Protein AF-A0AAD8YFC7-F1 (afdb_monomer)

InterPro domains:
  IPR011990 Tetratricopeptide-like helical domain superfamily [G3DSA:1.25.40.10] (7-144)
  IPR011990 Tetratricopeptide-like helical domain superfamily [G3DSA:1.25.40.10] (148-356)
  IPR051222 Pentatricopeptide/CCM1 RNA-binding [PTHR47942] (24-373)

Sequence (386 aa):
MMERRGSITSAKLAEDLLHLLEEYYFELAPTTAIYNSVLNAWSQAGKMGNDAKVSLYAAVRASALLDQMLDEERQLSGMLPPPNESSFLMVINAMSHAANSALKAGNISDAKNAAINAEELLQKMELQPLETRQIALSCRGSVVRIWASLSGMSGSHDYAARAHTLLMNMAEEAGHLPIDVIYFNVVLDAWARDLSRKDTGQAMSRLSKPRALLMDLIGGKYNAMPDNSSFNHVIRACYAPWASRQNVEEDEDRRNAWEMAFDVYSRMAERHHGACRPDAHTYTHMFKAIACLWPKNTAKSSDERVALCKNIFQSCCQDGQLSKTSFWVISTLLESSELMDLLSHELRDHNIMIKGGLNPDRLYTQMPAEWSRNGRNVKSLNRHKQ

Nearest PDB structures (foldseek):
  4wnd-assembly1_A  TM=4.357E-01  e=2.420E-02  Homo sapiens
  8qai-assembly2_B  TM=3.362E-01  e=2.344E-01  synthetic construct
  7sqc-assembly1_R1  TM=3.229E-01  e=4.050E-01  Chlamydomonas reinhardtii
  4c0p-assembly3_C  TM=2.498E-01  e=8.634E-01  Homo sapiens
  8e0m-assembly3_G  TM=3.744E-01  e=4.093E+00  synthetic construct

pLDDT: mean 91.7, std 10.82, range [36.81, 98.62]

Organism: NCBI:txid267567

Radius of gyration: 25.77 Å; Cα contacts (8 Å, |Δi|>4): 517; chains: 1; bounding box: 64×41×80 Å

Structure (mmCIF, N/CA/C/O backbone):
data_AF-A0AAD8YFC7-F1
#
_entry.id   AF-A0AAD8YFC7-F1
#
loop_
_atom_site.group_PDB
_atom_site.id
_atom_site.type_symbol
_atom_site.label_atom_id
_atom_site.label_alt_id
_atom_site.label_comp_id
_atom_site.label_asym_id
_atom_site.label_entity_id
_atom_site.label_seq_id
_atom_site.pdbx_PDB_ins_code
_atom_site.Cartn_x
_atom_site.Cartn_y
_atom_site.Cartn_z
_atom_site.occupancy
_atom_site.B_iso_or_equiv
_atom_site.auth_seq_id
_atom_site.auth_comp_id
_atom_site.auth_asym_id
_atom_site.auth_atom_id
_atom_site.pdbx_PDB_model_num
ATOM 1 N N . MET A 1 1 ? -33.783 20.210 6.476 1.00 64.56 1 MET A N 1
ATOM 2 C CA . MET A 1 1 ? -32.550 19.952 5.701 1.00 64.56 1 MET A CA 1
ATOM 3 C C . MET A 1 1 ? -31.983 18.641 6.231 1.00 64.56 1 MET A C 1
ATOM 5 O O . MET A 1 1 ? -31.776 18.563 7.431 1.00 64.56 1 MET A O 1
ATOM 9 N N . MET A 1 2 ? -31.884 17.582 5.418 1.00 72.12 2 MET A N 1
ATOM 10 C CA . MET A 1 2 ? -31.328 16.301 5.885 1.00 72.12 2 MET A CA 1
ATOM 11 C C . MET A 1 2 ? -29.807 16.434 5.987 1.00 72.12 2 MET A C 1
ATOM 13 O O . MET A 1 2 ? -29.159 16.758 4.993 1.00 72.12 2 MET A O 1
ATOM 17 N N . GLU A 1 3 ? -29.255 16.222 7.180 1.00 82.38 3 GLU A N 1
ATOM 18 C CA . GLU A 1 3 ? -27.808 16.250 7.395 1.00 82.38 3 GLU A CA 1
ATOM 19 C C . GLU A 1 3 ? -27.111 15.129 6.618 1.00 82.38 3 GLU A C 1
ATOM 21 O O . GLU A 1 3 ? -27.609 14.004 6.507 1.00 82.38 3 GLU A O 1
ATOM 26 N N . ARG A 1 4 ? -25.944 15.440 6.048 1.00 87.62 4 ARG A N 1
ATOM 27 C CA . ARG A 1 4 ? -25.206 14.482 5.220 1.00 87.62 4 ARG A CA 1
ATOM 28 C C . ARG A 1 4 ? -24.544 13.443 6.122 1.00 87.62 4 ARG A C 1
ATOM 30 O O . ARG A 1 4 ? -23.765 13.794 7.003 1.00 87.62 4 ARG A O 1
ATOM 37 N N . ARG A 1 5 ? -24.795 12.156 5.859 1.00 89.88 5 ARG A N 1
ATOM 38 C CA . ARG A 1 5 ? -24.138 11.042 6.563 1.00 89.88 5 ARG A CA 1
ATOM 39 C C . ARG A 1 5 ? -22.612 11.199 6.519 1.00 89.88 5 ARG A C 1
ATOM 41 O O . ARG A 1 5 ? -22.046 11.355 5.437 1.00 89.88 5 ARG A O 1
ATOM 48 N N . GLY A 1 6 ? -21.970 11.107 7.685 1.00 92.06 6 GLY A N 1
ATOM 49 C CA . GLY A 1 6 ? -20.519 11.237 7.820 1.00 92.06 6 GLY A CA 1
ATOM 50 C C . GLY A 1 6 ? -20.032 12.688 7.832 1.00 92.06 6 GLY A C 1
ATOM 51 O O . GLY A 1 6 ? -18.889 12.936 7.479 1.00 92.06 6 GLY A O 1
ATOM 52 N N . SER A 1 7 ? -20.877 13.659 8.185 1.00 96.19 7 SER A N 1
ATOM 53 C CA . SER A 1 7 ? -20.438 15.015 8.534 1.00 96.19 7 SER A CA 1
ATOM 54 C C . SER A 1 7 ? -20.063 15.099 10.019 1.00 96.19 7 SER A C 1
ATOM 56 O O . SER A 1 7 ? -20.542 14.306 10.833 1.00 96.19 7 SER A O 1
ATOM 58 N N . ILE A 1 8 ? -19.259 16.098 10.400 1.00 97.12 8 ILE A N 1
ATOM 59 C CA . ILE A 1 8 ? -18.986 16.395 11.818 1.00 97.12 8 ILE A CA 1
ATOM 60 C C . ILE A 1 8 ? -20.279 16.698 12.574 1.00 97.12 8 ILE A C 1
ATOM 62 O O . ILE A 1 8 ? -20.436 16.243 13.700 1.00 97.12 8 ILE A O 1
ATOM 66 N N . THR A 1 9 ? -21.224 17.409 11.953 1.00 96.69 9 THR A N 1
ATOM 67 C CA . THR A 1 9 ? -22.540 17.676 12.547 1.00 96.69 9 THR A CA 1
ATOM 68 C C . THR A 1 9 ? -23.287 16.379 12.845 1.00 96.69 9 THR A C 1
ATOM 70 O O . THR A 1 9 ? -23.831 16.230 13.931 1.00 96.69 9 THR A O 1
ATOM 73 N N . SER A 1 10 ? -23.265 15.410 11.921 1.00 96.06 10 SER A N 1
ATOM 74 C CA . SER A 1 10 ? -23.913 14.111 12.135 1.00 96.06 10 SER A CA 1
ATOM 75 C C . SER A 1 10 ? -23.256 13.289 13.248 1.00 96.06 10 SER A C 1
ATOM 77 O O . SER A 1 10 ? -23.961 12.602 13.980 1.00 96.06 10 SER A O 1
ATOM 79 N N . ALA A 1 11 ? -21.930 13.380 13.405 1.00 97.44 11 ALA A N 1
ATOM 80 C CA . ALA A 1 11 ? -21.210 12.705 14.483 1.00 97.44 11 ALA A CA 1
ATOM 81 C C . ALA A 1 11 ? -21.487 13.349 15.850 1.00 97.44 11 ALA A C 1
ATOM 83 O O . ALA A 1 11 ? -21.782 12.633 16.799 1.00 97.44 11 ALA A O 1
ATOM 84 N N . LYS A 1 12 ? -21.493 14.688 15.919 1.00 97.50 12 LYS A N 1
ATOM 85 C CA . LYS A 1 12 ? -21.897 15.433 17.121 1.00 97.50 12 LYS A CA 1
ATOM 86 C C . LYS A 1 12 ? -23.318 15.100 17.542 1.00 97.50 12 LYS A C 1
ATOM 88 O O . LYS A 1 12 ? -23.528 14.746 18.684 1.00 97.50 12 LYS A O 1
ATOM 93 N N . LEU A 1 13 ? -24.266 15.115 16.603 1.00 97.12 13 LEU A N 1
ATOM 94 C CA . LEU A 1 13 ? -25.650 14.752 16.898 1.00 97.12 13 LEU A CA 1
ATOM 95 C C . LEU A 1 13 ? -25.763 13.322 17.452 1.00 97.12 13 LEU A C 1
ATOM 97 O O . LEU A 1 13 ? -26.562 13.079 18.348 1.00 97.12 13 LEU A O 1
ATOM 101 N N . ALA A 1 14 ? -24.982 12.374 16.927 1.00 97.44 14 ALA A N 1
ATOM 102 C CA . ALA A 1 14 ? -24.961 11.009 17.450 1.00 97.44 14 ALA A CA 1
ATOM 103 C C . ALA A 1 14 ? -24.411 10.945 18.889 1.00 97.44 14 ALA A C 1
ATOM 105 O O . ALA A 1 14 ? -24.946 10.196 19.700 1.00 97.44 14 ALA A O 1
ATOM 106 N N . GLU A 1 15 ? -23.381 11.733 19.204 1.00 98.06 15 GLU A N 1
ATOM 107 C CA . GLU A 1 15 ? -22.818 11.851 20.556 1.00 98.06 15 GLU A CA 1
ATOM 108 C C . GLU A 1 15 ? -23.777 12.573 21.521 1.00 98.06 15 GLU A C 1
ATOM 110 O O . GLU A 1 15 ? -24.009 12.088 22.621 1.00 98.06 15 GLU A O 1
ATOM 115 N N . ASP A 1 16 ? -24.432 13.653 21.086 1.00 97.44 16 ASP A N 1
ATOM 116 C CA . ASP A 1 16 ? -25.447 14.368 21.873 1.00 97.44 16 ASP A CA 1
ATOM 117 C C . ASP A 1 16 ? -26.636 13.450 22.222 1.00 97.44 16 ASP A C 1
ATOM 119 O O . ASP A 1 16 ? -27.164 13.488 23.333 1.00 97.44 16 ASP A O 1
ATOM 123 N N . LEU A 1 17 ? -27.054 12.588 21.284 1.00 96.81 17 LEU A N 1
ATOM 124 C CA . LEU A 1 17 ? -28.098 11.586 21.525 1.00 96.81 17 LEU A CA 1
ATOM 125 C C . LEU A 1 17 ? -27.654 10.497 22.509 1.00 96.81 17 LEU A C 1
ATOM 127 O O . LEU A 1 17 ? -28.483 10.017 23.281 1.00 96.81 17 LEU A O 1
ATOM 131 N N . LEU A 1 18 ? -26.378 10.105 22.485 1.00 96.19 18 LEU A N 1
ATOM 132 C CA . LEU A 1 18 ? -25.812 9.180 23.466 1.00 96.19 18 LEU A CA 1
ATOM 133 C C . LEU A 1 18 ? -25.806 9.810 24.864 1.00 96.19 18 LEU A C 1
ATOM 135 O O . LEU A 1 18 ? -26.295 9.180 25.795 1.00 96.19 18 LEU A O 1
ATOM 139 N N . HIS A 1 19 ? -25.376 11.065 24.997 1.00 95.75 19 HIS A N 1
ATOM 140 C CA . HIS A 1 19 ? -25.431 11.779 26.276 1.00 95.75 19 HIS A CA 1
ATOM 141 C C . HIS A 1 19 ? -26.859 11.919 26.809 1.00 95.75 19 HIS A C 1
ATOM 143 O O . HIS A 1 19 ? -27.105 11.695 27.991 1.00 95.75 19 HIS A O 1
ATOM 149 N N . LEU A 1 20 ? -27.834 12.209 25.940 1.00 95.94 20 LEU A N 1
ATOM 150 C CA . LEU A 1 20 ? -29.241 12.246 26.344 1.00 95.94 20 LEU A CA 1
ATOM 151 C C . LEU A 1 20 ? -29.729 10.875 26.850 1.00 95.94 20 LEU A C 1
ATOM 153 O O . LEU A 1 20 ? -30.516 10.808 27.795 1.00 95.94 20 LEU A O 1
ATOM 157 N N . LEU A 1 21 ? -29.279 9.787 26.217 1.00 94.62 21 LEU A N 1
ATOM 158 C CA . LEU A 1 21 ? -29.601 8.417 26.620 1.00 94.62 21 LEU A CA 1
ATOM 159 C C . LEU A 1 21 ? -29.003 8.087 27.997 1.00 94.62 21 LEU A C 1
ATOM 161 O O . LEU A 1 21 ? -29.706 7.533 28.837 1.00 94.62 21 LEU A O 1
ATOM 165 N N . GLU A 1 22 ? -27.744 8.462 28.230 1.00 92.50 22 GLU A N 1
ATOM 166 C CA . GLU A 1 22 ? -27.043 8.301 29.511 1.00 92.50 22 GLU A CA 1
ATOM 167 C C . GLU A 1 22 ? -27.713 9.102 30.640 1.00 92.50 22 GLU A C 1
ATOM 169 O O . GLU A 1 22 ? -27.899 8.583 31.739 1.00 92.50 22 GLU A O 1
ATOM 174 N N . GLU A 1 23 ? -28.108 10.351 30.369 1.00 93.94 23 GLU A N 1
ATOM 175 C CA . GLU A 1 23 ? -28.617 11.279 31.386 1.00 93.94 23 GLU A CA 1
ATOM 176 C C . GLU A 1 23 ? -30.092 11.036 31.742 1.00 93.94 23 GLU A C 1
ATOM 178 O O . GLU A 1 23 ? -30.451 11.010 32.920 1.00 93.94 23 GLU A O 1
ATOM 183 N N . TYR A 1 24 ? -30.965 10.851 30.745 1.00 94.81 24 TYR A N 1
ATOM 184 C CA . TYR A 1 24 ? -32.421 10.842 30.961 1.00 94.81 24 TYR A CA 1
ATOM 185 C C . TYR A 1 24 ? -33.059 9.459 30.873 1.00 94.81 24 TYR A C 1
ATOM 187 O O . TYR A 1 24 ? -34.174 9.267 31.357 1.00 94.81 24 TYR A O 1
ATOM 195 N N . TYR A 1 25 ? -32.374 8.495 30.261 1.00 89.31 25 TYR A N 1
ATOM 196 C CA . TYR A 1 25 ? -32.916 7.167 29.987 1.00 89.31 25 TYR A CA 1
ATOM 197 C C . TYR A 1 25 ? -31.998 6.074 30.534 1.00 89.31 25 TYR A C 1
ATOM 199 O O . TYR A 1 25 ? -31.744 5.073 29.865 1.00 89.31 25 TYR A O 1
ATOM 207 N N . PHE A 1 26 ? -31.534 6.245 31.775 1.00 82.94 26 PHE A N 1
ATOM 208 C CA . PHE A 1 26 ? -30.659 5.285 32.455 1.00 82.94 26 PHE A CA 1
ATOM 209 C C . PHE A 1 26 ? -31.232 3.854 32.471 1.00 82.94 26 PHE A C 1
ATOM 211 O O . PHE A 1 26 ? -30.473 2.890 32.433 1.00 82.94 26 PHE A O 1
ATOM 218 N N . GLU A 1 27 ? -32.563 3.700 32.453 1.00 88.31 27 GLU A N 1
ATOM 219 C CA . GLU A 1 27 ? -33.243 2.398 32.359 1.00 88.31 27 GLU A CA 1
ATOM 220 C C . GLU A 1 27 ? -32.969 1.656 31.040 1.00 88.31 27 GLU A C 1
ATOM 222 O O . GLU A 1 27 ? -33.056 0.430 30.997 1.00 88.31 27 GLU A O 1
ATOM 227 N N . LEU A 1 28 ? -32.640 2.378 29.963 1.00 86.81 28 LEU A N 1
ATOM 228 C CA . LEU A 1 28 ? -32.327 1.783 28.664 1.00 86.81 28 LEU A CA 1
ATOM 229 C C . LEU A 1 28 ? -30.892 1.261 28.574 1.00 86.81 28 LEU A C 1
ATOM 231 O O . LEU A 1 28 ? -30.648 0.461 27.677 1.00 86.81 28 LEU A O 1
ATOM 235 N N . ALA A 1 29 ? -29.993 1.704 29.469 1.00 87.88 29 ALA A N 1
ATOM 236 C CA . ALA A 1 29 ? -28.572 1.348 29.554 1.00 87.88 29 ALA A CA 1
ATOM 237 C C . ALA A 1 29 ? -27.866 1.275 28.176 1.00 87.88 29 ALA A C 1
ATOM 239 O O . ALA A 1 29 ? -27.958 0.254 27.484 1.00 87.88 29 ALA A O 1
ATOM 240 N N . PRO A 1 30 ? -27.142 2.331 27.744 1.00 92.94 30 PRO A N 1
ATOM 241 C CA . PRO A 1 30 ? -26.466 2.336 26.449 1.00 92.94 30 PRO A CA 1
ATOM 242 C C . PRO A 1 30 ? -25.640 1.063 26.237 1.00 92.94 30 PRO A C 1
ATOM 244 O O . PRO A 1 30 ? -24.869 0.664 27.100 1.00 92.94 30 PRO A O 1
ATOM 247 N N . THR A 1 31 ? -25.802 0.404 25.089 1.00 95.00 31 THR A N 1
ATOM 248 C CA . THR A 1 31 ? -25.088 -0.847 24.776 1.00 95.00 31 THR A CA 1
ATOM 249 C C . THR A 1 31 ? -23.784 -0.566 24.024 1.00 95.00 31 THR A C 1
ATOM 251 O O . THR A 1 31 ? -23.656 0.476 23.378 1.00 95.00 31 THR A O 1
ATOM 254 N N . THR A 1 32 ? -22.832 -1.516 23.995 1.00 95.56 32 THR A N 1
ATOM 255 C CA . THR A 1 32 ? -21.593 -1.378 23.193 1.00 95.56 32 THR A CA 1
ATOM 256 C C . THR A 1 32 ? -21.908 -1.075 21.725 1.00 95.56 32 THR A C 1
ATOM 258 O O . THR A 1 32 ? -21.164 -0.367 21.055 1.00 95.56 32 THR A O 1
ATOM 261 N N . ALA A 1 33 ? -23.038 -1.573 21.206 1.00 96.69 33 ALA A N 1
ATOM 262 C CA . ALA A 1 33 ? -23.485 -1.300 19.843 1.00 96.69 33 ALA A CA 1
ATOM 263 C C . ALA A 1 33 ? -23.845 0.181 19.611 1.00 96.69 33 ALA A C 1
ATOM 265 O O . ALA A 1 33 ? -23.591 0.709 18.524 1.00 96.69 33 ALA A O 1
ATOM 266 N N . ILE A 1 34 ? -24.404 0.861 20.619 1.00 96.56 34 ILE A N 1
ATOM 267 C CA . ILE A 1 34 ? -24.724 2.293 20.554 1.00 96.56 34 ILE A CA 1
ATOM 268 C C . ILE A 1 34 ? -23.429 3.108 20.566 1.00 96.56 34 ILE A C 1
ATOM 270 O O . ILE A 1 34 ? -23.219 3.896 19.643 1.00 96.56 34 ILE A O 1
ATOM 274 N N . TYR A 1 35 ? -22.510 2.845 21.502 1.00 97.44 35 TYR A N 1
ATOM 275 C CA . TYR A 1 35 ? -21.186 3.486 21.506 1.00 97.44 35 TYR A CA 1
ATOM 276 C C . TYR A 1 35 ? -20.442 3.270 20.186 1.00 97.44 35 TYR A C 1
ATOM 278 O O . TYR A 1 35 ? -19.979 4.225 19.566 1.00 97.44 35 TYR A O 1
ATOM 286 N N . ASN A 1 36 ? -20.409 2.035 19.679 1.00 97.62 36 ASN A N 1
ATOM 287 C CA . ASN A 1 36 ? -19.799 1.714 18.388 1.00 97.62 36 ASN A CA 1
ATOM 288 C C . ASN A 1 36 ? -20.461 2.477 17.226 1.00 97.62 36 ASN A C 1
ATOM 290 O O . ASN A 1 36 ? -19.798 2.863 16.264 1.00 97.62 36 ASN A O 1
ATOM 294 N N . SER A 1 37 ? -21.758 2.766 17.300 1.00 97.62 37 SER A N 1
ATOM 295 C CA . SER A 1 37 ? -22.420 3.596 16.290 1.00 97.62 37 SER A CA 1
ATOM 296 C C . SER A 1 37 ? -21.907 5.042 16.312 1.00 97.62 37 SER A C 1
ATOM 298 O O . SER A 1 37 ? -21.644 5.602 15.243 1.00 97.62 37 SER A O 1
ATOM 300 N N . VAL A 1 38 ? -21.689 5.617 17.499 1.00 97.94 38 VAL A N 1
ATOM 301 C CA . VAL A 1 38 ? -21.128 6.971 17.675 1.00 97.94 38 VAL A CA 1
ATOM 302 C C . VAL A 1 38 ? -19.647 7.020 17.279 1.00 97.94 38 VAL A C 1
ATOM 304 O O . VAL A 1 38 ? -19.246 7.882 16.495 1.00 97.94 38 VAL A O 1
ATOM 307 N N . LEU A 1 39 ? -18.839 6.048 17.716 1.00 98.44 39 LEU A N 1
ATOM 308 C CA . LEU A 1 39 ? -17.429 5.916 17.329 1.00 98.44 39 LEU A CA 1
ATOM 309 C C . LEU A 1 39 ? -17.273 5.790 15.808 1.00 98.44 39 LEU A C 1
ATOM 311 O O . LEU A 1 39 ? -16.431 6.456 15.198 1.00 98.44 39 LEU A O 1
ATOM 315 N N . ASN A 1 40 ? -18.121 4.986 15.159 1.00 98.06 40 ASN A N 1
ATOM 316 C CA . ASN A 1 40 ? -18.145 4.889 13.704 1.00 98.06 40 ASN A CA 1
ATOM 317 C C . ASN A 1 40 ? -18.568 6.213 13.050 1.00 98.06 40 ASN A C 1
ATOM 319 O O . ASN A 1 40 ? -17.988 6.586 12.031 1.00 98.06 40 ASN A O 1
ATOM 323 N N . ALA A 1 41 ? -19.538 6.944 13.611 1.00 97.69 41 ALA A N 1
ATOM 324 C CA . ALA A 1 41 ? -19.939 8.250 13.089 1.00 97.69 41 ALA A CA 1
ATOM 325 C C . ALA A 1 41 ? -18.763 9.243 13.094 1.00 97.69 41 ALA A C 1
ATOM 327 O O . ALA A 1 41 ? -18.495 9.868 12.063 1.00 97.69 41 ALA A O 1
ATOM 328 N N . TRP A 1 42 ? -18.003 9.310 14.192 1.00 98.44 42 TRP A N 1
ATOM 329 C CA . TRP A 1 42 ? -16.772 10.103 14.274 1.00 98.44 42 TRP A CA 1
ATOM 330 C C . TRP A 1 42 ? -15.706 9.636 13.276 1.00 98.44 42 TRP A C 1
ATOM 332 O O . TRP A 1 42 ? -15.150 10.449 12.536 1.00 98.44 42 TRP A O 1
ATOM 342 N N . SER A 1 43 ? -15.480 8.327 13.164 1.00 97.94 43 SER A N 1
ATOM 343 C CA . SER A 1 43 ? -14.544 7.752 12.189 1.00 97.94 43 SER A CA 1
ATOM 344 C C . SER A 1 43 ? -14.897 8.135 10.740 1.00 97.94 43 SER A C 1
ATOM 346 O O . SER A 1 43 ? -14.045 8.617 9.986 1.00 97.94 43 SER A O 1
ATOM 348 N N . GLN A 1 44 ? -16.175 8.022 10.351 1.00 97.62 44 GLN A N 1
ATOM 349 C CA . GLN A 1 44 ? -16.645 8.433 9.022 1.00 97.62 44 GLN A CA 1
ATOM 350 C C . GLN A 1 44 ? -16.556 9.947 8.809 1.00 97.62 44 GLN A C 1
ATOM 352 O O . GLN A 1 44 ? -16.244 10.376 7.696 1.00 97.62 44 GLN A O 1
ATOM 357 N N . ALA A 1 45 ? -16.790 10.752 9.848 1.00 97.19 45 ALA A N 1
ATOM 358 C CA . ALA A 1 45 ? -16.640 12.201 9.766 1.00 97.19 45 ALA A CA 1
ATOM 359 C C . ALA A 1 45 ? -15.205 12.614 9.423 1.00 97.19 45 ALA A C 1
ATOM 361 O O . ALA A 1 45 ? -15.001 13.469 8.557 1.00 97.19 45 ALA A O 1
ATOM 362 N N . GLY A 1 46 ? -14.214 11.940 10.011 1.00 96.75 46 GLY A N 1
ATOM 363 C CA . GLY A 1 46 ? -12.813 12.128 9.640 1.00 96.75 46 GLY A CA 1
ATOM 364 C C . GLY A 1 46 ? -12.491 11.648 8.222 1.00 96.75 46 GLY A C 1
ATOM 365 O O . GLY A 1 46 ? -11.716 12.286 7.520 1.00 96.75 46 GLY A O 1
ATOM 366 N N . LYS A 1 47 ? -13.123 10.566 7.752 1.00 96.75 47 LYS A N 1
ATOM 367 C CA . LYS A 1 47 ? -12.918 10.038 6.390 1.00 96.75 47 LYS A CA 1
ATOM 368 C C . LYS A 1 47 ? -13.454 10.955 5.289 1.00 96.75 47 LYS A C 1
ATOM 370 O O . LYS A 1 47 ? -12.850 11.048 4.222 1.00 96.75 47 LYS A O 1
ATOM 375 N N . MET A 1 48 ? -14.632 11.540 5.501 1.00 95.19 48 MET A N 1
ATOM 376 C CA . MET A 1 48 ? -15.308 12.388 4.510 1.00 95.19 48 MET A CA 1
ATOM 377 C C . MET A 1 48 ? -14.737 13.810 4.474 1.00 95.19 48 MET A C 1
ATOM 379 O O . MET A 1 48 ? -14.893 14.508 3.470 1.00 95.19 48 MET A O 1
ATOM 383 N N . GLY A 1 49 ? -14.087 14.246 5.554 1.00 85.56 49 GLY A N 1
ATOM 384 C CA . GLY A 1 49 ? -13.382 15.518 5.603 1.00 85.56 49 GLY A CA 1
ATOM 385 C C . GLY A 1 49 ? -12.115 15.488 4.747 1.00 85.56 49 GLY A C 1
ATOM 386 O O . GLY A 1 49 ? -11.203 14.713 5.000 1.00 85.56 49 GLY A O 1
ATOM 387 N N . ASN A 1 50 ? -12.011 16.390 3.768 1.00 88.25 50 ASN A N 1
ATOM 388 C CA . ASN A 1 50 ? -10.742 16.647 3.069 1.00 88.25 50 ASN A CA 1
ATOM 389 C C . ASN A 1 50 ? -9.786 17.545 3.883 1.00 88.25 50 ASN A C 1
ATOM 391 O O . ASN A 1 50 ? -8.707 17.886 3.407 1.00 88.25 50 ASN A O 1
ATOM 395 N N . ASP A 1 51 ? -10.189 17.951 5.089 1.00 96.75 51 ASP A N 1
ATOM 396 C CA . ASP A 1 51 ? -9.435 18.834 5.973 1.00 96.75 51 ASP A CA 1
ATOM 397 C C . ASP A 1 51 ? -8.743 18.015 7.078 1.00 96.75 51 ASP A C 1
ATOM 399 O O . ASP A 1 51 ? -9.371 17.224 7.794 1.00 96.75 51 ASP A O 1
ATOM 403 N N . ALA A 1 52 ? -7.430 18.214 7.217 1.00 97.38 52 ALA A N 1
ATOM 404 C CA . ALA A 1 52 ? -6.607 17.563 8.229 1.00 97.38 52 ALA A CA 1
ATOM 405 C C . ALA A 1 52 ? -7.051 17.893 9.663 1.00 97.38 52 ALA A C 1
ATOM 407 O O . ALA A 1 52 ? -7.110 16.991 10.496 1.00 97.38 52 ALA A O 1
ATOM 408 N N . LYS A 1 53 ? -7.433 19.146 9.948 1.00 97.69 53 LYS A N 1
ATOM 409 C CA . LYS A 1 53 ? -7.904 19.575 11.275 1.00 97.69 53 LYS A CA 1
ATOM 410 C C . LYS A 1 53 ? -9.224 18.910 11.633 1.00 97.69 53 LYS A C 1
ATOM 412 O O . LYS A 1 53 ? -9.402 18.471 12.764 1.00 97.69 53 LYS A O 1
ATOM 417 N N . VAL A 1 54 ? -10.132 18.807 10.663 1.00 97.06 54 VAL A N 1
ATOM 418 C CA . VAL A 1 54 ? -11.420 18.122 10.842 1.00 97.06 54 VAL A CA 1
ATOM 419 C C . VAL A 1 54 ? -11.208 16.635 11.123 1.00 97.06 54 VAL A C 1
ATOM 421 O O . VAL A 1 54 ? -11.813 16.093 12.046 1.00 97.06 54 VAL A O 1
ATOM 424 N N . SER A 1 55 ? -10.314 15.993 10.366 1.00 97.75 55 SER A N 1
ATOM 425 C CA . SER A 1 55 ? -9.981 14.576 10.546 1.00 97.75 55 SER A CA 1
ATOM 426 C C . SER A 1 55 ? -9.348 14.307 11.914 1.00 97.75 55 SER A C 1
ATOM 428 O O . SER A 1 55 ? -9.737 13.361 12.596 1.00 97.75 55 SER A O 1
ATOM 430 N N . LEU A 1 56 ? -8.418 15.169 12.339 1.00 97.94 56 LEU A N 1
ATOM 431 C CA . LEU A 1 56 ? -7.776 15.086 13.649 1.00 97.94 56 LEU A CA 1
ATOM 432 C C . LEU A 1 56 ? -8.776 15.310 14.788 1.00 97.94 56 LEU A C 1
ATOM 434 O O . LEU A 1 56 ? -8.801 14.528 15.732 1.00 97.94 56 LEU A O 1
ATOM 438 N N . TYR A 1 57 ? -9.637 16.327 14.684 1.00 97.75 57 TYR A N 1
ATOM 439 C CA . TYR A 1 57 ? -10.683 16.584 15.676 1.00 97.75 57 TYR A CA 1
ATOM 440 C C . TYR A 1 57 ? -11.612 15.377 15.844 1.00 97.75 57 TYR A C 1
ATOM 442 O O . TYR A 1 57 ? -11.874 14.959 16.969 1.00 97.75 57 TYR A O 1
ATOM 450 N N . ALA A 1 58 ? -12.057 14.778 14.737 1.00 98.00 58 ALA A N 1
ATOM 451 C CA . ALA A 1 58 ? -12.903 13.593 14.775 1.00 98.00 58 ALA A CA 1
ATOM 452 C C . ALA A 1 58 ? -12.211 12.394 15.449 1.00 98.00 58 ALA A C 1
ATOM 454 O O . ALA A 1 58 ? -12.829 11.702 16.255 1.00 98.00 58 ALA A O 1
ATOM 455 N N . ALA A 1 59 ? -10.922 12.176 15.169 1.00 98.31 59 ALA A N 1
ATOM 456 C CA . ALA A 1 59 ? -10.140 11.119 15.806 1.00 98.31 59 ALA A CA 1
ATOM 457 C C . ALA A 1 59 ? -9.950 11.351 17.316 1.00 98.31 59 ALA A C 1
ATOM 459 O O . ALA A 1 59 ? -10.087 10.413 18.098 1.00 98.31 59 ALA A O 1
ATOM 460 N N . VAL A 1 60 ? -9.699 12.598 17.733 1.00 98.31 60 VAL A N 1
ATOM 461 C CA . VAL A 1 60 ? -9.585 12.974 19.153 1.00 98.31 60 VAL A CA 1
ATOM 462 C C . VAL A 1 60 ? -10.907 12.759 19.890 1.00 98.31 60 VAL A C 1
ATOM 464 O O . VAL A 1 60 ? -10.896 12.202 20.983 1.00 98.31 60 VAL A O 1
ATOM 467 N N . ARG A 1 61 ? -12.048 13.140 19.297 1.00 98.38 61 ARG A N 1
ATOM 468 C CA . ARG A 1 61 ? -13.371 12.881 19.895 1.00 98.38 61 ARG A CA 1
ATOM 469 C C . ARG A 1 61 ? -13.665 11.390 20.026 1.00 98.38 61 ARG A C 1
ATOM 471 O O . ARG A 1 61 ? -14.064 10.956 21.099 1.00 98.38 61 ARG A O 1
ATOM 478 N N . ALA A 1 62 ? -13.393 10.602 18.983 1.00 98.38 62 ALA A N 1
ATOM 479 C CA . ALA A 1 62 ? -13.550 9.149 19.046 1.00 98.38 62 ALA A CA 1
ATOM 480 C C . ALA A 1 62 ? -12.675 8.518 20.147 1.00 98.38 62 ALA A C 1
ATOM 482 O O . ALA A 1 62 ? -13.136 7.632 20.858 1.00 98.38 62 ALA A O 1
ATOM 483 N N . SER A 1 63 ? -11.434 8.992 20.316 1.00 98.38 63 SER A N 1
ATOM 484 C CA . SER A 1 63 ? -10.542 8.519 21.383 1.00 98.38 63 SER A CA 1
ATOM 485 C C . SER A 1 63 ? -11.057 8.884 22.769 1.00 98.38 63 SER A C 1
ATOM 487 O O . SER A 1 63 ? -11.061 8.028 23.642 1.00 98.38 63 SER A O 1
ATOM 489 N N . ALA A 1 64 ? -11.523 10.122 22.959 1.00 98.00 64 ALA A N 1
ATOM 490 C CA . ALA A 1 64 ? -12.063 10.572 24.239 1.00 98.00 64 ALA A CA 1
ATOM 491 C C . ALA A 1 64 ? -13.286 9.747 24.667 1.00 98.00 64 ALA A C 1
ATOM 493 O O . ALA A 1 64 ? -13.383 9.368 25.828 1.00 98.00 64 ALA A O 1
ATOM 494 N N . LEU A 1 65 ? -14.175 9.418 23.723 1.00 97.81 65 LEU A N 1
ATOM 495 C CA . LEU A 1 65 ? -15.336 8.571 23.998 1.00 97.81 65 LEU A CA 1
ATOM 496 C C . LEU A 1 65 ? -14.931 7.134 24.373 1.00 97.81 65 LEU A C 1
ATOM 498 O O . LEU A 1 65 ? -15.519 6.542 25.269 1.00 97.81 65 LEU A O 1
ATOM 502 N N . LEU A 1 66 ? -13.911 6.568 23.722 1.00 97.62 66 LEU A N 1
ATOM 503 C CA . LEU A 1 66 ? -13.394 5.246 24.089 1.00 97.62 66 LEU A CA 1
ATOM 504 C C . LEU A 1 66 ? -12.703 5.250 25.462 1.00 97.62 66 LEU A C 1
ATOM 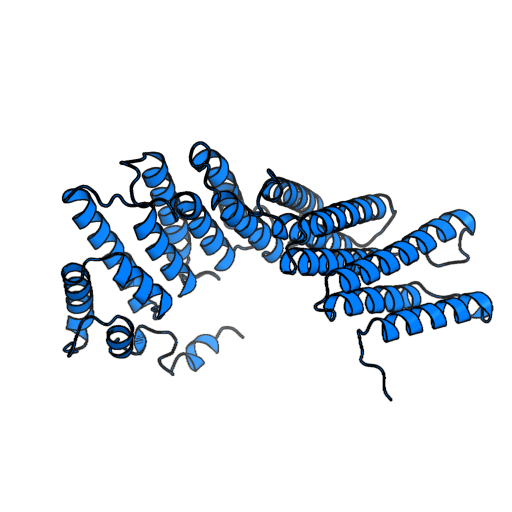506 O O . LEU A 1 66 ? -12.870 4.305 26.226 1.00 97.62 66 LEU A O 1
ATOM 510 N N . ASP A 1 67 ? -11.939 6.297 25.779 1.00 97.19 67 ASP A N 1
ATOM 511 C CA . ASP A 1 67 ? -11.322 6.450 27.099 1.00 97.19 67 ASP A CA 1
ATOM 512 C C . ASP A 1 67 ? -12.395 6.581 28.195 1.00 97.19 67 ASP A C 1
ATOM 514 O O . ASP A 1 67 ? -12.262 5.946 29.238 1.00 97.19 67 ASP A O 1
ATOM 518 N N . GLN A 1 68 ? -13.500 7.290 27.927 1.00 95.62 68 GLN A N 1
ATOM 519 C CA . GLN A 1 68 ? -14.659 7.339 28.825 1.00 95.62 68 GLN A CA 1
ATOM 520 C C . GLN A 1 68 ? -15.223 5.933 29.097 1.00 95.62 68 GLN A C 1
ATOM 522 O O . GLN A 1 68 ? -15.342 5.552 30.260 1.00 95.62 68 GLN A O 1
ATOM 527 N N . MET A 1 69 ? -15.473 5.132 28.050 1.00 95.38 69 MET A N 1
ATOM 528 C CA . MET A 1 69 ? -15.953 3.748 28.212 1.00 95.38 69 MET A CA 1
ATOM 529 C C . MET A 1 69 ? -15.007 2.906 29.088 1.00 95.38 69 MET A C 1
ATOM 531 O O . MET A 1 69 ? -15.460 2.140 29.937 1.00 95.38 69 MET A O 1
ATOM 535 N N . LEU A 1 70 ? -13.688 3.049 28.895 1.00 94.81 70 LEU A N 1
ATOM 536 C CA . LEU A 1 70 ? -12.664 2.330 29.666 1.00 94.81 70 LEU A CA 1
ATOM 537 C C . LEU A 1 70 ? -12.587 2.778 31.131 1.00 94.81 70 LEU A C 1
ATOM 539 O O . LEU A 1 70 ? -12.243 1.975 32.002 1.00 94.81 70 LEU A O 1
ATOM 543 N N . ASP A 1 71 ? -12.819 4.058 31.410 1.00 94.06 71 ASP A N 1
ATOM 544 C CA . ASP A 1 71 ? -12.784 4.601 32.769 1.00 94.06 71 ASP A CA 1
ATOM 545 C C . ASP A 1 71 ? -14.049 4.224 33.548 1.00 94.06 71 ASP A C 1
ATOM 547 O O . ASP A 1 71 ? -13.970 3.845 34.720 1.00 94.06 71 ASP A O 1
ATOM 551 N N . GLU A 1 72 ? -15.209 4.255 32.897 1.00 91.75 72 GLU A N 1
ATOM 552 C CA . GLU A 1 72 ? -16.491 3.882 33.497 1.00 91.75 72 GLU A CA 1
ATOM 553 C C . GLU A 1 72 ? -16.580 2.383 33.798 1.00 91.75 72 GLU A C 1
ATOM 555 O O . GLU A 1 72 ? -17.063 2.009 34.870 1.00 91.75 72 GLU A O 1
ATOM 560 N N . GLU A 1 73 ? -16.045 1.522 32.923 1.00 91.25 73 GLU A N 1
ATOM 561 C CA . GLU A 1 73 ? -15.918 0.082 33.183 1.00 91.25 73 GLU A CA 1
ATOM 562 C C . GLU A 1 73 ? -15.164 -0.183 34.497 1.00 91.25 73 GLU A C 1
ATOM 564 O O . GLU A 1 73 ? -15.599 -0.990 35.323 1.00 91.25 73 GLU A O 1
ATOM 569 N N . ARG A 1 74 ? -14.064 0.549 34.731 1.00 91.44 74 ARG A N 1
ATOM 570 C CA . ARG A 1 74 ? -13.250 0.414 35.950 1.00 91.44 74 ARG A CA 1
ATOM 571 C C . ARG A 1 74 ? -13.956 0.922 37.202 1.00 91.44 74 ARG A C 1
ATOM 573 O O . ARG A 1 74 ? -13.718 0.385 38.281 1.00 91.44 74 ARG A O 1
ATOM 580 N N . GLN A 1 75 ? -14.757 1.979 37.084 1.00 92.81 75 GLN A N 1
ATOM 581 C CA . GLN A 1 75 ? -15.367 2.647 38.236 1.00 92.81 75 GLN A CA 1
ATOM 582 C C . GLN A 1 75 ? -16.697 2.019 38.657 1.00 92.81 75 GLN A C 1
ATOM 584 O O . GLN A 1 75 ? -16.958 1.888 39.852 1.00 92.81 75 GLN A O 1
ATOM 589 N N . LEU A 1 76 ? -17.542 1.648 37.694 1.00 83.81 76 LEU A N 1
ATOM 590 C CA . LEU A 1 76 ? -18.950 1.333 37.943 1.00 83.81 76 LEU A CA 1
ATOM 591 C C . LEU A 1 76 ? -19.283 -0.160 37.820 1.00 83.81 76 LEU A C 1
ATOM 593 O O . LEU A 1 76 ? -20.454 -0.513 37.936 1.00 83.81 76 LEU A O 1
ATOM 597 N N . SER A 1 77 ? -18.275 -1.017 37.598 1.00 76.75 77 SER A N 1
ATOM 598 C CA . SER A 1 77 ? -18.341 -2.490 37.586 1.00 76.75 77 SER A CA 1
ATOM 599 C C . SER A 1 77 ? -19.691 -3.041 37.099 1.00 76.75 77 SER A C 1
ATOM 601 O O . SER A 1 77 ? -20.469 -3.620 37.860 1.00 76.75 77 SER A O 1
ATOM 603 N N . GLY A 1 78 ? -19.986 -2.809 35.816 1.00 77.00 78 GLY A N 1
ATOM 604 C CA . GLY A 1 78 ? -21.149 -3.378 35.128 1.00 77.00 78 GLY A CA 1
ATOM 605 C C . GLY A 1 78 ? -22.307 -2.424 34.825 1.00 77.00 78 GLY A C 1
ATOM 606 O O . GLY A 1 78 ? -23.280 -2.871 34.223 1.00 77.00 78 GLY A O 1
ATOM 607 N N . MET A 1 79 ? -22.235 -1.135 35.188 1.00 80.94 79 MET A N 1
ATOM 608 C CA . MET A 1 79 ? -23.263 -0.172 34.749 1.00 80.94 79 MET A CA 1
ATOM 609 C C . MET A 1 79 ? -23.185 0.164 33.260 1.00 80.94 79 MET A C 1
ATOM 611 O O . MET A 1 79 ? -24.221 0.357 32.628 1.00 80.94 79 MET A O 1
ATOM 615 N N . LEU A 1 80 ? -21.973 0.244 32.711 1.00 82.31 80 LEU A N 1
ATOM 616 C CA . LEU A 1 80 ? -21.755 0.509 31.297 1.00 82.31 80 LEU A CA 1
ATOM 617 C C . LEU A 1 80 ? -21.057 -0.670 30.637 1.00 82.31 80 LEU A C 1
ATOM 619 O O . LEU A 1 80 ? -20.298 -1.398 31.287 1.00 82.31 80 LEU A O 1
ATOM 623 N N . PRO A 1 81 ? -21.366 -0.914 29.359 1.00 89.88 81 PRO A N 1
ATOM 624 C CA . PRO A 1 81 ? -20.856 -2.076 28.679 1.00 89.88 81 PRO A CA 1
ATOM 625 C C . PRO A 1 81 ? -19.379 -1.849 28.324 1.00 89.88 81 PRO A C 1
ATOM 627 O O . PRO A 1 81 ? -19.025 -0.776 27.825 1.00 89.88 81 PRO A O 1
ATOM 630 N N . PRO A 1 82 ? -18.514 -2.852 28.529 1.00 93.62 82 PRO A N 1
ATOM 631 C CA . PRO A 1 82 ? -17.098 -2.712 28.233 1.00 93.62 82 PRO A CA 1
ATOM 632 C C . PRO A 1 82 ? -16.880 -2.454 26.731 1.00 93.62 82 PRO A C 1
ATOM 634 O O . PRO A 1 82 ? -17.636 -2.976 25.889 1.00 93.62 82 PRO A O 1
ATOM 637 N N . PRO A 1 83 ? -15.868 -1.651 26.355 1.00 96.19 83 PRO A N 1
ATOM 638 C CA . PRO A 1 83 ? -15.475 -1.526 24.964 1.00 96.19 83 PRO A CA 1
ATOM 639 C C . PRO A 1 83 ? -14.973 -2.874 24.448 1.00 96.19 83 PRO A C 1
ATOM 641 O O . PRO A 1 83 ? -14.286 -3.620 25.140 1.00 96.19 83 PRO A O 1
ATOM 644 N N . ASN A 1 84 ? -15.297 -3.175 23.195 1.00 96.00 84 ASN A N 1
ATOM 645 C CA . ASN A 1 84 ? -14.811 -4.374 22.521 1.00 96.00 84 ASN A CA 1
ATOM 646 C C . ASN A 1 84 ? -13.836 -4.007 21.397 1.00 96.00 84 ASN A C 1
ATOM 648 O O . ASN A 1 84 ? -13.573 -2.839 21.112 1.00 96.00 84 ASN A O 1
ATOM 652 N N . GLU A 1 85 ? -13.304 -5.006 20.707 1.00 95.69 85 GLU A N 1
ATOM 653 C CA . GLU A 1 85 ? -12.340 -4.835 19.621 1.00 95.69 85 GLU A CA 1
ATOM 654 C C . GLU A 1 85 ? -12.901 -3.956 18.495 1.00 95.69 85 GLU A C 1
ATOM 656 O O . GLU A 1 85 ? -12.151 -3.234 17.839 1.00 95.69 85 GLU A O 1
ATOM 661 N N . SER A 1 86 ? -14.224 -3.972 18.275 1.00 97.00 86 SER A N 1
ATOM 662 C CA . SER A 1 86 ? -14.858 -3.077 17.299 1.00 97.00 86 SER A CA 1
ATOM 663 C C . SER A 1 86 ? -14.791 -1.615 17.739 1.00 97.00 86 SER A C 1
ATOM 665 O O . SER A 1 86 ? -14.559 -0.752 16.890 1.00 97.00 86 SER A O 1
ATOM 667 N N . SER A 1 87 ? -14.930 -1.337 19.040 1.00 97.81 87 SER A N 1
ATOM 668 C CA . SER A 1 87 ? -14.751 0.003 19.611 1.00 97.81 87 SER A CA 1
ATOM 669 C C . SER A 1 87 ? -13.342 0.527 19.315 1.00 97.81 87 SER A C 1
ATOM 671 O O . SER A 1 87 ? -13.188 1.592 18.713 1.00 97.81 87 SER A O 1
ATOM 673 N N . PHE A 1 88 ? -12.309 -0.269 19.616 1.00 98.00 88 PHE A N 1
ATOM 674 C CA . PHE A 1 88 ? -10.914 0.071 19.310 1.00 98.00 88 PHE A CA 1
ATOM 675 C C . PHE A 1 88 ? -10.668 0.247 17.806 1.00 98.00 88 PHE A C 1
ATOM 677 O O . PHE A 1 88 ? -10.063 1.238 17.388 1.00 98.00 88 PHE A O 1
ATOM 684 N N . LEU A 1 89 ? -11.175 -0.667 16.971 1.00 97.75 89 LEU A N 1
ATOM 685 C CA . LEU A 1 89 ? -11.005 -0.610 15.519 1.00 97.75 89 LEU A CA 1
ATOM 686 C C . LEU A 1 89 ? -11.554 0.695 14.927 1.00 97.75 89 LEU A C 1
ATOM 688 O O . LEU A 1 89 ? -10.937 1.278 14.033 1.00 97.75 89 LEU A O 1
ATOM 692 N N . MET A 1 90 ? -12.702 1.175 15.409 1.00 98.31 90 MET A N 1
ATOM 693 C CA . MET A 1 90 ? -13.312 2.419 14.930 1.00 98.31 90 MET A CA 1
ATOM 694 C C . MET A 1 90 ? -12.453 3.646 15.246 1.00 98.31 90 MET A C 1
ATOM 696 O O . MET A 1 90 ? -12.259 4.486 14.357 1.00 98.31 90 MET A O 1
ATOM 700 N N . VAL A 1 91 ? -11.887 3.719 16.457 1.00 98.56 91 VAL A N 1
ATOM 701 C CA . VAL A 1 91 ? -10.979 4.806 16.861 1.00 98.56 91 VAL A CA 1
ATOM 702 C C . VAL A 1 91 ? -9.657 4.734 16.099 1.00 98.56 91 VAL A C 1
ATOM 704 O O . VAL A 1 91 ? -9.211 5.743 15.555 1.00 98.56 91 VAL A O 1
ATOM 707 N N . ILE A 1 92 ? -9.061 3.546 15.956 1.00 98.50 92 ILE A N 1
ATOM 708 C CA . ILE A 1 92 ? -7.836 3.352 15.162 1.00 98.50 92 ILE A CA 1
ATOM 709 C C . ILE A 1 92 ? -8.071 3.745 13.694 1.00 98.50 92 ILE A C 1
ATOM 711 O O . ILE A 1 92 ? -7.227 4.397 13.077 1.00 98.50 92 ILE A O 1
ATOM 715 N N . ASN A 1 93 ? -9.232 3.416 13.121 1.00 98.12 93 ASN A N 1
ATOM 716 C CA . ASN A 1 93 ? -9.593 3.865 11.776 1.00 98.12 93 ASN A CA 1
ATOM 717 C C . ASN A 1 93 ? -9.741 5.394 11.703 1.00 98.12 93 ASN A C 1
ATOM 719 O O . ASN A 1 93 ? -9.288 5.996 10.728 1.00 98.12 93 ASN A O 1
ATOM 723 N N . ALA A 1 94 ? -10.295 6.040 12.735 1.00 98.19 94 ALA A N 1
ATOM 724 C CA . ALA A 1 94 ? -10.362 7.500 12.807 1.00 98.19 94 ALA A CA 1
ATOM 725 C C . ALA A 1 94 ? -8.952 8.123 12.837 1.00 98.19 94 ALA A C 1
ATOM 727 O O . ALA A 1 94 ? -8.674 9.046 12.067 1.00 98.19 94 ALA A O 1
ATOM 728 N N . MET A 1 95 ? -8.030 7.558 13.627 1.00 98.56 95 MET A N 1
ATOM 729 C CA . MET A 1 95 ? -6.613 7.951 13.639 1.00 98.56 95 MET A CA 1
ATOM 730 C C . MET A 1 95 ? -5.949 7.733 12.274 1.00 98.56 95 MET A C 1
ATOM 732 O O . MET A 1 95 ? -5.179 8.574 11.813 1.00 98.56 95 MET A O 1
ATOM 736 N N . SER A 1 96 ? -6.295 6.652 11.570 1.00 98.06 96 SER A N 1
ATOM 737 C CA . SER A 1 96 ? -5.818 6.408 10.205 1.00 98.06 96 SER A CA 1
ATOM 738 C C . SER A 1 96 ? -6.282 7.482 9.223 1.00 98.06 96 SER A C 1
ATOM 740 O O . SER A 1 96 ? -5.503 7.944 8.384 1.00 98.06 96 SER A O 1
ATOM 742 N N . HIS A 1 97 ? -7.537 7.921 9.323 1.00 97.56 97 HIS A N 1
ATOM 743 C CA . HIS A 1 97 ? -8.051 9.027 8.519 1.00 97.56 97 HIS A CA 1
ATOM 744 C C . HIS A 1 97 ? -7.341 10.343 8.854 1.00 97.56 97 HIS A C 1
ATOM 746 O O . HIS A 1 97 ? -6.891 11.027 7.934 1.00 97.56 97 HIS A O 1
ATOM 752 N N . ALA A 1 98 ? -7.139 10.644 10.141 1.00 98.00 98 ALA A N 1
ATOM 753 C CA . ALA A 1 98 ? -6.370 11.805 10.584 1.00 98.00 98 ALA A CA 1
ATOM 754 C C . ALA A 1 98 ? -4.939 11.806 10.025 1.00 98.00 98 ALA A C 1
ATOM 756 O O . ALA A 1 98 ? -4.524 12.796 9.422 1.00 98.00 98 ALA A O 1
ATOM 757 N N . ALA A 1 99 ? -4.220 10.683 10.132 1.00 97.50 99 ALA A N 1
ATOM 758 C CA . ALA A 1 99 ? -2.857 10.555 9.624 1.00 97.50 99 ALA A CA 1
ATOM 759 C C . ALA A 1 99 ? -2.774 10.776 8.106 1.00 97.50 99 ALA A C 1
ATOM 761 O O . ALA A 1 99 ? -1.944 11.547 7.625 1.00 97.50 99 ALA A O 1
ATOM 762 N N . ASN A 1 100 ? -3.678 10.155 7.343 1.00 96.69 100 ASN A N 1
ATOM 763 C CA . ASN A 1 100 ? -3.717 10.296 5.889 1.00 96.69 100 ASN A CA 1
ATOM 764 C C . ASN A 1 100 ? -4.066 11.724 5.442 1.00 96.69 100 ASN A C 1
ATOM 766 O O . ASN A 1 100 ? -3.457 12.240 4.502 1.00 96.69 100 ASN A O 1
ATOM 770 N N . SER A 1 101 ? -5.036 12.373 6.091 1.00 96.88 101 SER A N 1
ATOM 771 C CA . SER A 1 101 ? -5.403 13.760 5.786 1.00 96.88 101 SER A CA 1
ATOM 772 C C . SER A 1 101 ? -4.274 14.730 6.145 1.00 96.88 101 SER A C 1
ATOM 774 O O . SER A 1 101 ? -3.964 15.621 5.354 1.00 96.88 101 SER A O 1
ATOM 776 N N . ALA A 1 102 ? -3.598 14.521 7.280 1.00 97.06 102 ALA A N 1
ATOM 777 C CA . ALA A 1 102 ? -2.431 15.302 7.682 1.00 97.06 102 ALA A CA 1
ATOM 778 C C . ALA A 1 102 ? -1.263 15.154 6.691 1.00 97.06 102 ALA A C 1
ATOM 780 O O . ALA A 1 102 ? -0.692 16.162 6.272 1.00 97.06 102 ALA A O 1
ATOM 781 N N . LEU A 1 103 ? -0.971 13.933 6.224 1.00 96.06 103 LEU A N 1
ATOM 782 C CA . LEU A 1 103 ? 0.028 13.688 5.176 1.00 96.06 103 LEU A CA 1
ATOM 783 C C . LEU A 1 103 ? -0.298 14.426 3.874 1.00 96.06 103 LEU A C 1
ATOM 785 O O . LEU A 1 103 ? 0.577 15.076 3.305 1.00 96.06 103 LEU A O 1
ATOM 789 N N . LYS A 1 104 ? -1.554 14.368 3.414 1.00 96.06 104 LYS A N 1
ATOM 790 C CA . LYS A 1 104 ? -1.999 15.094 2.209 1.00 96.06 104 LYS A CA 1
ATOM 791 C C . LYS A 1 104 ? -1.859 16.610 2.356 1.00 96.06 104 LYS A C 1
ATOM 793 O O . LYS A 1 104 ? -1.567 17.283 1.374 1.00 96.06 104 LYS A O 1
ATOM 798 N N . ALA A 1 105 ? -2.043 17.132 3.568 1.00 96.69 105 ALA A N 1
ATOM 799 C CA . ALA A 1 105 ? -1.843 18.541 3.894 1.00 96.69 105 ALA A CA 1
ATOM 800 C C . ALA A 1 105 ? -0.364 18.918 4.131 1.00 96.69 105 ALA A C 1
ATOM 802 O O . ALA A 1 105 ? -0.072 20.078 4.412 1.00 96.69 105 ALA A O 1
ATOM 803 N N . GLY A 1 106 ? 0.571 17.962 4.048 1.00 95.75 106 GLY A N 1
ATOM 804 C CA . GLY A 1 106 ? 1.994 18.181 4.325 1.00 95.75 106 GLY A CA 1
ATOM 805 C C . GLY A 1 106 ? 2.338 18.331 5.812 1.00 95.75 106 GLY A C 1
ATOM 806 O O . GLY A 1 106 ? 3.476 18.664 6.140 1.00 95.75 106 GLY A O 1
ATOM 807 N N . ASN A 1 107 ? 1.396 18.070 6.725 1.00 96.75 107 ASN A N 1
ATOM 808 C CA . ASN A 1 107 ? 1.630 18.138 8.165 1.00 96.75 107 ASN A CA 1
ATOM 809 C C . ASN A 1 107 ? 2.123 16.787 8.709 1.00 96.75 107 ASN A C 1
ATOM 811 O O . ASN A 1 107 ? 1.366 15.983 9.254 1.00 96.75 107 ASN A O 1
ATOM 815 N N . ILE A 1 108 ? 3.424 16.537 8.545 1.00 95.62 108 ILE A N 1
ATOM 816 C CA . ILE A 1 108 ? 4.075 15.283 8.961 1.00 95.62 108 ILE A CA 1
ATOM 817 C C . ILE A 1 108 ? 3.996 15.084 10.485 1.00 95.62 108 ILE A C 1
ATOM 819 O O . ILE A 1 108 ? 3.865 13.950 10.944 1.00 95.62 108 ILE A O 1
ATOM 823 N N . SER A 1 109 ? 4.049 16.168 11.268 1.00 95.88 109 SER A N 1
ATOM 824 C CA . SER A 1 109 ? 3.986 16.102 12.734 1.00 95.88 109 SER A CA 1
ATOM 825 C C . SER A 1 109 ? 2.645 15.547 13.210 1.00 95.88 109 SER A C 1
ATOM 827 O O . SER A 1 109 ? 2.618 14.585 13.975 1.00 95.88 109 SER A O 1
ATOM 829 N N . ASP A 1 110 ? 1.533 16.090 12.708 1.00 96.81 110 ASP A N 1
ATOM 830 C CA . ASP A 1 110 ? 0.194 15.611 13.072 1.00 96.81 110 ASP A CA 1
ATOM 831 C C . ASP A 1 110 ? -0.026 14.165 12.620 1.00 96.81 110 ASP A C 1
ATOM 833 O O . ASP A 1 110 ? -0.598 13.364 13.359 1.00 96.81 110 ASP A O 1
ATOM 837 N N . ALA A 1 111 ? 0.479 13.799 11.437 1.00 97.06 111 ALA A N 1
ATOM 838 C CA . ALA A 1 111 ? 0.389 12.427 10.953 1.00 97.06 111 ALA A CA 1
ATOM 839 C C . ALA A 1 111 ? 1.155 11.439 11.847 1.00 97.06 111 ALA A C 1
ATOM 841 O O . ALA A 1 111 ? 0.659 10.349 12.136 1.00 97.06 111 ALA A O 1
ATOM 842 N N . LYS A 1 112 ? 2.342 11.834 12.323 1.00 97.00 112 LYS A N 1
ATOM 843 C CA . LYS A 1 112 ? 3.134 11.057 13.281 1.00 97.00 112 LYS A CA 1
ATOM 844 C C . LYS A 1 112 ? 2.414 10.931 14.625 1.00 97.00 112 LYS A C 1
ATOM 846 O O . LYS A 1 112 ? 2.365 9.834 15.168 1.00 97.00 112 LYS A O 1
ATOM 851 N N . ASN A 1 113 ? 1.842 12.016 15.142 1.00 97.38 113 ASN A N 1
ATOM 852 C CA . ASN A 1 113 ? 1.095 11.991 16.402 1.00 97.38 113 ASN A CA 1
ATOM 853 C C . ASN A 1 113 ? -0.121 11.059 16.309 1.00 97.38 113 ASN A C 1
ATOM 855 O O . ASN A 1 113 ? -0.337 10.245 17.199 1.00 97.38 113 ASN A O 1
ATOM 859 N N . ALA A 1 114 ? -0.861 11.098 15.198 1.00 97.94 114 ALA A N 1
ATOM 860 C CA . ALA A 1 114 ? -1.962 10.167 14.959 1.00 97.94 114 ALA A CA 1
ATOM 861 C C . ALA A 1 114 ? -1.493 8.697 14.906 1.00 97.94 114 ALA A C 1
ATOM 863 O O . ALA A 1 114 ? -2.193 7.818 15.402 1.00 97.94 114 ALA A O 1
ATOM 864 N N . ALA A 1 115 ? -0.307 8.423 14.350 1.00 98.00 115 ALA A N 1
ATOM 865 C CA . ALA A 1 115 ? 0.287 7.084 14.345 1.00 98.00 115 ALA A CA 1
ATOM 866 C C . ALA A 1 115 ? 0.667 6.592 15.748 1.00 98.00 115 ALA A C 1
ATOM 868 O O . ALA A 1 115 ? 0.361 5.452 16.089 1.00 98.00 115 ALA A O 1
ATOM 869 N N . ILE A 1 116 ? 1.281 7.459 16.560 1.00 98.00 116 ILE A N 1
ATOM 870 C CA . ILE A 1 116 ? 1.627 7.166 17.959 1.00 98.00 116 ILE A CA 1
ATOM 871 C C . ILE A 1 116 ? 0.356 6.853 18.752 1.00 98.00 116 ILE A C 1
ATOM 873 O O . ILE A 1 116 ? 0.266 5.786 19.349 1.00 98.00 116 ILE A O 1
ATOM 877 N N . ASN A 1 117 ? -0.662 7.713 18.663 1.00 98.38 117 ASN A N 1
ATOM 878 C CA . ASN A 1 117 ? -1.928 7.505 19.364 1.00 98.38 117 ASN A CA 1
ATOM 879 C C . ASN A 1 117 ? -2.622 6.205 18.926 1.00 98.38 117 ASN A C 1
ATOM 881 O O . ASN A 1 117 ? -3.181 5.490 19.752 1.00 98.38 117 ASN A O 1
ATOM 885 N N . ALA A 1 118 ? -2.591 5.868 17.631 1.00 98.50 118 ALA A N 1
ATOM 886 C CA . ALA A 1 118 ? -3.157 4.611 17.138 1.00 98.50 118 ALA A CA 1
ATOM 887 C C . ALA A 1 118 ? -2.434 3.379 17.707 1.00 98.50 118 ALA A C 1
ATOM 889 O O . ALA A 1 118 ? -3.068 2.362 17.980 1.00 98.50 118 ALA A O 1
ATOM 890 N N . GLU A 1 119 ? -1.117 3.464 17.884 1.00 98.31 119 GLU A N 1
ATOM 891 C CA . GLU A 1 119 ? -0.319 2.399 18.483 1.00 98.31 119 GLU A CA 1
ATOM 892 C C . GLU A 1 119 ? -0.525 2.291 20.002 1.00 98.31 119 GLU A C 1
ATOM 894 O O . GLU A 1 119 ? -0.639 1.185 20.521 1.00 98.31 119 GLU A O 1
ATOM 899 N N . GLU A 1 120 ? -0.660 3.412 20.712 1.00 98.25 120 GLU A N 1
ATOM 900 C CA . GLU A 1 120 ? -1.036 3.426 22.133 1.00 98.25 120 GLU A CA 1
ATOM 901 C C . GLU A 1 120 ? -2.425 2.808 22.356 1.00 98.25 120 GLU A C 1
ATOM 903 O O . GLU A 1 120 ? -2.621 2.025 23.284 1.00 98.25 120 GLU A O 1
ATOM 908 N N . LEU A 1 121 ? -3.388 3.101 21.477 1.00 98.12 121 LEU A N 1
ATOM 909 C CA . LEU A 1 121 ? -4.716 2.479 21.502 1.00 98.12 121 LEU A CA 1
ATOM 910 C C . LEU A 1 121 ? -4.654 0.968 21.264 1.00 98.12 121 LEU A C 1
ATOM 912 O O . LEU A 1 121 ? -5.393 0.220 21.901 1.00 98.12 121 LEU A O 1
ATOM 916 N N . LEU A 1 122 ? -3.766 0.513 20.378 1.00 97.56 122 LEU A N 1
ATOM 917 C CA . LEU A 1 122 ? -3.531 -0.910 20.160 1.00 97.56 122 LEU A CA 1
ATOM 918 C C . LEU A 1 122 ? -2.958 -1.580 21.420 1.00 97.56 122 LEU A C 1
ATOM 920 O O . LEU A 1 122 ? -3.458 -2.625 21.819 1.00 97.56 122 LEU A O 1
ATOM 924 N N . GLN A 1 123 ? -1.996 -0.951 22.098 1.00 97.19 123 GLN A N 1
ATOM 925 C CA . GLN A 1 123 ? -1.470 -1.455 23.375 1.00 97.19 123 GLN A CA 1
ATOM 926 C C . GLN A 1 123 ? -2.554 -1.500 24.461 1.00 97.19 123 GLN A C 1
ATOM 928 O O . GLN A 1 123 ? -2.666 -2.487 25.181 1.00 97.19 123 GLN A O 1
ATOM 933 N N . LYS A 1 124 ? -3.404 -0.466 24.559 1.00 96.94 124 LYS A N 1
ATOM 934 C CA . LYS A 1 124 ? -4.556 -0.464 25.480 1.00 96.94 124 LYS A CA 1
ATOM 935 C C . LYS A 1 124 ? -5.506 -1.632 25.203 1.00 96.94 124 LYS A C 1
ATOM 937 O O . LYS A 1 124 ? -5.969 -2.249 26.158 1.00 96.94 124 LYS A O 1
ATOM 942 N N . MET A 1 125 ? -5.776 -1.928 23.928 1.00 96.69 125 MET A N 1
ATOM 943 C CA . MET A 1 125 ? -6.614 -3.054 23.498 1.00 96.69 125 MET A CA 1
ATOM 944 C C . MET A 1 125 ? -6.005 -4.402 23.895 1.00 96.69 125 MET A C 1
ATOM 946 O O . MET A 1 125 ? -6.722 -5.273 24.368 1.00 96.69 125 MET A O 1
ATOM 950 N N . GLU A 1 126 ? -4.692 -4.576 23.729 1.00 94.81 126 GLU A N 1
ATOM 951 C CA . GLU A 1 126 ? -3.975 -5.814 24.081 1.00 94.81 126 GLU A CA 1
ATOM 952 C C . GLU A 1 126 ? -3.990 -6.121 25.584 1.00 94.81 126 GLU A C 1
ATOM 954 O O . GLU A 1 126 ? -3.871 -7.279 25.979 1.00 94.81 126 GLU A O 1
ATOM 959 N N . LEU A 1 127 ? -4.143 -5.093 26.422 1.00 95.44 127 LEU A N 1
ATOM 960 C CA . LEU A 1 127 ? -4.293 -5.245 27.870 1.00 95.44 127 LEU A CA 1
ATOM 961 C C . LEU A 1 127 ? -5.716 -5.644 28.289 1.00 95.44 127 LEU A C 1
ATOM 963 O O . LEU A 1 127 ? -5.920 -5.996 29.451 1.00 95.44 127 LEU A O 1
ATOM 967 N N . GLN A 1 128 ? -6.693 -5.576 27.381 1.00 93.88 128 GLN A N 1
ATOM 968 C CA . GLN A 1 128 ? -8.070 -5.967 27.668 1.00 93.88 128 GLN A CA 1
ATOM 969 C C . GLN A 1 128 ? -8.256 -7.486 27.487 1.00 93.88 128 GLN A C 1
ATOM 971 O O . GLN A 1 128 ? -7.697 -8.068 26.553 1.00 93.88 128 GLN A O 1
ATOM 976 N N . PRO A 1 129 ? -9.072 -8.151 28.326 1.00 91.81 129 PRO A N 1
ATOM 977 C CA . PRO A 1 129 ? -9.365 -9.581 28.212 1.00 91.81 129 PRO A CA 1
ATOM 978 C C . PRO A 1 129 ? -10.382 -9.862 27.088 1.00 91.81 129 PRO A C 1
ATOM 980 O O . PRO A 1 129 ? -11.490 -10.333 27.334 1.00 91.81 129 PRO A O 1
ATOM 983 N N . LEU A 1 130 ? -10.022 -9.538 25.846 1.00 90.12 130 LEU A N 1
ATOM 984 C CA . LEU A 1 130 ? -10.899 -9.641 24.679 1.00 90.12 130 LEU A CA 1
ATOM 985 C C . LEU A 1 130 ? -10.758 -11.005 23.976 1.00 90.12 130 LEU A C 1
ATOM 987 O O . LEU A 1 130 ? -9.660 -11.550 23.855 1.00 90.12 130 LEU A O 1
ATOM 991 N N . GLU A 1 131 ? -11.872 -11.574 23.508 1.00 83.56 131 GLU A N 1
ATOM 992 C CA . GLU A 1 131 ? -11.924 -12.953 22.993 1.00 83.56 131 GLU A CA 1
ATOM 993 C C . GLU A 1 131 ? -11.635 -13.075 21.481 1.00 83.56 131 GLU A C 1
ATOM 995 O O . GLU A 1 131 ? -11.232 -14.142 21.003 1.00 83.56 131 GLU A O 1
ATOM 1000 N N . THR A 1 132 ? -11.837 -12.017 20.684 1.00 79.88 132 THR A N 1
ATOM 1001 C CA . THR A 1 132 ? -11.864 -12.120 19.216 1.00 79.88 132 THR A CA 1
ATOM 1002 C C . THR A 1 132 ? -10.519 -11.796 18.559 1.00 79.88 132 THR A C 1
ATOM 1004 O O . THR A 1 132 ? -10.120 -10.655 18.318 1.00 79.88 132 THR A O 1
ATOM 1007 N N . ARG A 1 133 ? -9.827 -12.855 18.127 1.00 86.75 133 ARG A N 1
ATOM 1008 C CA . ARG A 1 133 ? -8.528 -12.734 17.441 1.00 86.75 133 ARG A CA 1
ATOM 1009 C C . ARG A 1 133 ? -8.600 -11.992 16.099 1.00 86.75 133 ARG A C 1
ATOM 1011 O O . ARG A 1 133 ? -7.682 -11.257 15.756 1.00 86.75 133 ARG A O 1
ATOM 1018 N N . GLN A 1 134 ? -9.683 -12.140 15.332 1.00 90.88 134 GLN A N 1
ATOM 1019 C CA . GLN A 1 134 ? -9.758 -11.584 13.970 1.00 90.88 134 GLN A CA 1
ATOM 1020 C C . GLN A 1 134 ? -9.854 -10.050 13.941 1.00 90.88 134 GLN A C 1
ATOM 1022 O O . GLN A 1 134 ? -9.254 -9.397 13.079 1.00 90.88 134 GLN A O 1
ATOM 1027 N N . ILE A 1 135 ? -10.614 -9.456 14.865 1.00 90.50 135 ILE A N 1
ATOM 1028 C CA . ILE A 1 135 ? -10.753 -7.997 14.927 1.00 90.50 135 ILE A CA 1
ATOM 1029 C C . ILE A 1 135 ? -9.461 -7.387 15.475 1.00 90.50 135 ILE A C 1
ATOM 1031 O O . ILE A 1 135 ? -8.988 -6.395 14.921 1.00 90.50 135 ILE A O 1
ATOM 1035 N N . ALA A 1 136 ? -8.817 -8.037 16.449 1.00 93.88 136 ALA A N 1
ATOM 1036 C CA . ALA A 1 136 ? -7.492 -7.642 16.920 1.00 93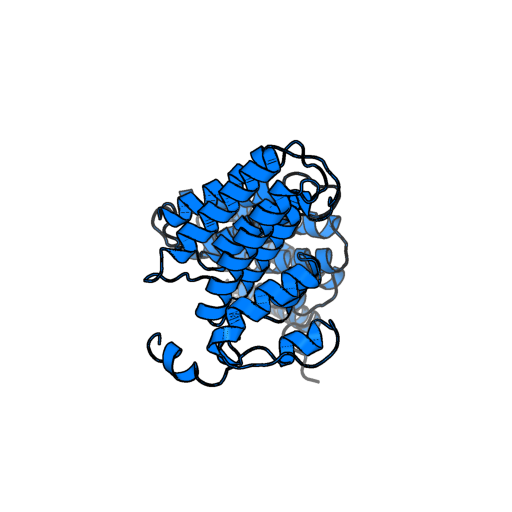.88 136 ALA A CA 1
ATOM 1037 C C . ALA A 1 136 ? -6.456 -7.588 15.775 1.00 93.88 136 ALA A C 1
ATOM 1039 O O . ALA A 1 136 ? -5.746 -6.590 15.633 1.00 93.88 136 ALA A O 1
ATOM 1040 N N . LEU A 1 137 ? -6.434 -8.588 14.880 1.00 95.50 137 LEU A N 1
ATOM 1041 C CA . LEU A 1 137 ? -5.593 -8.557 13.671 1.00 95.50 137 LEU A CA 1
ATOM 1042 C C . LEU A 1 137 ? -5.936 -7.378 12.746 1.00 95.50 137 LEU A C 1
ATOM 1044 O O . LEU A 1 137 ? -5.042 -6.751 12.179 1.00 95.50 137 LEU A O 1
ATOM 1048 N N . SER A 1 138 ? -7.218 -7.025 12.628 1.00 96.44 138 SER A N 1
ATOM 1049 C CA . SER A 1 138 ? -7.653 -5.863 11.838 1.00 96.44 138 SER A CA 1
ATOM 1050 C C . SER A 1 138 ? -7.170 -4.538 12.445 1.00 96.44 138 SER A C 1
ATOM 1052 O O . SER A 1 138 ? -6.736 -3.652 11.703 1.00 96.44 138 SER A O 1
ATOM 1054 N N . CYS A 1 139 ? -7.187 -4.410 13.778 1.00 97.38 139 CYS A N 1
ATOM 1055 C CA . CYS A 1 139 ? -6.625 -3.266 14.504 1.00 97.38 139 CYS A CA 1
ATOM 1056 C C . CYS A 1 139 ? -5.121 -3.131 14.240 1.00 97.38 139 CYS A C 1
ATOM 1058 O O . CYS A 1 139 ? -4.676 -2.075 13.781 1.00 97.38 139 CYS A O 1
ATOM 1060 N N . ARG A 1 140 ? -4.353 -4.215 14.431 1.00 97.69 140 ARG A N 1
ATOM 1061 C CA . ARG A 1 140 ? -2.910 -4.263 14.132 1.00 97.69 140 ARG A CA 1
ATOM 1062 C C . ARG A 1 140 ? -2.621 -3.863 12.691 1.00 97.69 140 ARG A C 1
ATOM 1064 O O . ARG A 1 140 ? -1.811 -2.973 12.437 1.00 97.69 140 ARG A O 1
ATOM 1071 N N . GLY A 1 141 ? -3.344 -4.456 11.746 1.00 97.88 141 GLY A N 1
ATOM 1072 C CA . GLY A 1 141 ? -3.210 -4.162 10.327 1.00 97.88 141 GLY A CA 1
ATOM 1073 C C . GLY A 1 141 ? -3.498 -2.695 9.982 1.00 97.88 141 GLY A C 1
ATOM 1074 O O . GLY A 1 141 ? -2.825 -2.105 9.134 1.00 97.88 141 GLY A O 1
ATOM 1075 N N . SER A 1 142 ? -4.457 -2.054 10.659 1.00 98.19 142 SER A N 1
ATOM 1076 C CA . SER A 1 142 ? -4.669 -0.608 10.534 1.00 98.19 142 SER A CA 1
ATOM 1077 C C . SER A 1 142 ? -3.481 0.204 11.056 1.00 98.19 142 SER A C 1
ATOM 1079 O O . SER A 1 142 ? -3.037 1.102 10.343 1.00 98.19 142 SER A O 1
ATOM 1081 N N . VAL A 1 143 ? -2.905 -0.134 12.213 1.00 98.50 143 VAL A N 1
ATOM 1082 C CA . VAL A 1 143 ? -1.712 0.552 12.751 1.00 98.50 143 VAL A CA 1
ATOM 1083 C C . VAL A 1 143 ? -0.491 0.369 11.836 1.00 98.50 143 VAL A C 1
ATOM 1085 O O . VAL A 1 143 ? 0.193 1.347 11.528 1.00 98.50 143 VAL A O 1
ATOM 1088 N N . VAL A 1 144 ? -0.274 -0.838 11.294 1.00 98.62 144 VAL A N 1
ATOM 1089 C CA . VAL A 1 144 ? 0.759 -1.117 10.273 1.00 98.62 144 VAL A CA 1
ATOM 1090 C C . VAL A 1 144 ? 0.600 -0.187 9.069 1.00 98.62 144 VAL A C 1
ATOM 1092 O O . VAL A 1 144 ? 1.570 0.441 8.643 1.00 98.62 144 VAL A O 1
ATOM 1095 N N . ARG A 1 145 ? -0.624 -0.042 8.537 1.00 98.25 145 ARG A N 1
ATOM 1096 C CA . ARG A 1 145 ? -0.905 0.860 7.404 1.00 98.25 145 ARG A CA 1
ATOM 1097 C C . ARG A 1 145 ? -0.594 2.319 7.726 1.00 98.25 145 ARG A C 1
ATOM 1099 O O . ARG A 1 145 ? -0.065 3.015 6.860 1.00 98.25 145 ARG A O 1
ATOM 1106 N N . ILE A 1 146 ? -0.906 2.781 8.938 1.00 98.06 146 ILE A N 1
ATOM 1107 C CA . ILE A 1 146 ? -0.623 4.160 9.354 1.00 98.06 146 ILE A CA 1
ATOM 1108 C C . ILE A 1 146 ? 0.886 4.406 9.349 1.00 98.06 146 ILE A C 1
ATOM 1110 O O . ILE A 1 146 ? 1.344 5.313 8.654 1.00 98.06 146 ILE A O 1
ATOM 1114 N N . TRP A 1 147 ? 1.671 3.569 10.031 1.00 98.31 147 TRP A N 1
ATOM 1115 C CA . TRP A 1 147 ? 3.129 3.713 10.051 1.00 98.31 147 TRP A CA 1
ATOM 1116 C C . TRP A 1 147 ? 3.749 3.596 8.657 1.00 98.31 147 TRP A C 1
ATOM 1118 O O . TRP A 1 147 ? 4.562 4.434 8.271 1.00 98.31 147 TRP A O 1
ATOM 1128 N N . ALA A 1 148 ? 3.310 2.619 7.859 1.00 97.88 148 ALA A N 1
ATOM 1129 C CA . ALA A 1 148 ? 3.764 2.446 6.484 1.00 97.88 148 ALA A CA 1
ATOM 1130 C C . ALA A 1 148 ? 3.484 3.689 5.620 1.00 97.88 148 ALA A C 1
ATOM 1132 O O . ALA A 1 148 ? 4.296 4.056 4.767 1.00 97.88 148 ALA A O 1
ATOM 1133 N N . SER A 1 149 ? 2.357 4.380 5.833 1.00 97.12 149 SER A N 1
ATOM 1134 C CA . SER A 1 149 ? 2.000 5.591 5.078 1.00 97.12 149 SER A CA 1
ATOM 1135 C C . SER A 1 149 ? 2.986 6.748 5.286 1.00 97.12 149 SER A C 1
ATOM 1137 O O . SER A 1 149 ? 3.208 7.519 4.353 1.00 97.12 149 SER A O 1
ATOM 1139 N N . LEU A 1 150 ? 3.655 6.816 6.442 1.00 96.62 150 LEU A N 1
ATOM 1140 C CA . LEU A 1 150 ? 4.622 7.867 6.773 1.00 96.62 150 LEU A CA 1
ATOM 1141 C C . LEU A 1 150 ? 5.982 7.689 6.065 1.00 96.62 150 LEU A C 1
ATOM 1143 O O . LEU A 1 150 ? 6.789 8.621 6.018 1.00 96.62 150 LEU A O 1
ATOM 1147 N N . SER A 1 151 ? 6.271 6.512 5.500 1.00 95.56 151 SER A N 1
ATOM 1148 C CA . SER A 1 151 ? 7.570 6.225 4.881 1.00 95.56 151 SER A CA 1
ATOM 1149 C C . SER A 1 151 ? 7.867 7.076 3.642 1.00 95.56 151 SER A C 1
ATOM 1151 O O . SER A 1 151 ? 6.988 7.420 2.848 1.00 95.56 151 SER A O 1
ATOM 1153 N N . GLY A 1 152 ? 9.146 7.415 3.459 1.00 91.56 152 GLY A N 1
ATOM 1154 C CA . GLY A 1 152 ? 9.610 8.278 2.368 1.00 91.56 152 GLY A CA 1
ATOM 1155 C C . GLY A 1 152 ? 9.486 9.784 2.638 1.00 91.56 152 GLY A C 1
ATOM 1156 O O . GLY A 1 152 ? 10.023 10.566 1.862 1.00 91.56 152 GLY A O 1
ATOM 1157 N N . MET A 1 153 ? 8.864 10.212 3.743 1.00 92.38 153 MET A N 1
ATOM 1158 C CA . MET A 1 153 ? 8.779 11.635 4.116 1.00 92.38 153 MET A CA 1
ATOM 1159 C C . MET A 1 153 ? 10.126 12.192 4.612 1.00 92.38 153 MET A C 1
ATOM 1161 O O . MET A 1 153 ? 10.908 11.467 5.221 1.00 92.38 153 MET A O 1
ATOM 1165 N N . SER A 1 154 ? 10.433 13.467 4.367 1.00 84.56 154 SER A N 1
ATOM 1166 C CA . SER A 1 154 ? 11.701 14.081 4.801 1.00 84.56 154 SER A CA 1
ATOM 1167 C C . SER A 1 154 ? 11.841 14.110 6.329 1.00 84.56 154 SER A C 1
ATOM 1169 O O . SER A 1 154 ? 10.878 14.392 7.034 1.00 84.56 154 SER A O 1
ATOM 1171 N N . GLY A 1 155 ? 13.048 13.862 6.848 1.00 80.81 155 GLY A N 1
ATOM 1172 C CA . GLY A 1 155 ? 13.374 14.088 8.264 1.00 80.81 155 GLY A CA 1
ATOM 1173 C C . GLY A 1 155 ? 12.985 12.977 9.243 1.00 80.81 155 GLY A C 1
ATOM 1174 O O . GLY A 1 155 ? 13.183 13.145 10.442 1.00 80.81 155 GLY A O 1
ATOM 1175 N N . SER A 1 156 ? 12.475 11.836 8.773 1.00 70.69 156 SER A N 1
ATOM 1176 C CA . SER A 1 156 ? 12.248 10.686 9.648 1.00 70.69 156 SER A CA 1
ATOM 1177 C C . SER A 1 156 ? 12.872 9.416 9.109 1.00 70.69 156 SER A C 1
ATOM 1179 O O . SER A 1 156 ? 12.551 8.959 8.013 1.00 70.69 156 SER A O 1
ATOM 1181 N N . HIS A 1 157 ? 13.730 8.816 9.918 1.00 74.06 157 HIS A N 1
ATOM 1182 C CA . HIS A 1 157 ? 14.258 7.488 9.685 1.00 74.06 157 HIS A CA 1
ATOM 1183 C C . HIS A 1 157 ? 13.347 6.465 10.375 1.00 74.06 157 HIS A C 1
ATOM 1185 O O . HIS A 1 157 ? 12.810 6.735 11.446 1.00 74.06 157 HIS A O 1
ATOM 1191 N N . ASP A 1 158 ? 13.192 5.300 9.745 1.00 91.75 158 ASP A N 1
ATOM 1192 C CA . ASP A 1 158 ? 12.698 4.068 10.375 1.00 91.75 158 ASP A CA 1
ATOM 1193 C C . ASP A 1 158 ? 11.179 3.786 10.420 1.00 91.75 158 ASP A C 1
ATOM 1195 O O . ASP A 1 158 ? 10.774 2.746 10.932 1.00 91.75 158 ASP A O 1
ATOM 1199 N N . TYR A 1 159 ? 10.311 4.594 9.796 1.00 95.88 159 TYR A N 1
ATOM 1200 C CA . TYR A 1 159 ? 8.870 4.259 9.725 1.00 95.88 159 TYR A CA 1
ATOM 1201 C C . TYR A 1 159 ? 8.570 2.939 8.997 1.00 95.88 159 TYR A C 1
ATOM 1203 O O . TYR A 1 159 ? 7.701 2.180 9.423 1.00 95.88 159 TYR A O 1
ATOM 1211 N N . ALA A 1 160 ? 9.316 2.627 7.930 1.00 96.44 160 ALA A N 1
ATOM 1212 C CA . ALA A 1 160 ? 9.167 1.356 7.220 1.00 96.44 160 ALA A CA 1
ATOM 1213 C C . ALA A 1 160 ? 9.576 0.170 8.107 1.00 96.44 160 ALA A C 1
ATOM 1215 O O . ALA A 1 160 ? 8.925 -0.873 8.075 1.00 96.44 160 ALA A O 1
ATOM 1216 N N . ALA A 1 161 ? 10.611 0.340 8.938 1.00 96.50 161 ALA A N 1
ATOM 1217 C CA . ALA A 1 161 ? 11.012 -0.681 9.893 1.00 96.50 161 ALA A CA 1
ATOM 1218 C C . ALA A 1 161 ? 9.994 -0.831 11.019 1.00 96.50 161 ALA A C 1
ATOM 1220 O O . ALA A 1 161 ? 9.634 -1.959 11.329 1.00 96.50 161 ALA A O 1
ATOM 1221 N N . ARG A 1 162 ? 9.459 0.270 11.566 1.00 97.38 162 ARG A N 1
ATOM 1222 C CA . ARG A 1 162 ? 8.402 0.210 12.587 1.00 97.38 162 ARG A CA 1
ATOM 1223 C C . ARG A 1 162 ? 7.169 -0.534 12.075 1.00 97.38 162 ARG A C 1
ATOM 1225 O O . ARG A 1 162 ? 6.686 -1.438 12.750 1.00 97.38 162 ARG A O 1
ATOM 1232 N N . ALA A 1 163 ? 6.710 -0.210 10.863 1.00 98.06 163 ALA A N 1
ATOM 1233 C CA . ALA A 1 163 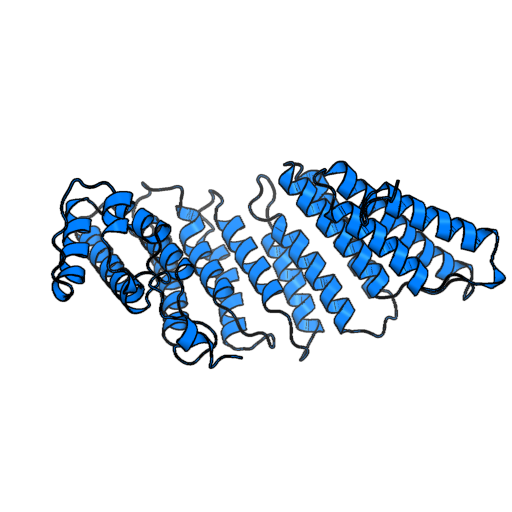? 5.601 -0.913 10.219 1.00 98.06 163 ALA A CA 1
ATOM 1234 C C . ALA A 1 163 ? 5.912 -2.403 9.993 1.00 98.06 163 ALA A C 1
ATOM 1236 O O . ALA A 1 163 ? 5.049 -3.251 10.203 1.00 98.06 163 ALA A O 1
ATOM 1237 N N . HIS A 1 164 ? 7.150 -2.729 9.609 1.00 97.94 164 HIS A N 1
ATOM 1238 C CA . HIS A 1 164 ? 7.603 -4.109 9.452 1.00 97.94 164 HIS A CA 1
ATOM 1239 C C . HIS A 1 164 ? 7.611 -4.870 10.786 1.00 97.94 164 HIS A C 1
ATOM 1241 O O . HIS A 1 164 ? 7.069 -5.967 10.844 1.00 97.94 164 HIS A O 1
ATOM 1247 N N . THR A 1 165 ? 8.149 -4.296 11.865 1.00 97.94 165 THR A N 1
ATOM 1248 C CA . THR A 1 165 ? 8.137 -4.917 13.200 1.00 97.94 165 THR A CA 1
ATOM 1249 C C . THR A 1 165 ? 6.712 -5.221 13.654 1.00 97.94 165 THR A C 1
ATOM 1251 O O . THR A 1 165 ? 6.428 -6.339 14.067 1.00 97.94 165 THR A O 1
ATOM 1254 N N . LEU A 1 166 ? 5.793 -4.262 13.508 1.00 98.06 166 LEU A N 1
ATOM 1255 C CA . LEU A 1 166 ? 4.382 -4.465 13.848 1.00 98.06 166 LEU A CA 1
ATOM 1256 C C . LEU A 1 166 ? 3.733 -5.572 13.005 1.00 98.06 166 LEU A C 1
ATOM 1258 O O . LEU A 1 166 ? 2.977 -6.379 13.539 1.00 98.06 166 LEU A O 1
ATOM 1262 N N . LEU A 1 167 ? 4.053 -5.645 11.710 1.00 98.25 167 LEU A N 1
ATOM 1263 C CA . LEU A 1 167 ? 3.584 -6.716 10.829 1.00 98.25 167 LEU A CA 1
ATOM 1264 C C . LEU A 1 167 ? 4.131 -8.090 11.247 1.00 98.25 167 LEU A C 1
ATOM 1266 O O . LEU A 1 167 ? 3.395 -9.069 11.184 1.00 98.25 167 LEU A O 1
ATOM 1270 N N . MET A 1 168 ? 5.394 -8.178 11.675 1.00 98.00 168 MET A N 1
ATOM 1271 C CA . MET A 1 168 ? 5.985 -9.439 12.139 1.00 98.00 168 MET A CA 1
ATOM 1272 C C . MET A 1 168 ? 5.359 -9.911 13.450 1.00 98.00 168 MET A C 1
ATOM 1274 O O . MET A 1 168 ? 4.988 -11.077 13.533 1.00 98.00 168 MET A O 1
ATOM 1278 N N . ASN A 1 169 ? 5.141 -9.009 14.413 1.00 96.75 169 ASN A N 1
ATOM 1279 C CA . ASN A 1 169 ? 4.428 -9.333 15.653 1.00 96.75 169 ASN A CA 1
ATOM 1280 C C . ASN A 1 169 ? 2.998 -9.808 15.350 1.00 96.75 169 ASN A C 1
ATOM 1282 O O . ASN A 1 169 ? 2.555 -10.838 15.847 1.00 96.75 169 ASN A O 1
ATOM 1286 N N . MET A 1 170 ? 2.297 -9.099 14.456 1.00 96.88 170 MET A N 1
ATOM 1287 C CA . MET A 1 170 ? 0.966 -9.498 13.994 1.00 96.88 170 MET A CA 1
ATOM 1288 C C . MET A 1 170 ? 0.976 -10.893 13.355 1.00 96.88 170 MET A C 1
ATOM 1290 O O . MET A 1 170 ? 0.037 -11.658 13.556 1.00 96.88 170 MET A O 1
ATOM 1294 N N . ALA A 1 171 ? 2.018 -11.227 12.590 1.00 96.69 171 ALA A N 1
ATOM 1295 C CA . ALA A 1 171 ? 2.125 -12.520 11.931 1.00 96.69 171 ALA A CA 1
ATOM 1296 C C . ALA A 1 171 ? 2.457 -13.671 12.884 1.00 96.69 171 ALA A C 1
ATOM 1298 O O . ALA A 1 171 ? 1.913 -14.763 12.730 1.00 96.69 171 ALA A O 1
ATOM 1299 N N . GLU A 1 172 ? 3.304 -13.421 13.879 1.00 96.00 172 GLU A N 1
ATOM 1300 C CA . GLU A 1 172 ? 3.601 -14.377 14.943 1.00 96.00 172 GLU A CA 1
ATOM 1301 C C . GLU A 1 172 ? 2.345 -14.701 15.764 1.00 96.00 172 GLU A C 1
ATOM 1303 O O . GLU A 1 172 ? 2.008 -15.868 15.956 1.00 96.00 172 GLU A O 1
ATOM 1308 N N . GLU A 1 173 ? 1.591 -13.676 16.165 1.00 93.81 173 GLU A N 1
ATOM 1309 C CA . GLU A 1 173 ? 0.364 -13.839 16.950 1.00 93.81 173 GLU A CA 1
ATOM 1310 C C . GLU A 1 173 ? -0.791 -14.472 16.167 1.00 93.81 173 GLU A C 1
ATOM 1312 O O . GLU A 1 173 ? -1.595 -15.219 16.733 1.00 93.81 173 GLU A O 1
ATOM 1317 N N . ALA A 1 174 ? -0.891 -14.192 14.863 1.00 94.88 174 ALA A N 1
ATOM 1318 C CA . ALA A 1 174 ? -1.890 -14.816 13.999 1.00 94.88 174 ALA A CA 1
ATOM 1319 C C . ALA A 1 174 ? -1.721 -16.346 13.949 1.00 94.88 174 ALA A C 1
ATOM 1321 O O . ALA A 1 174 ? -2.709 -17.072 13.788 1.00 94.88 174 ALA A O 1
ATOM 1322 N N . GLY A 1 175 ? -0.489 -16.847 14.096 1.00 94.31 175 GLY A N 1
ATOM 1323 C CA . GLY A 1 175 ? -0.165 -18.265 13.993 1.00 94.31 175 GLY A CA 1
ATOM 1324 C C . GLY A 1 175 ? -0.575 -18.829 12.631 1.00 94.31 175 GLY A C 1
ATOM 1325 O O . GLY A 1 175 ? 0.029 -18.526 11.607 1.00 94.31 175 GLY A O 1
ATOM 1326 N N . HIS A 1 176 ? -1.622 -19.656 12.610 1.00 94.06 176 HIS A N 1
ATOM 1327 C CA . HIS A 1 176 ? -2.162 -20.241 11.376 1.00 94.06 176 HIS A CA 1
ATOM 1328 C C . HIS A 1 176 ? -3.303 -19.433 10.747 1.00 94.06 176 HIS A C 1
ATOM 1330 O O . HIS A 1 176 ? -3.793 -19.807 9.680 1.00 94.06 176 HIS A O 1
ATOM 1336 N N . LEU A 1 177 ? -3.761 -18.354 11.383 1.00 94.19 177 LEU A N 1
ATOM 1337 C CA . LEU A 1 177 ? -4.822 -17.527 10.820 1.00 94.19 177 LEU A CA 1
ATOM 1338 C C . LEU A 1 177 ? -4.327 -16.832 9.540 1.00 94.19 177 LEU A C 1
ATOM 1340 O O . LEU A 1 177 ? -3.192 -16.357 9.504 1.00 94.19 177 LEU A O 1
ATOM 1344 N N . PRO A 1 178 ? -5.149 -16.781 8.478 1.00 94.94 178 PRO A N 1
ATOM 1345 C CA . PRO A 1 178 ? -4.764 -16.118 7.242 1.00 94.94 178 PRO A CA 1
ATOM 1346 C C . PRO A 1 178 ? -4.635 -14.612 7.471 1.00 94.94 178 PRO A C 1
ATOM 1348 O O . PRO A 1 178 ? -5.535 -13.968 8.016 1.00 94.94 178 PRO A O 1
ATOM 1351 N N . ILE A 1 179 ? -3.522 -14.048 7.014 1.00 96.69 179 ILE A N 1
ATOM 1352 C CA . ILE A 1 179 ? -3.274 -12.609 7.047 1.00 96.69 179 ILE A CA 1
ATOM 1353 C C . ILE A 1 179 ? -3.520 -12.045 5.655 1.00 96.69 179 ILE A C 1
ATOM 1355 O O . ILE A 1 179 ? -3.055 -12.592 4.657 1.00 96.69 179 ILE A O 1
ATOM 1359 N N . ASP A 1 180 ? -4.228 -10.921 5.582 1.00 96.94 180 ASP A N 1
ATOM 1360 C CA . ASP A 1 180 ? -4.453 -10.247 4.310 1.00 96.94 180 ASP A CA 1
ATOM 1361 C C . ASP A 1 180 ? -3.119 -9.743 3.721 1.00 96.94 180 ASP A C 1
ATOM 1363 O O . ASP A 1 180 ? -2.366 -8.998 4.361 1.00 96.94 180 ASP A O 1
ATOM 1367 N N . VAL A 1 181 ? -2.839 -10.134 2.472 1.00 97.56 181 VAL A N 1
ATOM 1368 C CA . VAL A 1 181 ? -1.646 -9.726 1.712 1.00 97.56 181 VAL A CA 1
ATOM 1369 C C . VAL A 1 181 ? -1.513 -8.202 1.623 1.00 97.56 181 VAL A C 1
ATOM 1371 O O . VAL A 1 181 ? -0.400 -7.682 1.513 1.00 97.56 181 VAL A O 1
ATOM 1374 N N . ILE A 1 182 ? -2.619 -7.457 1.750 1.00 97.75 182 ILE A N 1
ATOM 1375 C CA . ILE A 1 182 ? -2.605 -5.994 1.739 1.00 97.75 182 ILE A CA 1
ATOM 1376 C C . ILE A 1 182 ? -1.672 -5.408 2.808 1.00 97.75 182 ILE A C 1
ATOM 1378 O O . ILE A 1 182 ? -1.022 -4.394 2.548 1.00 97.75 182 ILE A O 1
ATOM 1382 N N . TYR A 1 183 ? -1.549 -6.043 3.980 1.00 98.25 183 TYR A N 1
ATOM 1383 C CA . TYR A 1 183 ? -0.678 -5.564 5.058 1.00 98.25 183 TYR A CA 1
ATOM 1384 C C . TYR A 1 183 ? 0.807 -5.740 4.723 1.00 98.25 183 TYR A C 1
ATOM 1386 O O . TYR A 1 183 ? 1.627 -4.884 5.052 1.00 98.25 183 TYR A O 1
ATOM 1394 N N . PHE A 1 184 ? 1.151 -6.795 3.988 1.00 98.50 184 PHE A N 1
ATOM 1395 C CA . PHE A 1 184 ? 2.499 -6.982 3.463 1.00 98.50 184 PHE A CA 1
ATOM 1396 C C . PHE A 1 184 ? 2.803 -5.987 2.344 1.00 98.50 184 PHE A C 1
ATOM 1398 O O . PHE A 1 184 ? 3.858 -5.354 2.348 1.00 98.50 184 PHE A O 1
ATOM 1405 N N . ASN A 1 185 ? 1.855 -5.787 1.426 1.00 98.56 185 ASN A N 1
ATOM 1406 C CA . ASN A 1 185 ? 2.007 -4.864 0.304 1.00 98.56 185 ASN A CA 1
ATOM 1407 C C . ASN A 1 185 ? 2.270 -3.426 0.765 1.00 98.56 185 ASN A C 1
ATOM 1409 O O . ASN A 1 185 ? 3.149 -2.766 0.211 1.00 98.56 185 ASN A O 1
ATOM 1413 N N . VAL A 1 186 ? 1.590 -2.947 1.815 1.00 98.25 186 VAL A N 1
ATOM 1414 C CA . VAL A 1 186 ? 1.864 -1.599 2.349 1.00 98.25 186 VAL A CA 1
ATOM 1415 C C . VAL A 1 186 ? 3.255 -1.476 2.973 1.00 98.25 186 VAL A C 1
ATOM 1417 O O . VAL A 1 186 ? 3.877 -0.425 2.835 1.00 98.25 186 VAL A O 1
ATOM 1420 N N . VAL A 1 187 ? 3.779 -2.530 3.611 1.00 98.56 187 VAL A N 1
ATOM 1421 C CA . VAL A 1 187 ? 5.144 -2.535 4.165 1.00 98.56 187 VAL A CA 1
ATOM 1422 C C . VAL A 1 187 ? 6.186 -2.592 3.045 1.00 98.56 187 VAL A C 1
ATOM 1424 O O . VAL A 1 187 ? 7.177 -1.863 3.093 1.00 98.56 187 VAL A O 1
ATOM 1427 N N . LEU A 1 188 ? 5.955 -3.389 1.999 1.00 98.50 188 LEU A N 1
ATOM 1428 C CA . LEU A 1 188 ? 6.819 -3.429 0.816 1.00 98.50 188 LEU A CA 1
ATOM 1429 C C . LEU A 1 188 ? 6.847 -2.073 0.089 1.00 98.50 188 LEU A C 1
ATOM 1431 O O . LEU A 1 188 ? 7.925 -1.582 -0.251 1.00 98.50 188 LEU A O 1
ATOM 1435 N N . ASP A 1 189 ? 5.693 -1.418 -0.091 1.00 98.00 189 ASP A N 1
ATOM 1436 C CA . ASP A 1 189 ? 5.631 -0.058 -0.643 1.00 98.00 189 ASP A CA 1
ATOM 1437 C C . ASP A 1 189 ? 6.353 0.961 0.248 1.00 98.00 189 ASP A C 1
ATOM 1439 O O . ASP A 1 189 ? 7.074 1.828 -0.251 1.00 98.00 189 ASP A O 1
ATOM 1443 N N . ALA A 1 190 ? 6.193 0.847 1.570 1.00 97.31 190 ALA A N 1
ATOM 1444 C CA . ALA A 1 190 ? 6.870 1.702 2.535 1.00 97.31 190 ALA A CA 1
ATOM 1445 C C . ALA A 1 190 ? 8.396 1.594 2.425 1.00 97.31 190 ALA A C 1
ATOM 1447 O O . ALA A 1 190 ? 9.070 2.626 2.399 1.00 97.31 190 ALA A O 1
ATOM 1448 N N . TRP A 1 191 ? 8.942 0.380 2.293 1.00 97.25 191 TRP A N 1
ATOM 1449 C CA . TRP A 1 191 ? 10.368 0.175 2.021 1.00 97.25 191 TRP A CA 1
ATOM 1450 C C . TRP A 1 191 ? 10.794 0.784 0.685 1.00 97.25 191 TRP A C 1
ATOM 1452 O O . TRP A 1 191 ? 11.800 1.489 0.633 1.00 97.25 191 TRP A O 1
ATOM 1462 N N . ALA A 1 192 ? 10.017 0.587 -0.384 1.00 96.62 192 ALA A N 1
ATOM 1463 C CA . ALA A 1 192 ? 10.319 1.166 -1.693 1.00 96.62 192 ALA A CA 1
ATOM 1464 C C . ALA A 1 192 ? 10.347 2.709 -1.664 1.00 96.62 192 ALA A C 1
ATOM 1466 O O . ALA A 1 192 ? 11.194 3.340 -2.304 1.00 96.62 192 ALA A O 1
ATOM 1467 N N . ARG A 1 193 ? 9.440 3.338 -0.904 1.00 95.12 193 ARG A N 1
ATOM 1468 C CA . ARG A 1 193 ? 9.432 4.792 -0.671 1.00 95.12 193 ARG A CA 1
ATOM 1469 C C . ARG A 1 193 ? 10.605 5.255 0.185 1.00 95.12 193 ARG A C 1
ATOM 1471 O O . ARG A 1 193 ? 11.202 6.278 -0.137 1.00 95.12 193 ARG A O 1
ATOM 1478 N N . ASP A 1 194 ? 10.954 4.520 1.237 1.00 94.12 194 ASP A N 1
ATOM 1479 C CA . ASP A 1 194 ? 12.108 4.843 2.084 1.00 94.12 194 ASP A CA 1
ATOM 1480 C C . ASP A 1 194 ? 13.428 4.786 1.297 1.00 94.12 194 ASP A C 1
ATOM 1482 O O . ASP A 1 194 ? 14.253 5.693 1.394 1.00 94.12 194 ASP A O 1
ATOM 1486 N N . LEU A 1 195 ? 13.576 3.783 0.429 1.00 93.56 195 LEU A N 1
ATOM 1487 C CA . LEU A 1 195 ? 14.719 3.616 -0.473 1.00 93.56 195 LEU A CA 1
ATOM 1488 C C . LEU A 1 195 ? 14.801 4.680 -1.573 1.00 93.56 195 LEU A C 1
ATOM 1490 O O . LEU A 1 195 ? 15.866 4.880 -2.140 1.00 93.56 195 LEU A O 1
ATOM 1494 N N . SER A 1 196 ? 13.717 5.407 -1.861 1.00 92.38 196 SER A N 1
ATOM 1495 C CA . SER A 1 196 ? 13.737 6.518 -2.830 1.00 92.38 196 SER A CA 1
ATOM 1496 C C . SER A 1 196 ? 14.510 7.748 -2.317 1.00 92.38 196 SER A C 1
ATOM 1498 O O . SER A 1 196 ? 14.624 8.756 -3.016 1.00 92.38 196 SER A O 1
ATOM 1500 N N . ARG A 1 197 ? 15.014 7.707 -1.077 1.00 85.06 197 ARG A N 1
ATOM 1501 C CA . ARG A 1 197 ? 15.817 8.773 -0.472 1.00 85.06 197 ARG A CA 1
ATOM 1502 C C . ARG A 1 197 ? 17.253 8.744 -1.000 1.00 85.06 197 ARG A C 1
ATOM 1504 O O . ARG A 1 197 ? 17.769 7.714 -1.408 1.00 85.06 197 ARG A O 1
ATOM 1511 N N . LYS A 1 198 ? 17.925 9.898 -0.960 1.00 73.38 198 LYS A N 1
ATOM 1512 C CA . LYS A 1 198 ? 19.223 10.126 -1.625 1.00 73.38 198 LYS A CA 1
ATOM 1513 C C . LYS A 1 198 ? 20.423 9.380 -1.017 1.00 73.38 198 LYS A C 1
ATOM 1515 O O . LYS A 1 198 ? 21.526 9.580 -1.518 1.00 73.38 198 LYS A O 1
ATOM 1520 N N . ASP A 1 199 ? 20.255 8.584 0.033 1.00 80.75 199 ASP A N 1
ATOM 1521 C CA . ASP A 1 199 ? 21.362 7.875 0.683 1.00 80.75 199 ASP A CA 1
ATOM 1522 C C . ASP A 1 199 ? 21.557 6.483 0.067 1.00 80.75 199 ASP A C 1
ATOM 1524 O O . ASP A 1 199 ? 20.907 5.512 0.453 1.00 80.75 199 ASP A O 1
ATOM 1528 N N . THR A 1 200 ? 22.439 6.405 -0.929 1.00 80.50 200 THR A N 1
ATOM 1529 C CA . THR A 1 200 ? 22.729 5.158 -1.648 1.00 80.50 200 THR A CA 1
ATOM 1530 C C . THR A 1 200 ? 23.680 4.240 -0.887 1.00 80.50 200 THR A C 1
ATOM 1532 O O . THR A 1 200 ? 23.651 3.042 -1.129 1.00 80.50 200 THR A O 1
ATOM 1535 N N . GLY A 1 201 ? 24.476 4.754 0.060 1.00 85.06 201 GLY A N 1
ATOM 1536 C CA . GLY A 1 201 ? 25.532 3.971 0.720 1.00 85.06 201 GLY A CA 1
ATOM 1537 C C . GLY A 1 201 ? 25.010 2.820 1.586 1.00 85.06 201 GLY A C 1
ATOM 1538 O O . GLY A 1 201 ? 25.755 1.915 1.940 1.00 85.06 201 GLY A O 1
ATOM 1539 N N . GLN A 1 202 ? 23.720 2.838 1.926 1.00 89.25 202 GLN A N 1
ATOM 1540 C CA . GLN A 1 202 ? 23.047 1.764 2.662 1.00 89.25 202 GLN A CA 1
ATOM 1541 C C . GLN A 1 202 ? 21.931 1.096 1.848 1.00 89.25 202 GLN A C 1
ATOM 1543 O O . GLN A 1 202 ? 21.139 0.334 2.411 1.00 89.25 202 GLN A O 1
ATOM 1548 N N . ALA A 1 203 ? 21.834 1.387 0.546 1.00 92.00 203 ALA A N 1
ATOM 1549 C CA . ALA A 1 203 ? 20.731 0.932 -0.293 1.00 92.00 203 ALA A CA 1
ATOM 1550 C C . ALA A 1 203 ? 20.617 -0.595 -0.288 1.00 92.00 203 ALA A C 1
ATOM 1552 O O . ALA A 1 203 ? 19.540 -1.112 -0.006 1.00 92.00 203 ALA A O 1
ATOM 1553 N N . MET A 1 204 ? 21.723 -1.317 -0.495 1.00 94.31 204 MET A N 1
ATOM 1554 C CA . MET A 1 204 ? 21.711 -2.783 -0.558 1.00 94.31 204 MET A CA 1
ATOM 1555 C C . MET A 1 204 ? 21.340 -3.444 0.770 1.00 94.31 204 MET A C 1
ATOM 1557 O O . MET A 1 204 ? 20.490 -4.337 0.805 1.00 94.31 204 MET A O 1
ATOM 1561 N N . SER A 1 205 ? 21.903 -2.961 1.882 1.00 93.62 205 SER A N 1
ATOM 1562 C CA . SER A 1 205 ? 21.543 -3.446 3.221 1.00 93.62 205 SER A CA 1
ATOM 1563 C C . SER A 1 205 ? 20.048 -3.253 3.496 1.00 93.62 205 SER A C 1
ATOM 1565 O O . SER A 1 205 ? 19.371 -4.171 3.962 1.00 93.62 205 SER A O 1
ATOM 1567 N N . ARG A 1 206 ? 19.481 -2.099 3.124 1.00 93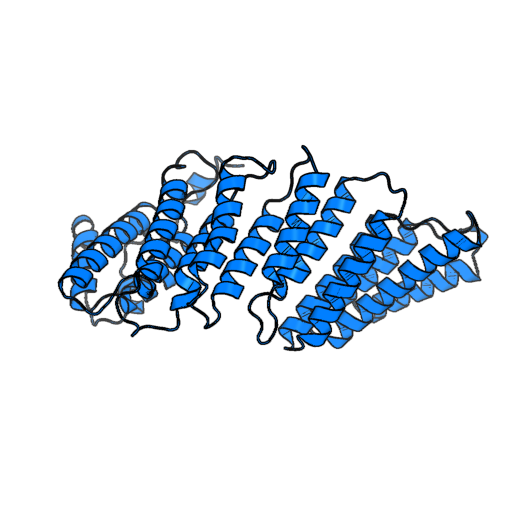.81 206 ARG A N 1
ATOM 1568 C CA . ARG A 1 206 ? 18.044 -1.831 3.284 1.00 93.81 206 ARG A CA 1
ATOM 1569 C C . ARG A 1 206 ? 17.177 -2.626 2.310 1.00 93.81 206 ARG A C 1
ATOM 1571 O O . ARG A 1 206 ? 16.114 -3.085 2.714 1.00 93.81 206 ARG A O 1
ATOM 1578 N N . LEU A 1 207 ? 17.631 -2.829 1.075 1.00 95.75 207 LEU A N 1
ATOM 1579 C CA . LEU A 1 207 ? 16.937 -3.584 0.031 1.00 95.75 207 LEU A CA 1
ATOM 1580 C C . LEU A 1 207 ? 16.800 -5.077 0.373 1.00 95.75 207 LEU A C 1
ATOM 1582 O O . LEU A 1 207 ? 15.822 -5.715 -0.021 1.00 95.75 207 LEU A O 1
ATOM 1586 N N . SER A 1 208 ? 17.718 -5.621 1.178 1.00 96.25 208 SER A N 1
ATOM 1587 C CA . SER A 1 208 ? 17.612 -6.996 1.680 1.00 96.25 208 SER A CA 1
ATOM 1588 C C . SER A 1 208 ? 16.300 -7.261 2.436 1.00 96.25 208 SER A C 1
ATOM 1590 O O . SER A 1 208 ? 15.751 -8.357 2.335 1.00 96.25 208 SER A O 1
ATOM 1592 N N . LYS A 1 209 ? 15.744 -6.249 3.122 1.00 97.25 209 LYS A N 1
ATOM 1593 C CA . LYS A 1 209 ? 14.529 -6.364 3.945 1.00 97.25 209 LYS A CA 1
ATOM 1594 C C . LYS A 1 209 ? 13.256 -6.627 3.122 1.00 97.25 209 LYS A C 1
ATOM 1596 O O . LYS A 1 209 ? 12.625 -7.656 3.364 1.00 97.25 209 LYS A O 1
ATOM 1601 N N . PRO A 1 210 ? 12.853 -5.777 2.149 1.00 97.81 210 PRO A N 1
ATOM 1602 C CA . PRO A 1 210 ? 11.677 -6.055 1.324 1.00 97.81 210 PRO A CA 1
ATOM 1603 C C . PRO A 1 210 ? 11.847 -7.318 0.469 1.00 97.81 210 PRO A C 1
ATOM 1605 O O . PRO A 1 210 ? 10.870 -8.034 0.258 1.00 97.81 210 PRO A O 1
ATOM 1608 N N . ARG A 1 211 ? 13.073 -7.647 0.029 1.00 97.75 211 ARG A N 1
ATOM 1609 C CA . ARG A 1 211 ? 13.332 -8.909 -0.678 1.00 97.75 211 ARG A CA 1
ATOM 1610 C C . ARG A 1 211 ? 13.083 -10.119 0.223 1.00 97.75 211 ARG A C 1
ATOM 1612 O O . ARG A 1 211 ? 12.365 -11.023 -0.188 1.00 97.75 211 ARG A O 1
ATOM 1619 N N . ALA A 1 212 ? 13.650 -10.136 1.430 1.00 98.25 212 ALA A N 1
ATOM 1620 C CA . ALA A 1 212 ? 13.459 -11.229 2.382 1.00 98.25 212 ALA A CA 1
ATOM 1621 C C . ALA A 1 212 ? 11.973 -11.424 2.719 1.00 98.25 212 ALA A C 1
ATOM 1623 O O . ALA A 1 212 ? 11.478 -12.544 2.641 1.00 98.25 212 ALA A O 1
ATOM 1624 N N . LEU A 1 213 ? 11.243 -10.330 2.972 1.00 98.44 213 LEU A N 1
ATOM 1625 C CA . LEU A 1 213 ? 9.804 -10.376 3.245 1.00 98.44 213 LEU A CA 1
ATOM 1626 C C . LEU A 1 213 ? 9.005 -10.995 2.083 1.00 98.44 213 LEU A C 1
ATOM 1628 O O . LEU A 1 213 ? 8.117 -11.817 2.311 1.00 98.44 213 LEU A O 1
ATOM 1632 N N . LEU A 1 214 ? 9.330 -10.644 0.833 1.00 98.06 214 LEU A N 1
ATOM 1633 C CA . LEU A 1 214 ? 8.695 -11.252 -0.339 1.00 98.06 214 LEU A CA 1
ATOM 1634 C C . LEU A 1 214 ? 9.051 -12.738 -0.486 1.00 98.06 214 LEU A C 1
ATOM 1636 O O . LEU A 1 214 ? 8.176 -13.533 -0.819 1.00 98.06 214 LEU A O 1
ATOM 1640 N N . MET A 1 215 ? 10.302 -13.131 -0.239 1.00 97.81 215 MET A N 1
ATOM 1641 C CA . MET A 1 215 ? 10.703 -14.542 -0.319 1.00 97.81 215 MET A CA 1
ATOM 1642 C C . MET A 1 215 ? 10.005 -15.393 0.749 1.00 97.81 215 MET A C 1
ATOM 1644 O O . MET A 1 215 ? 9.548 -16.494 0.443 1.00 97.81 215 MET A O 1
ATOM 1648 N N . ASP A 1 216 ? 9.824 -14.854 1.953 1.00 97.69 216 ASP A N 1
ATOM 1649 C CA . ASP A 1 216 ? 9.058 -15.499 3.020 1.00 97.69 216 ASP A CA 1
ATOM 1650 C C . ASP A 1 216 ? 7.569 -15.671 2.640 1.00 97.69 216 ASP A C 1
ATOM 1652 O O . ASP A 1 216 ? 6.989 -16.736 2.871 1.00 97.69 216 ASP A O 1
ATOM 1656 N N . LEU A 1 217 ? 6.955 -14.676 1.983 1.00 96.62 217 LEU A N 1
ATOM 1657 C CA . LEU A 1 217 ? 5.597 -14.792 1.422 1.00 96.62 217 LEU A CA 1
ATOM 1658 C C . LEU A 1 217 ? 5.510 -15.846 0.314 1.00 96.62 217 LEU A C 1
ATOM 1660 O O . LEU A 1 217 ? 4.589 -16.658 0.288 1.00 96.62 217 LEU A O 1
ATOM 1664 N N . ILE A 1 218 ? 6.480 -15.857 -0.602 1.00 95.69 218 ILE A N 1
ATOM 1665 C CA . ILE A 1 218 ? 6.581 -16.841 -1.689 1.00 95.69 218 ILE A CA 1
ATOM 1666 C C . ILE A 1 218 ? 6.671 -18.265 -1.133 1.00 95.69 218 ILE A C 1
ATOM 1668 O O . ILE A 1 218 ? 6.092 -19.169 -1.742 1.00 95.69 218 ILE A O 1
ATOM 1672 N N . GLY A 1 219 ? 7.371 -18.443 -0.008 1.00 95.81 219 GLY A N 1
ATOM 1673 C CA . GLY A 1 219 ? 7.500 -19.703 0.726 1.00 95.81 219 GLY A CA 1
ATOM 1674 C C . GLY A 1 219 ? 6.300 -20.061 1.610 1.00 95.81 219 GLY A C 1
ATOM 1675 O O . GLY A 1 219 ? 6.315 -21.118 2.232 1.00 95.81 219 GLY A O 1
ATOM 1676 N N . GLY A 1 220 ? 5.267 -19.214 1.677 1.00 95.75 220 GLY A N 1
ATOM 1677 C CA . GLY A 1 220 ? 4.049 -19.479 2.447 1.00 95.75 220 GLY A CA 1
ATOM 1678 C C . GLY A 1 220 ? 4.203 -19.331 3.963 1.00 95.75 220 GLY A C 1
ATOM 1679 O O . GLY A 1 220 ? 3.343 -19.804 4.703 1.00 95.75 220 GLY A O 1
ATOM 1680 N N . LYS A 1 221 ? 5.259 -18.659 4.445 1.00 96.88 221 LYS A N 1
ATOM 1681 C CA . LYS A 1 221 ? 5.570 -18.525 5.881 1.00 96.88 221 LYS A CA 1
ATOM 1682 C C . LYS A 1 221 ? 4.445 -17.881 6.699 1.00 96.88 221 LYS A C 1
ATOM 1684 O O . LYS A 1 221 ? 4.304 -18.184 7.877 1.00 96.88 221 LYS A O 1
ATOM 1689 N N . TYR A 1 222 ? 3.652 -17.006 6.080 1.00 96.12 222 TYR A N 1
ATOM 1690 C CA . TYR A 1 222 ? 2.664 -16.165 6.766 1.00 96.12 222 TYR A CA 1
ATOM 1691 C C . TYR A 1 222 ? 1.200 -16.520 6.465 1.00 96.12 222 TYR A C 1
ATOM 1693 O O . TYR A 1 222 ? 0.321 -15.689 6.682 1.00 96.12 222 TYR A O 1
ATOM 1701 N N . ASN A 1 223 ? 0.934 -17.701 5.888 1.00 95.31 223 ASN A N 1
ATOM 1702 C CA . ASN A 1 223 ? -0.399 -18.078 5.389 1.00 95.31 223 ASN A CA 1
ATOM 1703 C C . ASN A 1 223 ? -1.049 -16.982 4.509 1.00 95.31 223 ASN A C 1
ATOM 1705 O O . ASN A 1 223 ? -2.254 -16.733 4.548 1.00 95.31 223 ASN A O 1
ATOM 1709 N N . ALA A 1 224 ? -0.211 -16.289 3.739 1.00 95.56 224 ALA A N 1
ATOM 1710 C CA . ALA A 1 224 ? -0.575 -15.219 2.827 1.00 95.56 224 ALA A CA 1
ATOM 1711 C C . ALA A 1 224 ? 0.160 -15.461 1.509 1.00 95.56 224 ALA A C 1
ATOM 1713 O O . ALA A 1 224 ? 1.354 -15.768 1.502 1.00 95.56 224 ALA A O 1
ATOM 1714 N N . MET A 1 225 ? -0.554 -15.342 0.393 1.00 95.38 225 MET A N 1
ATOM 1715 C CA . MET A 1 225 ? 0.025 -15.523 -0.935 1.00 95.38 225 MET A CA 1
ATOM 1716 C C . MET A 1 225 ? 0.355 -14.149 -1.529 1.00 95.38 225 MET A C 1
ATOM 1718 O O . MET A 1 225 ? -0.534 -13.296 -1.548 1.00 95.38 225 MET A O 1
ATOM 1722 N N . PRO A 1 226 ? 1.589 -13.914 -2.016 1.00 96.75 226 PRO A N 1
ATOM 1723 C CA . PRO A 1 226 ? 1.932 -12.646 -2.648 1.00 96.75 226 PRO A CA 1
ATOM 1724 C C . PRO A 1 226 ? 1.098 -12.447 -3.916 1.00 96.75 226 PRO A C 1
ATOM 1726 O O . PRO A 1 226 ? 0.788 -13.419 -4.604 1.00 96.75 226 PRO A O 1
ATOM 1729 N N . ASP A 1 227 ? 0.780 -11.195 -4.238 1.00 96.12 227 ASP A N 1
ATOM 1730 C CA . ASP A 1 227 ? 0.075 -10.792 -5.457 1.00 96.12 227 ASP A CA 1
ATOM 1731 C C . ASP A 1 227 ? 0.995 -9.972 -6.381 1.00 96.12 227 ASP A C 1
ATOM 1733 O O . ASP A 1 227 ? 2.161 -9.727 -6.065 1.00 96.12 227 ASP A O 1
ATOM 1737 N N . ASN A 1 228 ? 0.486 -9.516 -7.531 1.00 96.56 228 ASN A N 1
ATOM 1738 C CA . ASN A 1 228 ? 1.252 -8.667 -8.451 1.00 96.56 228 ASN A CA 1
ATOM 1739 C C . ASN A 1 228 ? 1.846 -7.422 -7.768 1.00 96.56 228 ASN A C 1
ATOM 1741 O O . ASN A 1 228 ? 2.961 -7.011 -8.098 1.00 96.56 228 ASN A O 1
ATOM 1745 N N . SER A 1 229 ? 1.130 -6.830 -6.808 1.00 97.44 229 SER A N 1
ATOM 1746 C CA . SER A 1 229 ? 1.600 -5.648 -6.086 1.00 97.44 229 SER A CA 1
ATOM 1747 C C . SER A 1 229 ? 2.814 -5.987 -5.222 1.00 97.44 229 SER A C 1
ATOM 1749 O O . SER A 1 229 ? 3.778 -5.222 -5.229 1.00 97.44 229 SER A O 1
ATOM 1751 N N . SER A 1 230 ? 2.828 -7.152 -4.561 1.00 98.12 230 SER A N 1
ATOM 1752 C CA . SER A 1 230 ? 3.966 -7.615 -3.753 1.00 98.12 230 SER A CA 1
ATOM 1753 C C . SER A 1 230 ? 5.270 -7.623 -4.561 1.00 98.12 230 SER A C 1
ATOM 1755 O O . SER A 1 230 ? 6.271 -7.042 -4.139 1.00 98.12 230 SER A O 1
ATOM 1757 N N . PHE A 1 231 ? 5.249 -8.219 -5.759 1.00 98.19 231 PHE A N 1
ATOM 1758 C CA . PHE A 1 231 ? 6.409 -8.254 -6.659 1.00 98.19 231 PHE A CA 1
ATOM 1759 C C . PHE A 1 231 ? 6.778 -6.853 -7.163 1.00 98.19 231 PHE A C 1
ATOM 1761 O O . PHE A 1 231 ? 7.943 -6.452 -7.098 1.00 98.19 231 PHE A O 1
ATOM 1768 N N . ASN A 1 232 ? 5.786 -6.075 -7.608 1.00 98.19 232 ASN A N 1
ATOM 1769 C CA . ASN A 1 232 ? 5.995 -4.730 -8.149 1.00 98.19 232 ASN A CA 1
ATOM 1770 C C . ASN A 1 232 ? 6.642 -3.781 -7.124 1.00 98.19 232 ASN A C 1
ATOM 1772 O O . ASN A 1 232 ? 7.510 -2.983 -7.490 1.00 98.19 232 ASN A O 1
ATOM 1776 N N . HIS A 1 233 ? 6.274 -3.877 -5.842 1.00 98.44 233 HIS A N 1
ATOM 1777 C CA . HIS A 1 233 ? 6.882 -3.071 -4.782 1.00 98.44 233 HIS A CA 1
ATOM 1778 C C . HIS A 1 233 ? 8.360 -3.413 -4.556 1.00 98.44 233 HIS A C 1
ATOM 1780 O O . HIS A 1 233 ? 9.161 -2.492 -4.390 1.00 98.44 233 HIS A O 1
ATOM 1786 N N . VAL A 1 234 ? 8.750 -4.692 -4.613 1.00 98.50 234 VAL A N 1
ATOM 1787 C CA . VAL A 1 234 ? 10.165 -5.087 -4.479 1.00 98.50 234 VAL A CA 1
ATOM 1788 C C . VAL A 1 234 ? 10.982 -4.666 -5.700 1.00 98.50 234 VAL A C 1
ATOM 1790 O O . VAL A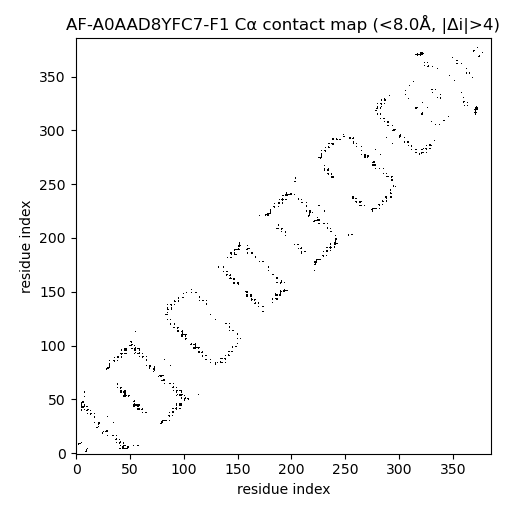 1 234 ? 12.037 -4.064 -5.530 1.00 98.50 234 VAL A O 1
ATOM 1793 N N . ILE A 1 235 ? 10.478 -4.863 -6.925 1.00 98.56 235 ILE A N 1
ATOM 1794 C CA . ILE A 1 235 ? 11.159 -4.379 -8.144 1.00 98.56 235 ILE A CA 1
ATOM 1795 C C . ILE A 1 235 ? 11.348 -2.857 -8.077 1.00 98.56 235 ILE A C 1
ATOM 1797 O O . ILE A 1 235 ? 12.418 -2.334 -8.393 1.00 98.56 235 ILE A O 1
ATOM 1801 N N . ARG A 1 236 ? 10.326 -2.124 -7.615 1.00 98.00 236 ARG A N 1
ATOM 1802 C CA . ARG A 1 236 ? 10.426 -0.680 -7.385 1.00 98.00 236 ARG A CA 1
ATOM 1803 C C . ARG A 1 236 ? 11.483 -0.328 -6.344 1.00 98.00 236 ARG A C 1
ATOM 1805 O O . ARG A 1 236 ? 12.229 0.625 -6.563 1.00 98.00 236 ARG A O 1
ATOM 1812 N N . ALA A 1 237 ? 11.546 -1.066 -5.239 1.00 97.50 237 ALA A N 1
ATOM 1813 C CA . ALA A 1 237 ? 12.560 -0.879 -4.209 1.00 97.50 237 ALA A CA 1
ATOM 1814 C C . ALA A 1 237 ? 13.980 -1.035 -4.777 1.00 97.50 237 ALA A C 1
ATOM 1816 O O . ALA A 1 237 ? 14.850 -0.246 -4.418 1.00 97.50 237 ALA A O 1
ATOM 1817 N N . CYS A 1 238 ? 14.192 -1.974 -5.708 1.00 97.56 238 CYS A N 1
ATOM 1818 C CA . CYS A 1 238 ? 15.493 -2.198 -6.338 1.00 97.56 238 CYS A CA 1
ATOM 1819 C C . CYS A 1 238 ? 16.007 -0.982 -7.114 1.00 97.56 238 CYS A C 1
ATOM 1821 O O . CYS A 1 238 ? 17.194 -0.717 -7.063 1.00 97.56 238 CYS A O 1
ATOM 1823 N N . TYR A 1 239 ? 15.168 -0.220 -7.825 1.00 96.75 239 TYR A N 1
ATOM 1824 C CA . TYR A 1 239 ? 15.662 0.915 -8.627 1.00 96.75 239 TYR A CA 1
ATOM 1825 C C . TYR A 1 239 ? 15.473 2.288 -7.966 1.00 96.75 239 TYR A C 1
ATOM 1827 O O . TYR A 1 239 ? 16.068 3.277 -8.402 1.00 96.75 239 TYR A O 1
ATOM 1835 N N . ALA A 1 240 ? 14.648 2.370 -6.920 1.00 95.56 240 ALA A N 1
ATOM 1836 C CA . ALA A 1 240 ? 14.297 3.613 -6.238 1.00 95.56 240 ALA A CA 1
ATOM 1837 C C . ALA A 1 240 ? 15.503 4.477 -5.793 1.00 95.56 240 ALA A C 1
ATOM 1839 O O . ALA A 1 240 ? 15.462 5.680 -6.074 1.00 95.56 240 ALA A O 1
ATOM 1840 N N . PRO A 1 241 ? 16.584 3.926 -5.197 1.00 94.00 241 PRO A N 1
ATOM 1841 C CA . PRO A 1 241 ? 17.733 4.724 -4.745 1.00 94.00 241 PRO A CA 1
ATOM 1842 C C . PRO A 1 241 ? 18.459 5.476 -5.867 1.00 94.00 241 PRO A C 1
ATOM 1844 O O . PRO A 1 241 ? 19.078 6.518 -5.640 1.00 94.00 241 PRO A O 1
ATOM 1847 N N . TRP A 1 242 ? 18.374 4.966 -7.098 1.00 93.56 242 TRP A N 1
ATOM 1848 C CA . TRP A 1 242 ? 19.097 5.498 -8.253 1.00 93.56 242 TRP A CA 1
ATOM 1849 C C . TRP A 1 242 ? 18.204 6.271 -9.230 1.00 93.56 242 TRP A C 1
ATOM 1851 O O . TRP A 1 242 ? 18.720 6.866 -10.176 1.00 93.56 242 TRP A O 1
ATOM 1861 N N . ALA A 1 243 ? 16.894 6.360 -8.976 1.00 92.62 243 ALA A N 1
ATOM 1862 C CA . ALA A 1 243 ? 15.931 7.004 -9.873 1.00 92.62 243 ALA A CA 1
ATOM 1863 C C . ALA A 1 243 ? 16.260 8.477 -10.200 1.00 92.62 243 ALA A C 1
ATOM 1865 O O . ALA A 1 243 ? 15.920 8.962 -11.277 1.00 92.62 243 ALA A O 1
ATOM 1866 N N . SER A 1 244 ? 16.940 9.194 -9.295 1.00 87.25 244 SER A N 1
ATOM 1867 C CA . SER A 1 244 ? 17.341 10.595 -9.493 1.00 87.25 244 SER A CA 1
ATOM 1868 C C . SER A 1 244 ? 18.812 10.791 -9.889 1.00 87.25 244 SER A C 1
ATOM 1870 O O . SER A 1 244 ? 19.259 11.933 -9.972 1.00 87.25 244 SER A O 1
ATOM 1872 N N . ARG A 1 245 ? 19.603 9.723 -10.065 1.00 80.06 245 ARG A N 1
ATOM 1873 C CA . ARG A 1 245 ? 21.064 9.795 -10.255 1.00 80.06 245 ARG A CA 1
ATOM 1874 C C . ARG A 1 245 ? 21.479 9.145 -11.576 1.00 80.06 245 ARG A C 1
ATOM 1876 O O . ARG A 1 245 ? 21.843 7.977 -11.604 1.00 80.06 245 ARG A O 1
ATOM 1883 N N . GLN A 1 246 ? 21.473 9.903 -12.670 1.00 69.81 246 GLN A N 1
ATOM 1884 C CA . GLN A 1 246 ? 21.819 9.347 -13.988 1.00 69.81 246 GLN A CA 1
ATOM 1885 C C . GLN A 1 246 ? 23.332 9.211 -14.248 1.00 69.81 246 GLN A C 1
ATOM 1887 O O . GLN A 1 246 ? 23.709 8.429 -15.111 1.00 69.81 246 GLN A O 1
ATOM 1892 N N . ASN A 1 247 ? 24.190 9.908 -13.488 1.00 68.38 247 ASN A N 1
ATOM 1893 C CA . ASN A 1 247 ? 25.608 10.100 -13.848 1.00 68.38 247 ASN A CA 1
ATOM 1894 C C . ASN A 1 247 ? 26.616 9.545 -12.823 1.00 68.38 247 ASN A C 1
ATOM 1896 O O . ASN A 1 247 ? 27.754 10.000 -12.786 1.00 68.38 247 ASN A O 1
ATOM 1900 N N . VAL A 1 248 ? 26.214 8.614 -11.956 1.00 68.38 248 VAL A N 1
ATOM 1901 C CA . VAL A 1 248 ? 27.174 7.935 -11.064 1.00 68.38 248 VAL A CA 1
ATOM 1902 C C . VAL A 1 248 ? 27.804 6.779 -11.837 1.00 68.38 248 VAL A C 1
ATOM 1904 O O . VAL A 1 248 ? 27.068 6.063 -12.525 1.00 68.38 248 VAL A O 1
ATOM 1907 N N . GLU A 1 249 ? 29.134 6.664 -11.756 1.00 69.81 249 GLU A N 1
ATOM 1908 C CA . GLU A 1 249 ? 29.958 5.609 -12.365 1.00 69.81 249 GLU A CA 1
ATOM 1909 C C . GLU A 1 249 ? 29.489 4.193 -11.983 1.00 69.81 249 GLU A C 1
ATOM 1911 O O . GLU A 1 249 ? 28.574 4.028 -11.174 1.00 69.81 249 GLU A O 1
ATOM 1916 N N . GLU A 1 250 ? 30.071 3.176 -12.631 1.00 65.06 250 GLU A N 1
ATOM 1917 C CA . GLU A 1 250 ? 29.745 1.768 -12.384 1.00 65.06 250 GLU A CA 1
ATOM 1918 C C . GLU A 1 250 ? 29.802 1.445 -10.889 1.00 65.06 250 GLU A C 1
ATOM 1920 O O . GLU A 1 250 ? 30.842 1.528 -10.243 1.00 65.06 250 GLU A O 1
ATOM 1925 N N . ASP A 1 251 ? 28.634 1.096 -10.362 1.00 80.00 251 ASP A N 1
ATOM 1926 C CA . ASP A 1 251 ? 28.381 0.853 -8.954 1.00 80.00 251 ASP A CA 1
ATOM 1927 C C . ASP A 1 251 ? 27.988 -0.622 -8.834 1.00 80.00 251 ASP A C 1
ATOM 1929 O O . ASP A 1 251 ? 26.974 -1.048 -9.399 1.00 80.00 251 ASP A O 1
ATOM 1933 N N . GLU A 1 252 ? 28.819 -1.419 -8.161 1.00 91.38 252 GLU A N 1
ATOM 1934 C CA . GLU A 1 252 ? 28.566 -2.838 -7.887 1.00 91.38 252 GLU A CA 1
ATOM 1935 C C . GLU A 1 252 ? 27.174 -3.038 -7.262 1.00 91.38 252 GLU A C 1
ATOM 1937 O O . GLU A 1 252 ? 26.454 -3.975 -7.619 1.00 91.38 252 GLU A O 1
ATOM 1942 N N . ASP A 1 253 ? 26.723 -2.082 -6.441 1.00 91.62 253 ASP A N 1
ATOM 1943 C CA . ASP A 1 253 ? 25.396 -2.106 -5.832 1.00 91.62 253 ASP A CA 1
ATOM 1944 C C . ASP A 1 253 ? 24.271 -2.029 -6.870 1.00 91.62 253 ASP A C 1
ATOM 1946 O O . ASP A 1 253 ? 23.240 -2.684 -6.707 1.00 91.62 253 ASP A O 1
ATOM 1950 N N . ARG A 1 254 ? 24.448 -1.292 -7.976 1.00 92.56 254 ARG A N 1
ATOM 1951 C CA . ARG A 1 254 ? 23.441 -1.243 -9.052 1.00 92.56 254 ARG A CA 1
ATOM 1952 C C . ARG A 1 254 ? 23.302 -2.579 -9.759 1.00 92.56 254 ARG A C 1
ATOM 1954 O O . ARG A 1 254 ? 22.181 -2.976 -10.079 1.00 92.56 254 ARG A O 1
ATOM 1961 N N . ARG A 1 255 ? 24.422 -3.268 -9.994 1.00 92.62 255 ARG A N 1
ATOM 1962 C CA . ARG A 1 255 ? 24.416 -4.606 -10.597 1.00 92.62 255 ARG A CA 1
ATOM 1963 C C . ARG A 1 255 ? 23.711 -5.597 -9.674 1.00 92.62 255 ARG A C 1
ATOM 1965 O O . ARG A 1 255 ? 22.788 -6.272 -10.118 1.00 92.62 255 ARG A O 1
ATOM 1972 N N . ASN A 1 256 ? 24.049 -5.588 -8.387 1.00 95.06 256 ASN A N 1
ATOM 1973 C CA . ASN A 1 256 ? 23.395 -6.429 -7.384 1.00 95.06 256 ASN A CA 1
ATOM 1974 C C . ASN A 1 256 ? 21.887 -6.127 -7.267 1.00 95.06 256 ASN A C 1
ATOM 1976 O O . ASN A 1 256 ? 21.059 -7.036 -7.174 1.00 95.06 256 ASN A O 1
ATOM 1980 N N . ALA A 1 257 ? 21.498 -4.849 -7.306 1.00 96.12 257 ALA A N 1
ATOM 1981 C CA . ALA A 1 257 ? 20.095 -4.443 -7.305 1.00 96.12 257 ALA A CA 1
ATOM 1982 C C . ALA A 1 257 ? 19.357 -4.885 -8.580 1.00 96.12 257 ALA A C 1
ATOM 1984 O O . ALA A 1 257 ? 18.186 -5.264 -8.505 1.00 96.12 257 ALA A O 1
ATOM 1985 N N . TRP A 1 258 ? 20.023 -4.862 -9.740 1.00 96.44 258 TRP A N 1
ATOM 1986 C CA . TRP A 1 258 ? 19.466 -5.360 -10.997 1.00 96.44 258 TRP A CA 1
ATOM 1987 C C . TRP A 1 258 ? 19.236 -6.870 -10.948 1.00 96.44 258 TRP A C 1
ATOM 1989 O O . TRP A 1 258 ? 18.136 -7.323 -11.259 1.00 96.44 258 TRP A O 1
ATOM 1999 N N . GLU A 1 259 ? 20.237 -7.639 -10.517 1.00 96.81 259 GLU A N 1
ATOM 2000 C CA . GLU A 1 259 ? 20.125 -9.094 -10.367 1.00 96.81 259 GLU A CA 1
ATOM 2001 C C . GLU A 1 259 ? 18.958 -9.462 -9.450 1.00 96.81 259 GLU A C 1
ATOM 2003 O O . GLU A 1 259 ? 18.172 -10.357 -9.756 1.00 96.81 259 GLU A O 1
ATOM 2008 N N . MET A 1 260 ? 18.774 -8.701 -8.369 1.00 97.94 260 MET A N 1
ATOM 2009 C CA . MET A 1 260 ? 17.634 -8.865 -7.478 1.00 97.94 260 MET A CA 1
ATOM 2010 C C . MET A 1 260 ? 16.293 -8.545 -8.152 1.00 97.94 260 MET A C 1
ATOM 2012 O O . MET A 1 260 ? 15.343 -9.314 -8.006 1.00 97.94 260 MET A O 1
ATOM 2016 N N . ALA A 1 261 ? 16.192 -7.430 -8.881 1.00 98.25 261 ALA A N 1
ATOM 2017 C CA . ALA A 1 261 ? 14.971 -7.072 -9.604 1.00 98.25 261 ALA A CA 1
ATOM 2018 C C . ALA A 1 261 ? 14.601 -8.146 -10.639 1.00 98.25 261 ALA A C 1
ATOM 2020 O O . ALA A 1 261 ? 13.432 -8.517 -10.764 1.00 98.25 261 ALA A O 1
ATOM 2021 N N . PHE A 1 262 ? 15.603 -8.672 -11.345 1.00 97.56 262 PHE A N 1
ATOM 2022 C CA . PHE A 1 262 ? 15.430 -9.709 -12.352 1.00 97.56 262 PHE A CA 1
ATOM 2023 C C . PHE A 1 262 ? 15.069 -11.075 -11.744 1.00 97.56 262 PHE A C 1
ATOM 2025 O O . PHE A 1 262 ? 14.189 -11.744 -12.280 1.00 97.56 262 PHE A O 1
ATOM 2032 N N . ASP A 1 263 ? 15.657 -11.471 -10.608 1.00 97.75 263 ASP A N 1
ATOM 2033 C CA . ASP A 1 263 ? 15.257 -12.665 -9.833 1.00 97.75 263 ASP A CA 1
ATOM 2034 C C . ASP A 1 263 ? 13.779 -12.578 -9.413 1.00 97.75 263 ASP A C 1
ATOM 2036 O O . ASP A 1 263 ? 13.001 -13.509 -9.629 1.00 97.75 263 ASP A O 1
ATOM 2040 N N . VAL A 1 264 ? 13.353 -11.423 -8.891 1.00 97.81 264 VAL A N 1
ATOM 2041 C CA . VAL A 1 264 ? 11.955 -11.181 -8.496 1.00 97.81 264 VAL A CA 1
ATOM 2042 C C . VAL A 1 264 ? 11.009 -11.255 -9.700 1.00 97.81 264 VAL A C 1
ATOM 2044 O O . VAL A 1 264 ? 9.970 -11.912 -9.618 1.00 97.81 264 VAL A O 1
ATOM 2047 N N . TYR A 1 265 ? 11.367 -10.628 -10.825 1.00 97.62 265 TYR A N 1
ATOM 2048 C CA . TYR A 1 265 ? 10.601 -10.704 -12.072 1.00 97.62 265 TYR A CA 1
ATOM 2049 C C . TYR A 1 265 ? 10.519 -12.132 -12.624 1.00 97.62 265 TYR A C 1
ATOM 2051 O O . TYR A 1 265 ? 9.435 -12.580 -12.990 1.00 97.62 265 TYR A O 1
ATOM 2059 N N . SER A 1 266 ? 11.631 -12.867 -12.643 1.00 96.25 266 SER A N 1
ATOM 2060 C CA . SER A 1 266 ? 11.687 -14.227 -13.195 1.00 96.25 266 SER A CA 1
ATOM 2061 C C . SER A 1 266 ? 10.798 -15.177 -12.397 1.00 96.25 266 SER A C 1
ATOM 2063 O O . SER A 1 266 ? 9.970 -15.873 -12.976 1.00 96.25 266 SER A O 1
ATOM 2065 N N . ARG A 1 267 ? 10.839 -15.105 -11.059 1.00 95.06 267 ARG A N 1
ATOM 2066 C CA . ARG A 1 267 ? 9.928 -15.869 -10.184 1.00 95.06 267 ARG A CA 1
ATOM 2067 C C . ARG A 1 267 ? 8.457 -15.522 -10.401 1.00 95.06 267 ARG A C 1
ATOM 2069 O O . ARG A 1 267 ? 7.593 -16.385 -10.249 1.00 95.06 267 ARG A O 1
ATOM 2076 N N . MET A 1 268 ? 8.158 -14.260 -10.713 1.00 95.75 268 MET A N 1
ATOM 2077 C CA . MET A 1 268 ? 6.804 -13.829 -11.062 1.00 95.75 268 MET A CA 1
ATOM 2078 C C . MET A 1 268 ? 6.368 -14.399 -12.417 1.00 95.75 268 MET A C 1
ATOM 2080 O O . MET A 1 268 ? 5.224 -14.823 -12.549 1.00 95.75 268 MET A O 1
ATOM 2084 N N . ALA A 1 269 ? 7.268 -14.419 -13.404 1.00 93.38 269 ALA A N 1
ATOM 2085 C CA . ALA A 1 269 ? 7.009 -14.935 -14.744 1.00 93.38 269 ALA A CA 1
ATOM 2086 C C . ALA A 1 269 ? 6.836 -16.463 -14.749 1.00 93.38 269 ALA A C 1
ATOM 2088 O O . ALA A 1 269 ? 5.825 -16.949 -15.237 1.00 93.38 269 ALA A O 1
ATOM 2089 N N . GLU A 1 270 ? 7.742 -17.215 -14.117 1.00 92.06 270 GLU A N 1
ATOM 2090 C CA . GLU A 1 270 ? 7.720 -18.688 -14.058 1.00 92.06 270 GLU A CA 1
ATOM 2091 C C . GLU A 1 270 ? 6.434 -19.259 -13.443 1.00 92.06 270 GLU A C 1
ATOM 2093 O O . GLU A 1 270 ? 6.010 -20.369 -13.767 1.00 92.06 270 GLU A O 1
ATOM 2098 N N . ARG A 1 271 ? 5.753 -18.487 -12.591 1.00 81.62 271 ARG A N 1
ATOM 2099 C CA . ARG A 1 271 ? 4.471 -18.855 -11.976 1.00 81.62 271 ARG A CA 1
ATOM 2100 C C . ARG A 1 271 ? 3.283 -18.729 -12.943 1.00 81.62 271 ARG A C 1
ATOM 2102 O O . ARG A 1 271 ? 2.179 -18.420 -12.503 1.00 81.62 271 ARG A O 1
ATOM 2109 N N . HIS A 1 272 ? 3.458 -19.060 -14.227 1.00 63.19 272 HIS A N 1
ATOM 2110 C CA . HIS A 1 272 ? 2.442 -18.987 -15.292 1.00 63.19 272 HIS A CA 1
ATOM 2111 C C . HIS A 1 272 ? 1.105 -19.695 -14.971 1.00 63.19 272 HIS A C 1
ATOM 2113 O O . HIS A 1 272 ? 0.085 -19.382 -15.586 1.00 63.19 272 HIS A O 1
ATOM 2119 N N . HIS A 1 273 ? 1.080 -20.607 -13.991 1.00 60.38 273 HIS A N 1
ATOM 2120 C CA . HIS A 1 273 ? -0.122 -21.311 -13.518 1.00 60.38 273 HIS A CA 1
ATOM 2121 C C . HIS A 1 273 ? -0.682 -20.804 -12.172 1.00 60.38 273 HIS A C 1
ATOM 2123 O O . HIS A 1 273 ? -1.634 -21.378 -11.648 1.00 60.38 273 HIS A O 1
ATOM 2129 N N . GLY A 1 274 ? -0.104 -19.747 -11.599 1.00 69.25 274 GLY A N 1
ATOM 2130 C CA . GLY A 1 274 ? -0.476 -19.188 -10.301 1.00 69.25 274 GLY A CA 1
ATOM 2131 C C . GLY A 1 274 ? -1.387 -17.958 -10.372 1.00 69.25 274 GLY A C 1
ATOM 2132 O O . GLY A 1 274 ? -1.880 -17.548 -11.424 1.00 69.25 274 GLY A O 1
ATOM 2133 N N . ALA A 1 275 ? -1.601 -17.339 -9.209 1.00 81.50 275 ALA A N 1
ATOM 2134 C CA . ALA A 1 275 ? -2.365 -16.098 -9.072 1.00 81.50 275 ALA A CA 1
ATOM 2135 C C . ALA A 1 275 ? -1.624 -14.843 -9.576 1.00 81.50 275 ALA A C 1
ATOM 2137 O O . ALA A 1 275 ? -2.253 -13.795 -9.712 1.00 81.50 275 ALA A O 1
ATOM 2138 N N . CYS A 1 276 ? -0.325 -14.948 -9.878 1.00 90.12 276 CYS A N 1
ATOM 2139 C CA . CYS A 1 276 ? 0.518 -13.817 -10.263 1.00 90.12 276 CYS A CA 1
ATOM 2140 C C . CYS A 1 276 ? 1.072 -14.011 -11.669 1.00 90.12 276 CYS A C 1
ATOM 2142 O O . CYS A 1 276 ? 1.663 -15.044 -11.967 1.00 90.12 276 CYS A O 1
ATOM 2144 N N . ARG A 1 277 ? 0.908 -12.994 -12.513 1.00 93.31 277 ARG A N 1
ATOM 2145 C CA . ARG A 1 277 ? 1.526 -12.895 -13.842 1.00 93.31 277 ARG A CA 1
ATOM 2146 C C . ARG A 1 277 ? 1.940 -11.445 -14.059 1.00 93.31 277 ARG A C 1
ATOM 2148 O O . ARG A 1 277 ? 1.152 -10.575 -13.668 1.00 93.31 277 ARG A O 1
ATOM 2155 N N . PRO A 1 278 ? 3.099 -11.167 -14.686 1.00 95.81 278 PRO A N 1
ATOM 2156 C CA . PRO A 1 278 ? 3.480 -9.808 -15.051 1.00 95.81 278 PRO A CA 1
ATOM 2157 C C . PRO A 1 278 ? 2.326 -9.036 -15.706 1.00 95.81 278 PRO A C 1
ATOM 2159 O O . PRO A 1 278 ? 1.653 -9.517 -16.619 1.00 95.81 278 PRO A O 1
ATOM 2162 N N . ASP A 1 279 ? 2.062 -7.836 -15.200 1.00 95.00 279 ASP A N 1
ATOM 2163 C CA . ASP A 1 279 ? 1.078 -6.918 -15.768 1.00 95.00 279 ASP A CA 1
ATOM 2164 C C . ASP A 1 279 ? 1.750 -5.644 -16.294 1.00 95.00 279 ASP A C 1
ATOM 2166 O O . ASP A 1 279 ? 2.967 -5.463 -16.210 1.00 95.00 279 ASP A O 1
ATOM 2170 N N . ALA A 1 280 ? 0.953 -4.735 -16.852 1.00 95.81 280 ALA A N 1
ATOM 2171 C CA . ALA A 1 280 ? 1.440 -3.452 -17.350 1.00 95.81 280 ALA A CA 1
ATOM 2172 C C . ALA A 1 280 ? 2.257 -2.650 -16.311 1.00 95.81 280 ALA A C 1
ATOM 2174 O O . ALA A 1 280 ? 3.197 -1.932 -16.677 1.00 95.81 280 ALA A O 1
ATOM 2175 N N . HIS A 1 281 ? 1.941 -2.768 -15.016 1.00 96.81 281 HIS A N 1
ATOM 2176 C CA . HIS A 1 281 ? 2.718 -2.124 -13.959 1.00 96.81 281 HIS A CA 1
ATOM 2177 C C . HIS A 1 281 ? 4.056 -2.831 -13.745 1.00 96.81 281 HIS A C 1
ATOM 2179 O O . HIS A 1 281 ? 5.077 -2.144 -13.668 1.00 96.81 281 HIS A O 1
ATOM 2185 N N . THR A 1 282 ? 4.080 -4.166 -13.739 1.00 97.81 282 THR A N 1
ATOM 2186 C CA . THR A 1 282 ? 5.317 -4.959 -13.665 1.00 97.81 282 THR A CA 1
ATOM 2187 C C . THR A 1 282 ? 6.299 -4.558 -14.759 1.00 97.81 282 THR A C 1
ATOM 2189 O O . THR A 1 282 ? 7.430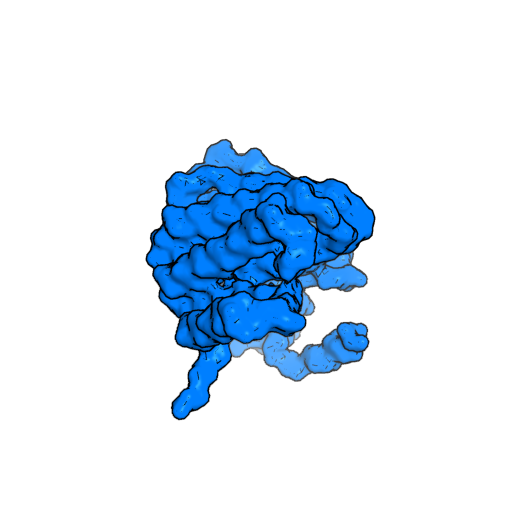 -4.175 -14.459 1.00 97.81 282 THR A O 1
ATOM 2192 N N . TYR A 1 283 ? 5.860 -4.534 -16.020 1.00 98.06 283 TYR A N 1
ATOM 2193 C CA . TYR A 1 283 ? 6.727 -4.146 -17.137 1.00 98.06 283 TYR A CA 1
ATOM 2194 C C . TYR A 1 283 ? 7.203 -2.696 -17.031 1.00 98.06 283 TYR A C 1
ATOM 2196 O O . TYR A 1 283 ? 8.378 -2.411 -17.252 1.00 98.06 283 TYR A O 1
ATOM 2204 N N . THR A 1 284 ? 6.334 -1.772 -16.605 1.00 97.88 284 THR A N 1
ATOM 2205 C CA . THR A 1 284 ? 6.737 -0.380 -16.345 1.00 97.88 284 THR A CA 1
ATOM 2206 C C . THR A 1 284 ? 7.863 -0.295 -15.313 1.00 97.88 284 THR A C 1
ATOM 2208 O O . THR A 1 284 ? 8.799 0.487 -15.490 1.00 97.88 284 THR A O 1
ATOM 2211 N N . HIS A 1 285 ? 7.789 -1.082 -14.237 1.00 98.25 285 HIS A N 1
ATOM 2212 C CA . HIS A 1 285 ? 8.837 -1.134 -13.221 1.00 98.25 285 HIS A CA 1
ATOM 2213 C C . HIS A 1 285 ? 10.121 -1.783 -13.741 1.00 98.25 285 HIS A C 1
ATOM 2215 O O . HIS A 1 285 ? 11.196 -1.267 -13.447 1.00 98.25 285 HIS A O 1
ATOM 2221 N N . MET A 1 286 ? 10.030 -2.820 -14.576 1.00 98.44 286 MET A N 1
ATOM 2222 C CA . MET A 1 286 ? 11.206 -3.430 -15.205 1.00 98.44 286 MET A CA 1
ATOM 2223 C C . MET A 1 286 ? 11.932 -2.471 -16.151 1.00 98.44 286 MET A C 1
ATOM 2225 O O . MET A 1 286 ? 13.148 -2.336 -16.056 1.00 98.44 286 MET A O 1
ATOM 2229 N N . PHE A 1 287 ? 11.220 -1.721 -17.000 1.00 98.06 287 PHE A N 1
ATOM 2230 C CA . PHE A 1 287 ? 11.871 -0.716 -17.852 1.00 98.06 287 PHE A CA 1
ATOM 2231 C C . PHE A 1 287 ? 12.516 0.407 -17.036 1.00 98.06 287 PHE A C 1
ATOM 2233 O O . PHE A 1 287 ? 13.608 0.863 -17.371 1.00 98.06 287 PHE A O 1
ATOM 2240 N N . LYS A 1 288 ? 11.887 0.823 -15.927 1.00 97.25 288 LYS A N 1
ATOM 2241 C CA . LYS A 1 288 ? 12.504 1.768 -14.984 1.00 97.25 288 LYS A CA 1
ATOM 2242 C C . LYS A 1 288 ? 13.746 1.180 -14.317 1.00 97.25 288 LYS A C 1
ATOM 2244 O O . LYS A 1 288 ? 14.723 1.906 -14.159 1.00 97.25 288 LYS A O 1
ATOM 2249 N N . ALA A 1 289 ? 13.734 -0.106 -13.968 1.00 97.31 289 ALA A N 1
ATOM 2250 C CA . ALA A 1 289 ? 14.897 -0.791 -13.417 1.00 97.31 289 ALA A CA 1
ATOM 2251 C C . ALA A 1 289 ? 16.063 -0.800 -14.413 1.00 97.31 289 ALA A C 1
ATOM 2253 O O . ALA A 1 289 ? 17.146 -0.352 -14.051 1.00 97.31 289 ALA A O 1
ATOM 2254 N N . ILE A 1 290 ? 15.825 -1.172 -15.679 1.00 96.38 290 ILE A N 1
ATOM 2255 C CA . ILE A 1 290 ? 16.847 -1.104 -16.742 1.00 96.38 290 ILE A CA 1
ATOM 2256 C C . ILE A 1 290 ? 17.389 0.328 -16.868 1.00 96.38 290 ILE A C 1
ATOM 2258 O O . ILE A 1 290 ? 18.598 0.535 -16.914 1.00 96.38 290 ILE A O 1
ATOM 2262 N N . ALA A 1 291 ? 16.504 1.329 -16.866 1.00 94.19 291 ALA A N 1
ATOM 2263 C CA . ALA A 1 291 ? 16.890 2.729 -17.028 1.00 94.19 291 ALA A CA 1
ATOM 2264 C C . ALA A 1 291 ? 17.724 3.311 -15.882 1.00 94.19 291 ALA A C 1
ATOM 2266 O O . ALA A 1 291 ? 18.496 4.243 -16.113 1.00 94.19 291 ALA A O 1
ATOM 2267 N N . CYS A 1 292 ? 17.546 2.808 -14.660 1.00 93.50 292 CYS A N 1
ATOM 2268 C CA . CYS A 1 292 ? 18.191 3.361 -13.467 1.00 93.50 292 CYS A CA 1
ATOM 2269 C C . CYS A 1 292 ? 19.408 2.552 -13.007 1.00 93.50 292 CYS A C 1
ATOM 2271 O O . CYS A 1 292 ? 20.311 3.121 -12.394 1.00 93.50 292 CYS A O 1
ATOM 2273 N N . LEU A 1 293 ? 19.405 1.237 -13.240 1.00 93.88 293 LEU A N 1
ATOM 2274 C CA . LEU A 1 293 ? 20.406 0.313 -12.706 1.00 93.88 293 LEU A CA 1
ATOM 2275 C C . LEU A 1 293 ? 21.489 -0.040 -13.726 1.00 93.88 293 LEU A C 1
ATOM 2277 O O . LEU A 1 293 ? 22.588 -0.412 -13.327 1.00 93.88 293 LEU A O 1
ATOM 2281 N N . TRP A 1 294 ? 21.224 0.110 -15.026 1.00 89.81 294 TRP A N 1
ATOM 2282 C CA . TRP A 1 294 ? 22.222 -0.202 -16.044 1.00 89.81 294 TRP A CA 1
ATOM 2283 C C . TRP A 1 294 ? 23.072 1.029 -16.416 1.00 89.81 294 TRP A C 1
ATOM 2285 O O . TRP A 1 294 ? 22.503 2.098 -16.666 1.00 89.81 294 TRP A O 1
ATOM 2295 N N . PRO A 1 295 ? 24.416 0.922 -16.470 1.00 82.25 295 PRO A N 1
ATOM 2296 C CA . PRO A 1 295 ? 25.292 2.028 -16.860 1.00 82.25 295 PRO A CA 1
ATOM 2297 C C . PRO A 1 295 ? 25.002 2.547 -18.277 1.00 82.25 295 PRO A C 1
ATOM 2299 O O . PRO A 1 295 ? 24.632 1.780 -19.164 1.00 82.25 295 PRO A O 1
ATOM 2302 N N . LYS A 1 296 ? 25.208 3.855 -18.498 1.00 81.62 296 LYS A N 1
ATOM 2303 C CA . LYS A 1 296 ? 25.106 4.498 -19.826 1.00 81.62 296 LYS A CA 1
ATOM 2304 C C . LYS A 1 296 ? 26.456 4.678 -20.534 1.00 81.62 296 LYS A C 1
ATOM 2306 O O . LYS A 1 296 ? 26.484 4.996 -21.715 1.00 81.62 296 LYS A O 1
ATOM 2311 N N . ASN A 1 297 ? 27.570 4.538 -19.813 1.00 74.00 297 ASN A N 1
ATOM 2312 C CA . ASN A 1 297 ? 28.829 5.185 -20.203 1.00 74.00 297 ASN A CA 1
ATOM 2313 C C . ASN A 1 297 ? 29.792 4.309 -21.019 1.00 74.00 297 ASN A C 1
ATOM 2315 O O . ASN A 1 297 ? 30.825 4.817 -21.449 1.00 74.00 297 ASN A O 1
ATOM 2319 N N . THR A 1 298 ? 29.495 3.028 -21.262 1.00 76.25 298 THR A N 1
ATOM 2320 C CA . THR A 1 298 ? 30.359 2.175 -22.099 1.00 76.25 298 THR A CA 1
ATOM 2321 C C . THR A 1 298 ? 29.591 1.604 -23.285 1.00 76.25 298 THR A C 1
ATOM 2323 O O . THR A 1 298 ? 28.452 1.161 -23.136 1.00 76.25 298 THR A O 1
ATOM 2326 N N . ALA A 1 299 ? 30.220 1.572 -24.464 1.00 78.75 299 ALA A N 1
ATOM 2327 C CA . ALA A 1 299 ? 29.610 1.010 -25.674 1.00 78.75 299 ALA A CA 1
ATOM 2328 C C . ALA A 1 299 ? 29.108 -0.428 -25.439 1.00 78.75 299 ALA A C 1
ATOM 2330 O O . ALA A 1 299 ? 27.963 -0.742 -25.748 1.00 78.75 299 ALA A O 1
ATOM 2331 N N . LYS A 1 300 ? 29.919 -1.256 -24.760 1.00 79.25 300 LYS A N 1
ATOM 2332 C CA . LYS A 1 300 ? 29.544 -2.622 -24.370 1.00 79.25 300 LYS A CA 1
ATOM 2333 C C . LYS A 1 300 ? 28.304 -2.659 -23.465 1.00 79.25 300 LYS A C 1
ATOM 2335 O O . LYS A 1 300 ? 27.416 -3.476 -23.688 1.00 79.25 300 LYS A O 1
ATOM 2340 N N . SER A 1 301 ? 28.214 -1.766 -22.473 1.00 77.81 301 SER A N 1
ATOM 2341 C CA . SER A 1 301 ? 27.029 -1.693 -21.605 1.00 77.81 301 SER A CA 1
ATOM 2342 C C . SER A 1 301 ? 25.765 -1.291 -22.366 1.00 77.81 301 SER A C 1
ATOM 2344 O O . SER A 1 301 ? 24.682 -1.732 -21.981 1.00 77.81 301 SER A O 1
ATOM 2346 N N . SER A 1 302 ? 25.881 -0.511 -23.452 1.00 85.75 302 SER A N 1
ATOM 2347 C CA . SER A 1 302 ? 24.719 -0.116 -24.256 1.00 85.75 302 SER A CA 1
ATOM 2348 C C . SER A 1 302 ? 24.113 -1.307 -24.993 1.00 85.75 302 SER A C 1
ATOM 2350 O O . SER A 1 302 ? 22.903 -1.503 -24.909 1.00 85.75 302 SER A O 1
ATOM 2352 N N . ASP A 1 303 ? 24.932 -2.157 -25.617 1.00 91.19 303 ASP A N 1
ATOM 2353 C CA . ASP A 1 303 ? 24.443 -3.341 -26.338 1.00 91.19 303 ASP A CA 1
ATOM 2354 C C . ASP A 1 303 ? 23.708 -4.316 -25.405 1.00 91.19 303 ASP A C 1
ATOM 2356 O O . ASP A 1 303 ? 22.604 -4.776 -25.711 1.00 91.19 303 ASP A O 1
ATOM 2360 N N . GLU A 1 304 ? 24.278 -4.582 -24.225 1.00 92.38 304 GLU A N 1
ATOM 2361 C CA . GLU A 1 304 ? 23.657 -5.437 -23.206 1.00 92.38 304 GLU A CA 1
ATOM 2362 C C . GLU A 1 304 ? 22.338 -4.833 -22.694 1.00 92.38 304 GLU A C 1
ATOM 2364 O O . GLU A 1 304 ? 21.325 -5.529 -22.592 1.00 92.38 304 GLU A O 1
ATOM 2369 N N . ARG A 1 305 ? 22.303 -3.517 -22.450 1.00 92.75 305 ARG A N 1
ATOM 2370 C CA . ARG A 1 305 ? 21.093 -2.785 -22.038 1.00 92.75 305 ARG A CA 1
ATOM 2371 C C . ARG A 1 305 ? 19.984 -2.874 -23.082 1.00 92.75 305 ARG A C 1
ATOM 2373 O O . ARG A 1 305 ? 18.826 -3.109 -22.732 1.00 92.75 305 ARG A O 1
ATOM 2380 N N . VAL A 1 306 ? 20.329 -2.681 -24.355 1.00 94.06 306 VAL A N 1
ATOM 2381 C CA . VAL A 1 306 ? 19.397 -2.778 -25.484 1.00 94.06 306 VAL A CA 1
ATOM 2382 C C . VAL A 1 306 ? 18.869 -4.206 -25.606 1.00 94.06 306 VAL A C 1
ATOM 2384 O O . VAL A 1 306 ? 17.666 -4.387 -25.787 1.00 94.06 306 VAL A O 1
ATOM 2387 N N . ALA A 1 307 ? 19.723 -5.221 -25.448 1.00 95.25 307 ALA A N 1
ATOM 2388 C CA . ALA A 1 307 ? 19.311 -6.624 -25.458 1.00 95.25 307 ALA A CA 1
ATOM 2389 C C . ALA A 1 307 ? 18.339 -6.956 -24.310 1.00 95.25 307 ALA A C 1
ATOM 2391 O O . ALA A 1 307 ? 17.300 -7.576 -24.535 1.00 95.25 307 ALA A O 1
ATOM 2392 N N . LEU A 1 308 ? 18.615 -6.482 -23.091 1.00 95.75 308 LEU A N 1
ATOM 2393 C CA . LEU A 1 308 ? 17.702 -6.634 -21.953 1.00 95.75 308 LEU A CA 1
ATOM 2394 C C . LEU A 1 308 ? 16.360 -5.935 -22.203 1.00 95.75 308 LEU A C 1
ATOM 2396 O O . LEU A 1 308 ? 15.301 -6.512 -21.952 1.00 95.75 308 LEU A O 1
ATOM 2400 N N . CYS A 1 309 ? 16.394 -4.707 -22.728 1.00 96.75 309 CYS A N 1
ATOM 2401 C CA . CYS A 1 309 ? 15.189 -3.957 -23.068 1.00 96.75 309 CYS A CA 1
ATOM 2402 C C . CYS A 1 309 ? 14.348 -4.692 -24.122 1.00 96.75 309 CYS A C 1
ATOM 2404 O O . CYS A 1 309 ? 13.141 -4.825 -23.926 1.00 96.75 309 CYS A O 1
ATOM 2406 N N . LYS A 1 310 ? 14.987 -5.237 -25.168 1.00 96.44 310 LYS A N 1
ATOM 2407 C CA . LYS A 1 310 ? 14.357 -6.081 -26.198 1.00 96.44 310 LYS A CA 1
ATOM 2408 C C . LYS A 1 310 ? 13.629 -7.274 -25.584 1.00 96.44 310 LYS A C 1
ATOM 2410 O O . LYS A 1 310 ? 12.433 -7.419 -25.803 1.00 96.44 310 LYS A O 1
ATOM 2415 N N . ASN A 1 311 ? 14.301 -8.057 -24.741 1.00 96.81 311 ASN A N 1
ATOM 2416 C CA . ASN A 1 311 ? 13.711 -9.254 -24.129 1.00 96.81 311 ASN A CA 1
ATOM 2417 C C . ASN A 1 311 ? 12.476 -8.930 -23.264 1.00 96.81 311 ASN A C 1
ATOM 2419 O O . ASN A 1 311 ? 11.445 -9.606 -23.343 1.00 96.81 311 ASN A O 1
ATOM 2423 N N . ILE A 1 312 ? 12.557 -7.874 -22.445 1.00 97.75 312 ILE A N 1
ATOM 2424 C CA . ILE A 1 312 ? 11.429 -7.442 -21.606 1.00 97.75 312 ILE A CA 1
ATOM 2425 C C . ILE A 1 312 ? 10.301 -6.845 -22.463 1.00 97.75 312 ILE A C 1
ATOM 2427 O O . ILE A 1 312 ? 9.129 -7.080 -22.170 1.00 97.75 312 ILE A O 1
ATOM 2431 N N . PHE A 1 313 ? 10.624 -6.105 -23.527 1.00 97.50 313 PHE A N 1
ATOM 2432 C CA . PHE A 1 313 ? 9.640 -5.548 -24.459 1.00 97.50 313 PHE A CA 1
ATOM 2433 C C . PHE A 1 313 ? 8.889 -6.629 -25.230 1.00 97.50 313 PHE A C 1
ATOM 2435 O O . PHE A 1 313 ? 7.661 -6.587 -25.270 1.00 97.50 313 PHE A O 1
ATOM 2442 N N . GLN A 1 314 ? 9.597 -7.631 -25.744 1.00 96.19 314 GLN A N 1
ATOM 2443 C CA . GLN A 1 314 ? 9.002 -8.789 -26.400 1.00 96.19 314 GLN A CA 1
ATOM 2444 C C . GLN A 1 314 ? 8.026 -9.512 -25.458 1.00 96.19 314 GLN A C 1
ATOM 2446 O O . GLN A 1 314 ? 6.866 -9.724 -25.809 1.00 96.19 314 GLN A O 1
ATOM 2451 N N . SER A 1 315 ? 8.451 -9.792 -24.218 1.00 95.94 315 SER A N 1
ATOM 2452 C CA . SER A 1 315 ? 7.585 -10.396 -23.190 1.00 95.94 315 SER A CA 1
ATOM 2453 C C . SER A 1 315 ? 6.344 -9.532 -22.907 1.00 95.94 315 SER A C 1
ATOM 2455 O O . SER A 1 315 ? 5.230 -10.037 -22.810 1.00 95.94 315 SER A O 1
ATOM 2457 N N . CYS A 1 316 ? 6.519 -8.210 -22.813 1.00 96.12 316 CYS A N 1
ATOM 2458 C CA . CYS A 1 316 ? 5.437 -7.250 -22.585 1.00 96.12 316 CYS A CA 1
ATOM 2459 C C . CYS A 1 316 ? 4.393 -7.261 -23.713 1.00 96.12 316 CYS A C 1
ATOM 2461 O O . CYS A 1 316 ? 3.189 -7.218 -23.438 1.00 96.12 316 CYS A O 1
ATOM 2463 N N . CYS A 1 317 ? 4.848 -7.336 -24.966 1.00 95.06 317 CYS A N 1
ATOM 2464 C CA . CYS A 1 317 ? 3.991 -7.387 -26.148 1.00 95.06 317 CYS A CA 1
ATOM 2465 C C . CYS A 1 317 ? 3.248 -8.725 -26.249 1.00 95.06 317 CYS A C 1
ATOM 2467 O O . CYS A 1 317 ? 2.035 -8.726 -26.453 1.00 95.06 317 CYS A O 1
ATOM 2469 N N . GLN A 1 318 ? 3.940 -9.847 -26.017 1.00 93.06 318 GLN A N 1
ATOM 2470 C CA . GLN A 1 318 ? 3.342 -11.189 -25.978 1.00 93.06 318 GLN A CA 1
ATOM 2471 C C . GLN A 1 318 ? 2.265 -11.318 -24.890 1.00 93.06 318 GLN A C 1
ATOM 2473 O O . GLN A 1 318 ? 1.221 -11.934 -25.107 1.00 93.06 318 GLN A O 1
ATOM 2478 N N . ASP A 1 319 ? 2.479 -10.687 -23.735 1.00 92.62 319 ASP A N 1
ATOM 2479 C CA . ASP A 1 319 ? 1.513 -10.676 -22.635 1.00 92.62 319 ASP A CA 1
ATOM 2480 C C . ASP A 1 319 ? 0.365 -9.668 -22.840 1.00 92.62 319 ASP A C 1
ATOM 2482 O O . ASP A 1 319 ? -0.558 -9.590 -22.014 1.00 92.62 319 ASP A O 1
ATOM 2486 N N . GLY A 1 320 ? 0.409 -8.871 -23.913 1.00 94.00 320 GLY A N 1
ATOM 2487 C CA . GLY A 1 320 ? -0.556 -7.812 -24.191 1.00 94.00 320 GLY A CA 1
ATOM 2488 C C . GLY A 1 320 ? -0.579 -6.736 -23.101 1.00 94.00 320 GLY A C 1
ATOM 2489 O O . GLY A 1 320 ? -1.647 -6.241 -22.737 1.00 94.00 320 GLY A O 1
ATOM 2490 N N . GLN A 1 321 ? 0.571 -6.435 -22.490 1.00 95.50 321 GLN A N 1
ATOM 2491 C CA . GLN A 1 321 ? 0.706 -5.531 -21.338 1.00 95.50 321 GLN A CA 1
ATOM 2492 C C . GLN A 1 321 ? 1.368 -4.194 -21.669 1.00 95.50 321 GLN A C 1
ATOM 2494 O O . GLN A 1 321 ? 1.651 -3.412 -20.756 1.00 95.50 321 GLN A O 1
ATOM 2499 N N . LEU A 1 322 ? 1.609 -3.898 -22.945 1.00 96.31 322 LEU A N 1
ATOM 2500 C CA . LEU A 1 322 ? 2.215 -2.642 -23.347 1.00 96.31 322 LEU A CA 1
ATOM 2501 C C . LEU A 1 322 ? 1.268 -1.486 -23.018 1.00 96.31 322 LEU A C 1
ATOM 2503 O O . LEU A 1 322 ? 0.167 -1.365 -23.559 1.00 96.31 322 LEU A O 1
ATOM 2507 N N . SER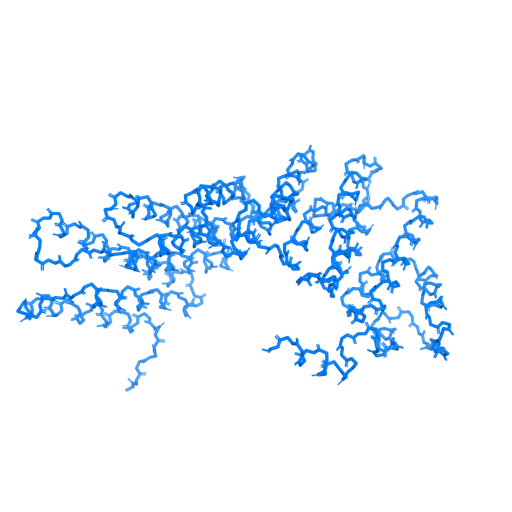 A 1 323 ? 1.709 -0.625 -22.105 1.00 95.81 323 SER A N 1
ATOM 2508 C CA . SER A 1 323 ? 1.001 0.598 -21.737 1.00 95.81 323 SER A CA 1
ATOM 2509 C C . SER A 1 323 ? 1.705 1.827 -22.301 1.00 95.81 323 SER A C 1
ATOM 2511 O O . SER A 1 323 ? 2.921 1.819 -22.512 1.00 95.81 323 SER A O 1
ATOM 2513 N N . LYS A 1 324 ? 0.959 2.927 -22.460 1.00 95.81 324 LYS A N 1
ATOM 2514 C CA . LYS A 1 324 ? 1.521 4.226 -22.862 1.00 95.81 324 LYS A CA 1
ATOM 2515 C C . LYS A 1 324 ? 2.676 4.647 -21.948 1.00 95.81 324 LYS A C 1
ATOM 2517 O O . LYS A 1 324 ? 3.686 5.158 -22.419 1.00 95.81 324 LYS A O 1
ATOM 2522 N N . THR A 1 325 ? 2.548 4.406 -20.642 1.00 96.00 325 THR A N 1
ATOM 2523 C CA . THR A 1 325 ? 3.584 4.744 -19.659 1.00 96.00 325 THR A CA 1
ATOM 2524 C C . THR A 1 325 ? 4.840 3.897 -19.843 1.00 96.00 325 THR A C 1
ATOM 2526 O O . THR A 1 325 ? 5.934 4.452 -19.833 1.00 96.00 325 THR A O 1
ATOM 2529 N N . SER A 1 326 ? 4.706 2.582 -20.040 1.00 96.94 326 SER A N 1
ATOM 2530 C CA . SER A 1 326 ? 5.851 1.696 -20.302 1.00 96.94 326 SER A CA 1
ATOM 2531 C C . SER A 1 326 ? 6.571 2.102 -21.589 1.00 96.94 326 SER A C 1
ATOM 2533 O O . SER A 1 326 ? 7.789 2.244 -21.588 1.00 96.94 326 SER A O 1
ATOM 2535 N N . PHE A 1 327 ? 5.809 2.374 -22.654 1.00 97.12 327 PHE A N 1
ATOM 2536 C CA . PHE A 1 327 ? 6.339 2.833 -23.937 1.00 97.12 327 PHE A CA 1
ATOM 2537 C C . PHE A 1 327 ? 7.104 4.152 -23.810 1.00 97.12 327 PHE A C 1
ATOM 2539 O O . PHE A 1 327 ? 8.213 4.284 -24.324 1.00 97.12 327 PHE A O 1
ATOM 2546 N N . TRP A 1 328 ? 6.549 5.113 -23.067 1.00 96.88 328 TRP A N 1
ATOM 2547 C CA . TRP A 1 328 ? 7.235 6.371 -22.793 1.00 96.88 328 TRP A CA 1
ATOM 2548 C C . TRP A 1 328 ? 8.571 6.137 -22.075 1.00 96.88 328 TRP A C 1
ATOM 2550 O O . TRP A 1 328 ? 9.587 6.667 -22.520 1.00 96.88 328 TRP A O 1
ATOM 2560 N N . VAL A 1 329 ? 8.613 5.283 -21.042 1.00 96.56 329 VAL A N 1
ATOM 2561 C CA . VAL A 1 329 ? 9.870 4.948 -20.343 1.00 96.56 329 VAL A CA 1
ATOM 2562 C C . VAL A 1 329 ? 10.901 4.363 -21.314 1.00 96.56 329 VAL A C 1
ATOM 2564 O O . VAL A 1 329 ? 12.043 4.817 -21.311 1.00 96.56 329 VAL A O 1
ATOM 2567 N N . ILE A 1 330 ? 10.507 3.430 -22.186 1.00 96.69 330 ILE A N 1
ATOM 2568 C CA . ILE A 1 330 ? 11.398 2.857 -23.212 1.00 96.69 330 ILE A CA 1
ATOM 2569 C C . ILE A 1 330 ? 11.925 3.949 -24.152 1.00 96.69 330 ILE A C 1
ATOM 2571 O O . ILE A 1 330 ? 13.123 4.010 -24.410 1.00 96.69 330 ILE A O 1
ATOM 2575 N N . SER A 1 331 ? 11.062 4.861 -24.609 1.00 96.06 331 SER A N 1
ATOM 2576 C CA . SER A 1 331 ? 11.471 5.952 -25.504 1.00 96.06 331 SER A CA 1
ATOM 2577 C C . SER A 1 331 ? 12.447 6.944 -24.864 1.00 96.06 331 SER A C 1
ATOM 2579 O O . SER A 1 331 ? 13.196 7.606 -25.570 1.00 96.06 331 SER A O 1
ATOM 2581 N N . THR A 1 332 ? 12.446 7.048 -23.530 1.00 93.94 332 THR A N 1
ATOM 2582 C CA . THR A 1 332 ? 13.441 7.839 -22.785 1.00 93.94 332 THR A CA 1
ATOM 2583 C C . THR A 1 332 ? 14.713 7.059 -22.454 1.00 93.94 332 THR A C 1
ATOM 2585 O O . THR A 1 332 ? 15.734 7.657 -22.121 1.00 93.94 332 THR A O 1
ATOM 2588 N N . LEU A 1 333 ? 14.638 5.727 -22.489 1.00 93.25 333 LEU A N 1
ATOM 2589 C CA . LEU A 1 333 ? 15.737 4.817 -22.186 1.00 93.25 333 LEU A CA 1
ATOM 2590 C C . LEU A 1 333 ? 16.684 4.658 -23.381 1.00 93.25 333 LEU A C 1
ATOM 2592 O O . LEU A 1 333 ? 17.902 4.641 -23.192 1.00 93.25 333 LEU A O 1
ATOM 2596 N N . LEU A 1 334 ? 16.110 4.514 -24.574 1.00 94.12 334 LEU A N 1
ATOM 2597 C CA . LEU A 1 334 ? 16.809 4.204 -25.817 1.00 94.12 334 LEU A CA 1
ATOM 2598 C C . LEU A 1 334 ? 17.031 5.455 -26.665 1.00 94.12 334 LEU A C 1
ATOM 2600 O O . LEU A 1 334 ? 16.207 6.373 -26.670 1.00 94.12 334 LEU A O 1
ATOM 2604 N N . GLU A 1 335 ? 18.120 5.471 -27.427 1.00 93.62 335 GLU A N 1
ATOM 2605 C CA . GLU A 1 335 ? 18.285 6.446 -28.500 1.00 93.62 335 GLU A CA 1
ATOM 2606 C C . GLU A 1 335 ? 17.232 6.233 -29.596 1.00 93.62 335 GLU A C 1
ATOM 2608 O O . GLU A 1 335 ? 16.625 5.170 -29.726 1.00 93.62 335 GLU A O 1
ATOM 2613 N N . SER A 1 336 ? 17.000 7.256 -30.421 1.00 94.31 336 SER A N 1
ATOM 2614 C CA . SER A 1 336 ? 15.978 7.172 -31.473 1.00 94.31 336 SER A CA 1
ATOM 2615 C C . SER A 1 336 ? 16.252 6.053 -32.483 1.00 94.31 336 SER A C 1
ATOM 2617 O O . SER A 1 336 ? 15.309 5.403 -32.922 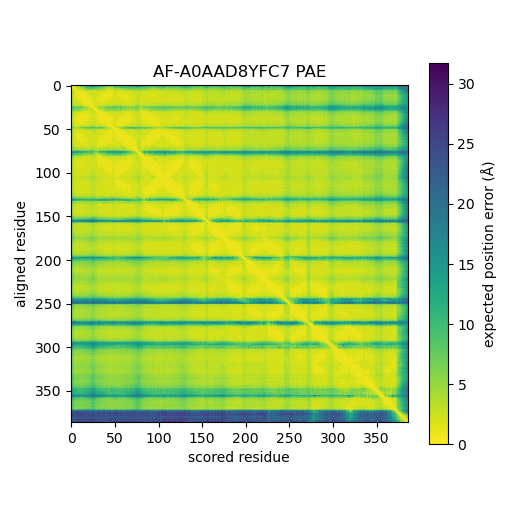1.00 94.31 336 SER A O 1
ATOM 2619 N N . SER A 1 337 ? 17.516 5.800 -32.830 1.00 94.44 337 SER A N 1
ATOM 2620 C CA . SER A 1 337 ? 17.926 4.672 -33.679 1.00 94.44 337 SER A CA 1
ATOM 2621 C C . SER A 1 337 ? 17.642 3.329 -33.005 1.00 94.44 337 SER A C 1
ATOM 2623 O O . SER A 1 337 ? 16.957 2.493 -33.585 1.00 94.44 337 SER A O 1
ATOM 2625 N N . GLU A 1 338 ? 18.079 3.154 -31.755 1.00 95.12 338 GLU A N 1
ATOM 2626 C CA . GLU A 1 338 ? 17.867 1.934 -30.963 1.00 95.12 338 GLU A CA 1
ATOM 2627 C C . GLU A 1 338 ? 16.373 1.616 -30.778 1.00 95.12 338 GLU A C 1
ATOM 2629 O O . GLU A 1 338 ? 15.957 0.462 -30.896 1.00 95.12 338 GLU A O 1
ATOM 2634 N N . LEU A 1 339 ? 15.551 2.640 -30.520 1.00 95.75 339 LEU A N 1
ATOM 2635 C CA . LEU A 1 339 ? 14.100 2.505 -30.417 1.00 95.75 339 LEU A CA 1
ATOM 2636 C C . LEU A 1 339 ? 13.494 2.060 -31.749 1.00 95.75 339 LEU A C 1
ATOM 2638 O O . LEU A 1 339 ? 12.663 1.157 -31.772 1.00 95.75 339 LEU A O 1
ATOM 2642 N N . MET A 1 340 ? 13.895 2.677 -32.861 1.00 94.62 340 MET A N 1
ATOM 2643 C CA . MET A 1 340 ? 13.380 2.299 -34.177 1.00 94.62 340 MET A CA 1
ATOM 2644 C C . MET A 1 340 ? 13.811 0.887 -34.573 1.00 94.62 340 MET A C 1
ATOM 2646 O O . MET A 1 340 ? 13.004 0.165 -35.156 1.00 94.62 340 MET A O 1
ATOM 2650 N N . ASP A 1 341 ? 15.018 0.461 -34.207 1.00 94.31 341 ASP A N 1
ATOM 2651 C CA . ASP A 1 341 ? 15.491 -0.909 -34.413 1.00 94.31 341 ASP A CA 1
ATOM 2652 C C . ASP A 1 341 ? 14.701 -1.917 -33.568 1.00 94.31 341 ASP A C 1
ATOM 2654 O O . ASP A 1 341 ? 14.299 -2.963 -34.081 1.00 94.31 341 ASP A O 1
ATOM 2658 N N . LEU A 1 342 ? 14.424 -1.592 -32.298 1.00 94.94 342 LEU A N 1
ATOM 2659 C CA . LEU A 1 342 ? 13.554 -2.381 -31.419 1.00 94.94 342 LEU A CA 1
ATOM 2660 C C . LEU A 1 342 ? 12.157 -2.551 -32.035 1.00 94.94 342 LEU A C 1
ATOM 2662 O O . LEU A 1 342 ? 11.676 -3.674 -32.173 1.00 94.94 342 LEU A O 1
ATOM 2666 N N . LEU A 1 343 ? 11.520 -1.449 -32.443 1.00 94.88 343 LEU A N 1
ATOM 2667 C CA . LEU A 1 343 ? 10.177 -1.488 -33.028 1.00 94.88 343 LEU A CA 1
ATOM 2668 C C . LEU A 1 343 ? 10.164 -2.216 -34.369 1.00 94.88 343 LEU A C 1
ATOM 2670 O O . LEU A 1 343 ? 9.262 -3.002 -34.634 1.00 94.88 343 LEU A O 1
ATOM 2674 N N . SER A 1 344 ? 11.173 -1.993 -35.209 1.00 93.06 344 SER A N 1
ATOM 2675 C CA . SER A 1 344 ? 11.277 -2.662 -36.506 1.00 93.06 344 SER A CA 1
ATOM 2676 C C . SER A 1 344 ? 11.468 -4.167 -36.357 1.00 93.06 344 SER A C 1
ATOM 2678 O O . SER A 1 344 ? 11.033 -4.910 -37.230 1.00 93.06 344 SER A O 1
ATOM 2680 N N . HIS A 1 345 ? 12.115 -4.633 -35.286 1.00 93.06 345 HIS A N 1
ATOM 2681 C CA . HIS A 1 345 ? 12.252 -6.060 -35.012 1.00 93.06 345 HIS A CA 1
ATOM 2682 C C . HIS A 1 345 ? 10.898 -6.703 -34.687 1.00 93.06 345 HIS A C 1
ATOM 2684 O O . HIS A 1 345 ? 10.515 -7.658 -35.354 1.00 93.06 345 HIS A O 1
ATOM 2690 N N . GLU A 1 346 ? 10.143 -6.132 -33.747 1.00 93.06 346 GLU A N 1
ATOM 2691 C CA . GLU A 1 346 ? 8.859 -6.691 -33.286 1.00 93.06 346 GLU A CA 1
ATOM 2692 C C . GLU A 1 346 ? 7.703 -6.483 -34.289 1.00 93.06 346 GLU A C 1
ATOM 2694 O O . GLU A 1 346 ? 6.759 -7.271 -34.359 1.00 93.06 346 GLU A O 1
ATOM 2699 N N . LEU A 1 347 ? 7.756 -5.426 -35.111 1.00 91.94 347 LEU A N 1
ATOM 2700 C CA . LEU A 1 347 ? 6.724 -5.136 -36.116 1.00 91.94 347 LEU A CA 1
ATOM 2701 C C . LEU A 1 347 ? 6.901 -5.899 -37.433 1.00 91.94 347 LEU A C 1
ATOM 2703 O O . LEU A 1 347 ? 5.973 -5.880 -38.248 1.00 91.94 347 LEU A O 1
ATOM 2707 N N . ARG A 1 348 ? 8.044 -6.569 -37.663 1.00 89.62 348 ARG A N 1
ATOM 2708 C CA . ARG A 1 348 ? 8.267 -7.386 -38.877 1.00 89.62 348 ARG A CA 1
ATOM 2709 C C . ARG A 1 348 ? 7.152 -8.403 -39.086 1.00 89.62 348 ARG A C 1
ATOM 2711 O O . ARG A 1 348 ? 6.710 -8.582 -40.216 1.00 89.62 348 ARG A O 1
ATOM 2718 N N . ASP A 1 349 ? 6.637 -8.962 -37.999 1.00 83.31 349 ASP A N 1
ATOM 2719 C CA . ASP A 1 349 ? 5.573 -9.964 -38.047 1.00 83.31 349 ASP A CA 1
ATOM 2720 C C . ASP A 1 349 ? 4.190 -9.364 -38.369 1.00 83.31 349 ASP A C 1
ATOM 2722 O O . ASP A 1 349 ? 3.274 -10.086 -38.757 1.00 83.31 349 ASP A O 1
ATOM 2726 N N . HIS A 1 350 ? 4.033 -8.037 -38.273 1.00 81.56 350 HIS A N 1
ATOM 2727 C CA . HIS A 1 350 ? 2.744 -7.344 -38.391 1.00 81.56 350 HIS A CA 1
ATOM 2728 C C . HIS A 1 350 ? 2.595 -6.518 -39.686 1.00 81.56 350 HIS A C 1
ATOM 2730 O O . HIS A 1 350 ? 1.538 -5.932 -39.915 1.00 81.56 350 HIS A O 1
ATOM 2736 N N . ASN A 1 351 ? 3.621 -6.450 -40.550 1.00 85.81 351 ASN A N 1
ATOM 2737 C CA . ASN A 1 351 ? 3.630 -5.642 -41.787 1.00 85.81 351 ASN A CA 1
ATOM 2738 C C . ASN A 1 351 ? 3.293 -4.142 -41.582 1.00 85.81 351 ASN A C 1
ATOM 2740 O O . ASN A 1 351 ? 2.787 -3.475 -42.489 1.00 85.81 351 ASN A O 1
ATOM 2744 N N . ILE A 1 352 ? 3.574 -3.584 -40.400 1.00 85.69 352 ILE A N 1
ATOM 2745 C CA . ILE A 1 352 ? 3.289 -2.177 -40.083 1.00 85.69 352 ILE A CA 1
ATOM 2746 C C . ILE A 1 352 ? 4.497 -1.312 -40.453 1.00 85.69 352 ILE A C 1
ATOM 2748 O O . ILE A 1 352 ? 5.562 -1.417 -39.849 1.00 85.69 352 ILE A O 1
ATOM 2752 N N . MET A 1 353 ? 4.328 -0.405 -41.422 1.00 85.25 353 MET A N 1
ATOM 2753 C CA . MET A 1 353 ? 5.318 0.643 -41.695 1.00 85.25 353 MET A CA 1
ATOM 2754 C C . MET A 1 353 ? 5.058 1.859 -40.803 1.00 85.25 353 MET A C 1
ATOM 2756 O O . MET A 1 353 ? 4.036 2.531 -40.956 1.00 85.25 353 MET A O 1
ATOM 2760 N N . ILE A 1 354 ? 6.005 2.177 -39.917 1.00 84.50 354 ILE A N 1
ATOM 2761 C CA . ILE A 1 354 ? 5.960 3.394 -39.098 1.00 84.50 354 ILE A CA 1
ATOM 2762 C C . ILE A 1 354 ? 6.107 4.609 -40.023 1.00 84.50 354 ILE A C 1
ATOM 2764 O O . ILE A 1 354 ? 7.139 4.798 -40.667 1.00 84.50 354 ILE A O 1
ATOM 2768 N N . LYS A 1 355 ? 5.065 5.443 -40.099 1.00 82.25 355 LYS A N 1
ATOM 2769 C CA . LYS A 1 355 ? 5.070 6.698 -40.868 1.00 82.25 355 LYS A CA 1
ATOM 2770 C C . LYS A 1 355 ? 5.040 7.883 -39.903 1.00 82.25 355 LYS A C 1
ATOM 2772 O O . LYS A 1 355 ? 4.124 8.002 -39.089 1.00 82.25 355 LYS A O 1
ATOM 2777 N N . GLY A 1 356 ? 6.002 8.797 -40.037 1.00 72.12 356 GLY A N 1
ATOM 2778 C CA . GLY A 1 356 ? 6.032 10.073 -39.310 1.00 72.12 356 GLY A CA 1
ATOM 2779 C C . GLY A 1 356 ? 7.178 10.212 -38.303 1.00 72.12 356 GLY A C 1
ATOM 2780 O O . GLY A 1 356 ? 7.960 9.293 -38.095 1.00 72.12 356 GLY A O 1
ATOM 2781 N N . GLY A 1 357 ? 7.304 11.409 -37.721 1.00 77.75 357 GLY A N 1
ATOM 2782 C CA . GLY A 1 357 ? 8.389 11.758 -36.795 1.00 77.75 357 GLY A CA 1
ATOM 2783 C C . GLY A 1 357 ? 8.341 11.028 -35.445 1.00 77.75 357 GLY A C 1
ATOM 2784 O O . GLY A 1 357 ? 7.312 10.482 -35.055 1.00 77.75 357 GLY A O 1
ATOM 2785 N N . LEU A 1 358 ? 9.457 11.102 -34.710 1.00 88.44 358 LEU A N 1
ATOM 2786 C CA . LEU A 1 358 ? 9.786 10.379 -33.466 1.00 88.44 358 LEU A CA 1
ATOM 2787 C C . LEU A 1 358 ? 8.981 10.802 -32.217 1.00 88.44 358 LEU A C 1
ATOM 2789 O O . LEU A 1 358 ? 9.483 10.757 -31.099 1.00 88.44 358 LEU A O 1
ATOM 2793 N N . ASN A 1 359 ? 7.736 11.252 -32.372 1.00 93.06 359 ASN A N 1
ATOM 2794 C CA . ASN A 1 359 ? 6.899 11.598 -31.228 1.00 93.06 359 ASN A CA 1
ATOM 2795 C C . ASN A 1 359 ? 6.371 10.307 -30.557 1.00 93.06 359 ASN A C 1
ATOM 2797 O O . ASN A 1 359 ? 5.602 9.588 -31.204 1.00 93.06 359 ASN A O 1
ATOM 2801 N N . PRO A 1 360 ? 6.711 10.017 -29.282 1.00 92.00 360 PRO A N 1
ATOM 2802 C CA . PRO A 1 360 ? 6.344 8.754 -28.637 1.00 92.00 360 PRO A CA 1
ATOM 2803 C C . PRO A 1 360 ? 4.836 8.507 -28.567 1.00 92.00 360 PRO A C 1
ATOM 2805 O O . PRO A 1 360 ? 4.396 7.370 -28.709 1.00 92.00 360 PRO A O 1
ATOM 2808 N N . ASP A 1 361 ? 4.026 9.557 -28.413 1.00 92.94 361 ASP A N 1
ATOM 2809 C CA . ASP A 1 361 ? 2.569 9.418 -28.367 1.00 92.94 361 ASP A CA 1
ATOM 2810 C C . ASP A 1 361 ? 2.009 8.967 -29.718 1.00 92.94 361 ASP A C 1
ATOM 2812 O O . ASP A 1 361 ? 1.146 8.091 -29.768 1.00 92.94 361 ASP A O 1
ATOM 2816 N N . ARG A 1 362 ? 2.532 9.518 -30.821 1.00 93.38 362 ARG A N 1
ATOM 2817 C CA . ARG A 1 362 ? 2.149 9.087 -32.173 1.00 93.38 362 ARG A CA 1
ATOM 2818 C C . ARG A 1 362 ? 2.614 7.665 -32.460 1.00 93.38 362 ARG A C 1
ATOM 2820 O O . ARG A 1 362 ? 1.834 6.892 -33.009 1.00 93.38 362 ARG A O 1
ATOM 2827 N N . LEU A 1 363 ? 3.838 7.313 -32.069 1.00 93.69 363 LEU A N 1
ATOM 2828 C CA . LEU A 1 363 ? 4.352 5.951 -32.230 1.00 93.69 363 LEU A CA 1
ATOM 2829 C C . LEU A 1 363 ? 3.497 4.945 -31.454 1.00 93.69 363 LEU A C 1
ATOM 2831 O O . LEU A 1 363 ? 3.072 3.947 -32.025 1.00 93.69 363 LEU A O 1
ATOM 2835 N N . TYR A 1 364 ? 3.145 5.247 -30.201 1.00 94.00 364 TYR A N 1
ATOM 2836 C CA . TYR A 1 364 ? 2.293 4.379 -29.389 1.00 94.00 364 TYR A CA 1
ATOM 2837 C C . TYR A 1 364 ? 0.924 4.122 -30.038 1.00 94.00 364 TYR A C 1
ATOM 2839 O O . TYR A 1 364 ? 0.444 2.993 -30.033 1.00 94.00 364 TYR A O 1
ATOM 2847 N N . THR A 1 365 ? 0.301 5.137 -30.653 1.00 92.62 365 THR A N 1
ATOM 2848 C CA . THR A 1 365 ? -0.986 4.954 -31.358 1.00 92.62 365 THR A CA 1
ATOM 2849 C C . THR A 1 365 ? -0.906 4.075 -32.609 1.00 92.62 365 THR A C 1
ATOM 2851 O O . THR A 1 365 ? -1.946 3.652 -33.105 1.00 92.62 365 THR A O 1
ATOM 2854 N N . GLN A 1 366 ? 0.300 3.810 -33.119 1.00 93.44 366 GLN A N 1
ATOM 2855 C CA . GLN A 1 366 ? 0.540 2.924 -34.262 1.00 93.44 366 GLN A CA 1
ATOM 2856 C C . GLN A 1 366 ? 0.882 1.489 -33.835 1.00 93.44 366 GLN A C 1
ATOM 2858 O O . GLN A 1 366 ? 1.030 0.627 -34.698 1.00 93.44 366 GLN A O 1
ATOM 2863 N N . MET A 1 367 ? 1.032 1.226 -32.531 1.00 94.06 367 MET A N 1
ATOM 2864 C CA . MET A 1 367 ? 1.354 -0.112 -32.036 1.00 94.06 367 MET A CA 1
ATOM 2865 C C . MET A 1 367 ? 0.167 -1.070 -32.235 1.00 94.06 367 MET A C 1
ATOM 2867 O O . MET A 1 367 ? -0.984 -0.635 -32.106 1.00 94.06 367 MET A O 1
ATOM 2871 N N . PRO A 1 368 ? 0.427 -2.364 -32.510 1.00 93.75 368 PRO A N 1
ATOM 2872 C CA . PRO A 1 368 ? -0.611 -3.383 -32.597 1.00 93.75 368 PRO A CA 1
ATOM 2873 C C . PRO A 1 368 ? -1.535 -3.353 -31.376 1.00 93.75 368 PRO A C 1
ATOM 2875 O O . PRO A 1 368 ? -1.088 -3.254 -30.229 1.00 93.75 368 PRO A O 1
ATOM 2878 N N . ALA A 1 369 ? -2.845 -3.415 -31.616 1.00 91.38 369 ALA A N 1
ATOM 2879 C CA . ALA A 1 369 ? -3.835 -3.282 -30.551 1.00 91.38 369 ALA A CA 1
ATOM 2880 C C . ALA A 1 369 ? -3.723 -4.425 -29.531 1.00 91.38 369 ALA A C 1
ATOM 2882 O O . ALA A 1 369 ? -3.969 -4.201 -28.348 1.00 91.38 369 ALA A O 1
ATOM 2883 N N . GLU A 1 370 ? -3.318 -5.611 -29.989 1.00 91.19 370 GLU A N 1
ATOM 2884 C CA . GLU A 1 370 ? -3.054 -6.833 -29.229 1.00 91.19 370 GLU A CA 1
ATOM 2885 C C . GLU A 1 370 ? -1.918 -6.694 -28.212 1.00 91.19 370 GLU A C 1
ATOM 2887 O O . GLU A 1 370 ? -1.961 -7.348 -27.172 1.00 91.19 370 GLU A O 1
ATOM 2892 N N . TRP A 1 371 ? -0.950 -5.802 -28.445 1.00 93.69 371 TRP A N 1
ATOM 2893 C CA . TRP A 1 371 ? 0.126 -5.552 -27.483 1.00 93.69 371 TRP A CA 1
ATOM 2894 C C . TRP A 1 371 ? -0.375 -4.793 -26.257 1.00 93.69 371 TRP A C 1
ATOM 2896 O O . TRP A 1 371 ? 0.271 -4.822 -25.214 1.00 93.69 371 TRP A O 1
ATOM 2906 N N . SER A 1 372 ? -1.530 -4.130 -26.348 1.00 90.81 372 SER A N 1
ATOM 2907 C CA . SER A 1 372 ? -2.145 -3.411 -25.235 1.00 90.81 372 SER A CA 1
ATOM 2908 C C . SER A 1 372 ? -3.419 -4.118 -24.766 1.00 90.81 372 SER A C 1
ATOM 2910 O O . SER A 1 372 ? -4.268 -4.507 -25.567 1.00 90.81 372 SER A O 1
ATOM 2912 N N . ARG A 1 373 ? -3.648 -4.192 -23.449 1.00 73.00 373 ARG A N 1
ATOM 2913 C CA . ARG A 1 373 ? -4.890 -4.747 -22.862 1.00 73.00 373 ARG A CA 1
ATOM 2914 C C . ARG A 1 373 ? -6.190 -4.108 -23.395 1.00 73.00 373 ARG A C 1
ATOM 2916 O O . ARG A 1 373 ? -7.271 -4.648 -23.172 1.00 73.00 373 ARG A O 1
ATOM 2923 N N . ASN A 1 374 ? -6.104 -2.980 -24.107 1.00 57.75 374 ASN A N 1
ATOM 2924 C CA . ASN A 1 374 ? -7.231 -2.287 -24.731 1.00 57.75 374 ASN A CA 1
ATOM 2925 C C . ASN A 1 374 ? -7.681 -2.882 -26.081 1.00 57.75 374 ASN A C 1
ATOM 2927 O O . ASN A 1 374 ? -8.674 -2.411 -26.644 1.00 57.75 374 ASN A O 1
ATOM 2931 N N . GLY A 1 375 ? -7.035 -3.940 -26.581 1.00 49.41 375 GLY A N 1
ATOM 2932 C CA . GLY A 1 375 ? -7.480 -4.717 -27.741 1.00 49.41 375 GLY A CA 1
ATOM 2933 C C . GLY A 1 375 ? -8.733 -5.569 -27.476 1.00 49.41 375 GLY A C 1
ATOM 2934 O O . GLY A 1 375 ? -8.655 -6.783 -27.545 1.00 49.41 375 GLY A O 1
ATOM 2935 N N . ARG A 1 376 ? -9.865 -4.932 -27.128 1.00 46.00 376 ARG A N 1
ATOM 2936 C CA . ARG A 1 376 ? -11.308 -5.317 -27.152 1.00 46.00 376 ARG A CA 1
ATOM 2937 C C . ARG A 1 376 ? -11.809 -6.756 -26.856 1.00 46.00 376 ARG A C 1
ATOM 2939 O O . ARG A 1 376 ? -13.002 -6.882 -26.592 1.00 46.00 376 ARG A O 1
ATOM 2946 N N . ASN A 1 377 ? -10.998 -7.812 -26.801 1.00 47.97 377 ASN A N 1
ATOM 2947 C CA . ASN A 1 377 ? -11.463 -9.209 -26.830 1.00 47.97 377 ASN A CA 1
ATOM 2948 C C . ASN A 1 377 ? -11.158 -10.050 -25.577 1.00 47.97 377 ASN A C 1
ATOM 2950 O O . ASN A 1 377 ? -11.452 -11.240 -25.555 1.00 47.97 377 ASN A O 1
ATOM 2954 N N . VAL A 1 378 ? -10.676 -9.460 -24.480 1.00 50.59 378 VAL A N 1
ATOM 2955 C CA . VAL A 1 378 ? -10.356 -10.211 -23.241 1.00 50.59 378 VAL A CA 1
ATOM 2956 C C . VAL A 1 378 ? -11.571 -10.384 -22.307 1.00 50.59 378 VAL A C 1
ATOM 2958 O O . VAL A 1 378 ? -11.476 -11.016 -21.257 1.00 50.59 378 VAL A O 1
ATOM 2961 N N . LYS A 1 379 ? -12.775 -9.933 -22.697 1.00 50.38 379 LYS A N 1
ATOM 2962 C CA . LYS A 1 379 ? -14.004 -10.273 -21.946 1.00 50.38 379 LYS A CA 1
ATOM 2963 C C . LYS A 1 379 ? -14.243 -11.793 -21.842 1.00 50.38 379 LYS A C 1
ATOM 2965 O O . LYS A 1 379 ? -14.993 -12.203 -20.962 1.00 50.38 379 LYS A O 1
ATOM 2970 N N . SER A 1 380 ? -13.619 -12.623 -22.686 1.00 49.81 380 SER A N 1
ATOM 2971 C CA . SER A 1 380 ? -13.721 -14.090 -22.618 1.00 49.81 380 SER A CA 1
ATOM 2972 C C . SER A 1 380 ? -12.713 -14.747 -21.663 1.00 49.81 380 SER A C 1
ATOM 2974 O O . SER A 1 380 ? -13.077 -15.699 -20.982 1.00 49.81 380 SER A O 1
ATOM 2976 N N . LEU A 1 381 ? -11.487 -14.229 -21.531 1.00 47.75 381 LEU A N 1
ATOM 2977 C CA . LEU A 1 381 ? -10.430 -14.854 -20.712 1.00 47.75 381 LEU A CA 1
ATOM 2978 C C . LEU A 1 381 ? -10.634 -14.683 -19.196 1.00 47.75 381 LEU A C 1
ATOM 2980 O O . LEU A 1 381 ? -10.098 -15.464 -18.417 1.00 47.75 381 LEU A O 1
ATOM 2984 N N . ASN A 1 382 ? -11.467 -13.727 -18.776 1.00 43.75 382 ASN A N 1
ATOM 2985 C CA . ASN A 1 382 ? -11.868 -13.566 -17.373 1.00 43.75 382 ASN A CA 1
ATOM 2986 C C . ASN A 1 382 ? -13.183 -14.282 -17.009 1.00 43.75 382 ASN A C 1
ATOM 2988 O O . ASN A 1 382 ? -13.566 -14.261 -15.843 1.00 43.75 382 ASN A O 1
ATOM 2992 N N . ARG A 1 383 ? -13.873 -14.946 -17.953 1.00 45.47 383 ARG A N 1
ATOM 2993 C CA . ARG A 1 383 ? -15.086 -15.733 -17.636 1.00 45.47 383 ARG A CA 1
ATOM 2994 C C . ARG A 1 383 ? -14.793 -17.077 -16.961 1.00 45.47 383 ARG A C 1
ATOM 2996 O O . ARG A 1 383 ? -15.724 -17.710 -16.490 1.00 45.47 383 ARG A O 1
ATOM 3003 N N . HIS A 1 384 ? -13.532 -17.502 -16.891 1.00 43.66 384 HIS A N 1
ATOM 3004 C CA . HIS A 1 384 ? -13.122 -18.733 -16.199 1.00 43.66 384 HIS A CA 1
ATOM 3005 C C . HIS A 1 384 ? -12.504 -18.485 -14.812 1.00 43.66 384 HIS A C 1
ATOM 3007 O O . HIS A 1 384 ? -11.833 -19.362 -14.276 1.00 43.66 384 HIS A O 1
ATOM 3013 N N . LYS A 1 385 ? -12.697 -17.290 -14.235 1.00 45.19 385 LYS A N 1
ATOM 3014 C CA . LYS A 1 385 ? -12.209 -16.929 -12.889 1.00 45.19 385 LYS A CA 1
ATOM 3015 C C . LYS A 1 385 ? -13.274 -16.281 -11.984 1.00 45.19 385 LYS A C 1
ATOM 3017 O O . LYS A 1 385 ? -12.922 -15.619 -11.012 1.00 45.19 385 LYS A O 1
ATOM 3022 N N . GLN A 1 386 ? -14.553 -16.467 -12.297 1.00 36.81 386 GLN A N 1
ATOM 3023 C CA . GLN A 1 386 ? -15.665 -16.348 -11.345 1.00 36.81 386 GLN A CA 1
ATOM 3024 C C . GLN A 1 386 ? -16.288 -17.729 -11.214 1.00 36.81 386 GLN A C 1
ATOM 3026 O O . GLN A 1 386 ? -16.697 -18.061 -10.084 1.00 36.81 386 GLN A O 1
#

Mean predicted aligned error: 5.26 Å

Solvent-accessible surface area (backbone atoms only — not comparable to full-atom values): 20438 Å² total; per-residue (Å²): 133,86,79,58,88,38,30,63,67,51,20,49,52,43,45,55,53,48,51,49,40,60,72,77,36,59,91,71,46,75,44,53,69,55,55,38,51,30,29,40,29,18,21,36,16,6,60,67,37,90,39,32,68,56,3,39,51,24,19,52,52,25,42,51,55,51,52,48,36,56,50,43,34,72,73,53,73,72,73,47,50,60,74,50,58,66,44,53,36,28,28,38,50,5,20,39,28,14,20,54,31,14,48,76,72,68,36,58,66,59,18,49,50,25,38,51,52,28,47,53,53,49,53,57,54,72,74,45,98,72,88,62,65,70,50,48,51,52,39,50,46,51,42,26,47,39,32,12,65,56,27,54,48,88,96,63,84,58,35,26,54,53,15,41,53,52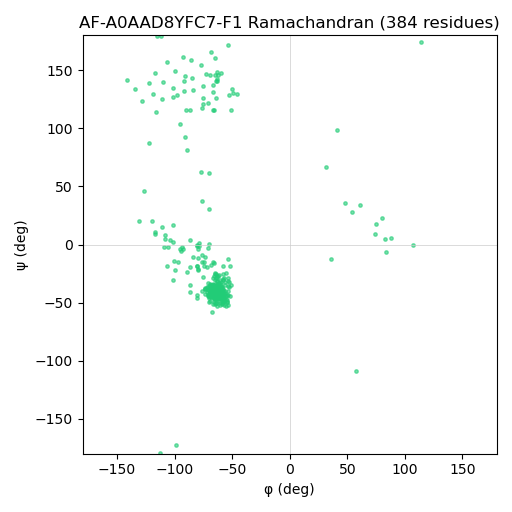,47,50,54,52,47,62,72,44,59,84,49,71,44,68,48,67,56,55,35,42,31,30,41,8,42,18,36,44,37,49,38,88,65,56,95,53,41,67,74,57,49,49,52,46,48,50,55,50,52,40,25,72,70,45,74,51,55,25,68,66,46,58,62,44,53,40,23,41,33,39,28,46,23,26,46,31,66,88,51,91,82,70,72,95,48,70,65,33,50,55,29,42,55,50,30,49,52,53,49,48,60,36,51,75,32,75,89,57,96,28,60,79,43,44,66,39,51,33,40,51,52,48,28,53,60,36,36,51,64,83,89,41,76,71,44,44,57,54,50,53,51,53,50,46,55,54,48,53,52,28,38,76,68,17,27,49,39,74,68,37,51,49,51,48,63,73,63,39,54,74,66,58,45,50,52,53,50,54,60,70,32,61,87,67,77,64,79,92,79,80,76,94,45,64,72,62,53,58,73,70,50,66,51,65,24,19,78,80,45,84,65,61,78,63,76,59,67,84,77,119

Foldseek 3Di:
DDDDQLAPVQLVVLVVVVVCCVPPVLVVQDALVSLLVSLLSLLSVLQVDLALVRLLVSLVVLVVSLVVLVVCCVVVVPSHYHHALSSLLSSLSSLLSNLVSCVVVVNLVRLVVSLVVLVVSLVVNVPDPYDDLVSNLSSLLSSLLSLLVSALDPPDPQSLVVSVVSVVVSLVSCPQPAHELVSLLSSLLSLLSNLLDQDPVCLQVSLVVLLVSLVCLVVCVRVYHHEQSSLLSSLSSLQNNQLPPQDDPDDVSLVVSLVSNVVSQVVQPVVPVDRGHDALSNLLSNLSSLQRSQHDPDPVSQVVSLVSNLVSLVVLQVVLHDDLNSLVSVLVRDDLVSNVVSCCVVCVVVPQDDDDDDDSVSVVVSDDNSSHPNVPDCVVVCVVPD

Secondary structure (DSSP, 8-state):
-PPPTT-HHHHHHHHHHHHHHHHH-GGG---HHHHHHHHHHHHHHHHH---HHHHHHHHHHHHHHHHHHHHHHHHHTTSSPPP-HHHHHHHHHHHHHHHHHHHHTT-HHHHHHHHHHHHHHHHHHHTS----HHHHHHHHHHHHHHHHHTTT-TT---HHHHHHHHHHHHHHHHTTSPPPHHHHHHHHHHHHHHHTSS--TTHHHHHHHHHHHHHHHHTTTTS----HHHHHHHHHHHHGGGTT-S-----HHHHHHHHHHHHHHHHHHHTTTSS----HHHHHHHHHHHHHHS-SS-HHHHHHHHHHHHHHHHHHHHTT---HHHHHHHHHHS-HHHHHHHHHHHHGGGT----S---HHHHHHTS-GGGSTTSS-TTTTTTT--